Protein AF-A0A0G2FYC7-F1 (afdb_monomer)

Mean predicted aligned error: 15.53 Å

Solvent-accessible surface area (backbone atoms only — not comparable to full-atom values): 30362 Å² total; per-residue (Å²): 126,74,63,66,60,53,52,49,53,51,50,50,54,51,49,52,50,51,52,52,49,52,52,51,52,51,51,50,53,50,13,51,53,31,62,79,34,46,71,58,43,52,53,50,52,53,50,49,44,54,51,40,43,51,48,48,50,46,40,37,74,74,70,64,44,62,63,72,60,45,51,52,52,43,53,44,47,52,50,53,55,56,57,56,73,53,57,69,66,74,60,87,82,38,68,68,53,50,50,42,61,52,43,51,54,50,51,51,52,53,53,47,50,60,74,65,52,76,75,82,84,75,92,76,87,79,96,65,101,65,82,61,83,90,55,80,48,72,66,57,52,51,50,45,45,46,58,71,62,40,42,61,59,50,56,54,53,46,42,44,64,49,71,72,73,66,74,83,71,92,72,85,94,73,89,76,87,89,75,82,90,79,75,97,73,78,91,82,66,88,49,61,67,70,60,42,52,54,38,54,46,51,36,48,55,53,26,55,39,65,15,37,63,44,45,37,47,63,38,48,53,52,50,54,51,54,43,44,77,71,59,26,49,76,48,76,44,83,62,51,71,27,57,96,73,40,62,32,50,24,44,37,34,18,57,38,93,39,78,78,30,42,31,41,39,33,25,37,64,29,28,67,81,69,87,37,72,58,45,74,44,85,88,79,45,29,36,31,17,42,25,36,24,46,16,37,36,16,41,34,22,48,56,47,17,52,54,52,30,60,71,29,88,89,65,60,51,61,44,47,42,41,26,39,38,37,26,32,29,57,94,77,77,24,51,20,42,40,52,43,40,76,33,90,84,45,79,48,64,32,57,23,35,44,36,25,40,37,42,60,65,22,28,27,40,24,29,20,8,40,39,36,37,31,45,41,28,40,28,29,60,27,55,47,94,47,52,87,76,27,25,46,9,46,64,51,49,52,52,53,53,53,47,50,55,33,29,60,69,64,68,35,89,94,25,64,69,43,51,32,92,87,58,38,66,35,44,77,42,81,76,44,81,50,60,50,88,47,98,61,38,31,14,33,40,20,38,33,40,35,41,33,31,26,18,26,65,44,43,68,55,47,51,52,26,52,50,57,61,40,46,69,59,50,54,55,35,47,75,63,66,29,48,78,46,79,48,70,56,68,78,48,44,36,48,45,82,33,47,54,83,63,85,95,55,57,68,42,68,47,73,58,72,76,53,69,87,47,53,64,60,73,52,46,39,35,36,38,13,19,27,53,58,87,33,47,98,50,100,70,22,49,23,47,51,67,44,45,44,49,30,21,57,50,41,40,51,51,56,57,58,58,67,73,115

Organism: NCBI:txid420778

Secondary structure (DSSP, 8-state):
--HHHHHHHHHHHHHHHHHHHHHHHHHHHHHHHHHHTHHHHHHHHHHHHHHHHHHHHHHHHTS---HHHHHHHHHHHHHHHHHTTTTT---TT-HHHHHHHHHHHHHHHHHHHHHHSPPP------------TTS--HHHHHHHIIIIIIHHHHHHHHTTGGGS-S-----------------S-S---SS-HHHHHHHHHHHHHHHHS--BTT-THHHHHHHHHHHHHTT-EEEEEEEEE-GGGPEEEEEEEESSS-S--SEEEEEE--BPSSP---EEETTTTEEESTTTTTTHHHHHHHHHHHHHHHT-TTSPPPTTTEEEEEES-TTTT-HHHHHHHTSTT--S--SEEEE---BTT-EEEEE-EEEEEEEEEE-B--BTTSGGGSB-HHHHHHHHHHHHHHHHTT-STT----EETTTEE-EEEEEEEEE-S-TTB--SEEEEEEEEEESSS-HHHHHHHHHHHHHHHHHHHHHTT-EEEEEEEEEEE--EE----STT--EEEESS--SGGGS-SS-EEEE--SSBGGGTTSTT-EEEHHHHHHHHHHHHHHHHHHT--

Foldseek 3Di:
DPVVVVVVVVCVVVVVVVVVVVVVVVLVVLQVVCVVCVVVLLVVLLVLLVVLLVVLVCCCVPVVPDPVLSVLLNVLSVLLNVQSVPPPEDDPPDPSNVVNVVSLVVSVVVLVVVLPDDDDDDPDDDDDPDDDPNRDDPVRSVVCCCRNRCVSVVSSVSSHVSPPPDDPPPDDDDDDDDDDDDDPDDPPFLDDPVLLVVLVVQLQVLQQDAAAFQRLQVSQVVVVVVLVVLQKDWDWAFLQHGPPRDTFTKIKIFNDPDSDAQEEEEEESHFHDDWFHWDADPPQQKIDTTCSVRFSLQVSLLSSLQSVQCPDPVRHDDRRHYMYMYFGDFVPDLSGLLSCQPDPSFPQNHQAYEYTHADAQFKEQWEFWKWKKKKKKFKAKDFQVCPLVIGASQVLVVVLVVLVVCQQVVNFPPFHADADPQHGGKDKDFPDKDWDDDPRMRTRIIMTMIMIGARDDFLVSRVVRSCVSCVVSQVVQVVSVMHMDMGIDDRIGGIDGADRPQPPGHYHYYRDDGSQVSRHHDYGYIYGGFHDCVLGPHPGDMGRSSSSSSSSVSSSSVSSVSPVD

Nearest PDB structures (foldseek):
  7uoi-assembly1_A  TM=8.283E-01  e=1.309E-27  Enterococcus faecium 1,231,410
  7rsf-assembly1_B  TM=7.282E-01  e=2.292E-27  Escherichia coli str. K-12 substr. MG1655
  3pfo-assembly1_B  TM=8.028E-01  e=9.670E-25  Rhodopseudomonas palustris CGA009
  3tx8-assembly1_A-2  TM=7.028E-01  e=1.200E-23  Corynebacterium glutamicum
  7lgp-assembly1_A  TM=7.530E-01  e=5.709E-22  Shigella flexneri 2a str. 301

Radius of gyration: 34.05 Å; Cα contacts (8 Å, |Δi|>4): 983; chains: 1; bounding box: 75×96×85 Å

Structure (mmCIF, N/CA/C/O backbone):
data_AF-A0A0G2FYC7-F1
#
_entry.id   AF-A0A0G2FYC7-F1
#
loop_
_atom_site.group_PDB
_atom_site.id
_atom_site.type_symbol
_atom_site.label_atom_id
_atom_site.label_alt_id
_atom_site.label_comp_id
_atom_site.label_asym_id
_atom_site.label_entity_id
_atom_site.label_seq_id
_atom_site.pdbx_PDB_ins_code
_atom_site.Cartn_x
_atom_site.Cartn_y
_atom_site.Cartn_z
_atom_site.occupancy
_atom_site.B_iso_or_equiv
_atom_site.auth_seq_id
_atom_site.auth_comp_id
_atom_site.auth_asym_id
_atom_site.auth_atom_id
_atom_site.pdbx_PDB_model_num
ATOM 1 N N . MET A 1 1 ? 9.730 -53.945 -51.499 1.00 60.06 1 MET A N 1
ATOM 2 C CA . MET A 1 1 ? 9.841 -52.497 -51.207 1.00 60.06 1 MET A CA 1
ATOM 3 C C . MET A 1 1 ? 9.952 -52.334 -49.698 1.00 60.06 1 MET A C 1
ATOM 5 O O . MET A 1 1 ? 8.979 -52.607 -49.016 1.00 60.06 1 MET A O 1
ATOM 9 N N . TRP A 1 2 ? 11.127 -51.979 -49.172 1.00 80.94 2 TRP A N 1
ATOM 10 C CA . TRP A 1 2 ? 11.383 -51.942 -47.717 1.00 80.94 2 TRP A CA 1
ATOM 11 C C . TRP A 1 2 ? 11.041 -50.597 -47.061 1.00 80.94 2 TRP A C 1
ATOM 13 O O . TRP A 1 2 ? 10.745 -50.541 -45.875 1.00 80.94 2 TRP A O 1
ATOM 23 N N . VAL A 1 3 ? 11.033 -49.519 -47.848 1.00 80.62 3 VAL A N 1
ATOM 24 C CA . VAL A 1 3 ? 10.854 -48.147 -47.350 1.00 80.62 3 VAL A CA 1
ATOM 25 C C . VAL A 1 3 ? 9.393 -47.844 -47.003 1.00 80.62 3 VAL A C 1
ATOM 27 O O . VAL A 1 3 ? 9.126 -47.270 -45.956 1.00 80.62 3 VAL A O 1
ATOM 30 N N . LEU A 1 4 ? 8.435 -48.264 -47.836 1.00 84.62 4 LEU A N 1
ATOM 31 C CA . LEU A 1 4 ? 7.015 -47.947 -47.634 1.00 84.62 4 LEU A CA 1
ATOM 32 C C . LEU A 1 4 ? 6.434 -48.547 -46.331 1.00 84.62 4 LEU A C 1
ATOM 34 O O . LEU A 1 4 ? 5.755 -47.815 -45.614 1.00 84.62 4 LEU A O 1
ATOM 38 N N . PRO A 1 5 ? 6.736 -49.809 -45.949 1.00 90.94 5 PRO A N 1
ATOM 39 C CA . PRO A 1 5 ? 6.338 -50.339 -44.642 1.00 90.94 5 PRO A CA 1
ATOM 40 C C . PRO A 1 5 ? 6.982 -49.593 -43.464 1.00 90.94 5 PRO A C 1
ATOM 42 O O . PRO A 1 5 ? 6.302 -49.313 -42.484 1.00 90.94 5 PRO A O 1
ATOM 45 N N . LEU A 1 6 ? 8.264 -49.217 -43.569 1.00 86.69 6 LEU A N 1
ATOM 46 C CA . LEU A 1 6 ? 8.979 -48.431 -42.549 1.00 86.69 6 LEU A CA 1
ATOM 47 C C . LEU A 1 6 ? 8.352 -47.045 -42.341 1.00 86.69 6 LEU A C 1
ATOM 49 O O . LEU A 1 6 ? 8.145 -46.632 -41.203 1.00 86.69 6 LEU A O 1
ATOM 53 N N . VAL A 1 7 ? 7.987 -46.361 -43.430 1.00 90.12 7 VAL A N 1
ATOM 54 C CA . VAL A 1 7 ? 7.234 -45.097 -43.384 1.00 90.12 7 VAL A CA 1
ATOM 55 C C . VAL A 1 7 ? 5.850 -45.307 -42.762 1.00 90.12 7 VAL A C 1
ATOM 57 O O . VAL A 1 7 ? 5.410 -44.473 -41.979 1.00 90.12 7 VAL A O 1
ATOM 60 N N . GLY A 1 8 ? 5.191 -46.436 -43.043 1.00 89.00 8 GLY A N 1
ATOM 61 C CA . GLY A 1 8 ? 3.922 -46.811 -42.412 1.00 89.00 8 GLY A CA 1
ATOM 62 C C . GLY A 1 8 ? 4.033 -46.991 -40.894 1.00 89.00 8 GLY A C 1
ATOM 63 O O . GLY A 1 8 ? 3.222 -46.435 -40.156 1.00 89.00 8 GLY A O 1
ATOM 64 N N . TYR A 1 9 ? 5.059 -47.699 -40.411 1.00 91.38 9 TYR A N 1
ATOM 65 C CA . TYR A 1 9 ? 5.301 -47.865 -38.972 1.00 91.38 9 TYR A CA 1
ATOM 66 C C . TYR A 1 9 ? 5.651 -46.540 -38.288 1.00 91.38 9 TYR A C 1
ATOM 68 O O . TYR A 1 9 ? 5.100 -46.238 -37.231 1.00 91.38 9 TYR A O 1
ATOM 76 N N . LEU A 1 10 ? 6.512 -45.724 -38.905 1.00 90.19 10 LEU A N 1
ATOM 77 C CA . LEU A 1 10 ? 6.847 -44.392 -38.396 1.00 90.19 10 LEU A CA 1
ATOM 78 C C . LEU A 1 10 ? 5.603 -43.493 -38.338 1.00 90.19 10 LEU A C 1
ATOM 80 O O . LEU A 1 10 ? 5.367 -42.834 -37.329 1.00 90.19 10 LEU A O 1
ATOM 84 N N . GLY A 1 11 ? 4.785 -43.498 -39.393 1.00 91.00 11 GLY A N 1
ATOM 85 C CA . GLY A 1 11 ? 3.537 -42.742 -39.460 1.00 91.00 11 GLY A CA 1
ATOM 86 C C . GLY A 1 11 ? 2.526 -43.173 -38.398 1.00 91.00 11 GLY A C 1
ATOM 87 O O . GLY A 1 11 ? 1.857 -42.322 -37.823 1.00 91.00 11 GLY A O 1
ATOM 88 N N . LEU A 1 12 ? 2.456 -44.468 -38.077 1.00 92.12 12 LEU A N 1
ATOM 89 C CA . LEU A 1 12 ? 1.589 -44.981 -37.015 1.00 92.12 12 LEU A CA 1
ATOM 90 C C . LEU A 1 12 ? 2.068 -44.543 -35.623 1.00 92.12 12 LEU A C 1
ATOM 92 O O . LEU A 1 12 ? 1.251 -44.110 -34.814 1.00 92.12 12 LEU A O 1
ATOM 96 N N . ILE A 1 13 ? 3.380 -44.585 -35.362 1.00 90.81 13 ILE A N 1
ATOM 97 C CA . ILE A 1 13 ? 3.967 -44.112 -34.096 1.00 90.81 13 ILE A CA 1
ATOM 98 C C . ILE A 1 13 ? 3.754 -42.602 -33.933 1.00 90.81 13 ILE A C 1
ATOM 100 O O . ILE A 1 13 ? 3.286 -42.155 -32.887 1.00 90.81 13 ILE A O 1
ATOM 104 N N . LEU A 1 14 ? 4.053 -41.817 -34.971 1.00 89.25 14 LEU A N 1
ATOM 105 C CA . LEU A 1 14 ? 3.869 -40.364 -34.951 1.00 89.25 14 LEU A CA 1
ATOM 106 C C . LEU A 1 14 ? 2.391 -39.980 -34.842 1.00 89.25 14 LEU A C 1
ATOM 108 O O . LEU A 1 14 ? 2.052 -39.093 -34.066 1.00 89.25 14 LEU A O 1
ATOM 112 N N . GLY A 1 15 ? 1.508 -40.668 -35.569 1.00 88.94 15 GLY A N 1
ATOM 113 C CA . GLY A 1 15 ? 0.064 -40.453 -35.500 1.00 88.94 15 GLY A CA 1
ATOM 114 C C . GLY A 1 15 ? -0.502 -40.764 -34.116 1.00 88.94 15 GLY A C 1
ATOM 115 O O . GLY A 1 15 ? -1.278 -39.974 -33.581 1.00 88.94 15 GLY A O 1
ATOM 116 N N . PHE A 1 16 ? -0.065 -41.863 -33.495 1.00 91.38 16 PHE A N 1
ATOM 117 C CA . PHE A 1 16 ? -0.430 -42.194 -32.118 1.00 91.38 16 PHE A CA 1
ATOM 118 C C . PHE A 1 16 ? 0.093 -41.150 -31.120 1.00 91.38 16 PHE A C 1
ATOM 120 O O . PHE A 1 16 ? -0.651 -40.716 -30.239 1.00 91.38 16 PHE A O 1
ATOM 127 N N . GLY A 1 17 ? 1.340 -40.695 -31.287 1.00 87.06 17 GLY A N 1
ATOM 128 C CA . GLY A 1 17 ? 1.926 -39.632 -30.469 1.00 87.06 17 GLY A CA 1
ATOM 129 C C . GLY A 1 17 ? 1.152 -38.316 -30.575 1.00 87.06 17 GLY A C 1
ATOM 130 O O . GLY A 1 17 ? 0.806 -37.724 -29.556 1.00 87.06 17 GLY A O 1
ATOM 131 N N . PHE A 1 18 ? 0.806 -37.897 -31.794 1.00 89.25 18 PHE A N 1
ATOM 132 C CA . PHE A 1 18 ? 0.049 -36.669 -32.033 1.00 89.25 18 PHE A CA 1
ATOM 133 C C . PHE A 1 18 ? -1.376 -36.744 -31.475 1.00 89.25 18 PHE A C 1
ATOM 135 O O . PHE A 1 18 ? -1.828 -35.801 -30.833 1.00 89.25 18 PHE A O 1
ATOM 142 N N . LEU A 1 19 ? -2.071 -37.873 -31.660 1.00 88.25 19 LEU A N 1
ATOM 143 C CA . LEU A 1 19 ? -3.410 -38.081 -31.101 1.00 88.25 19 LEU A CA 1
ATOM 144 C C . LEU A 1 19 ? -3.392 -38.038 -29.568 1.00 88.25 19 LEU A C 1
ATOM 146 O O . LEU A 1 19 ? -4.243 -37.394 -28.958 1.00 88.25 19 LEU A O 1
ATOM 150 N N . THR A 1 20 ? -2.408 -38.693 -28.952 1.00 85.81 20 THR A N 1
ATOM 151 C CA . THR A 1 20 ? -2.245 -38.700 -27.492 1.00 85.81 20 THR A CA 1
ATOM 152 C C . THR A 1 20 ? -1.984 -37.289 -26.970 1.00 85.81 20 THR A C 1
ATOM 154 O O . THR A 1 20 ? -2.629 -36.861 -26.014 1.00 85.81 20 THR A O 1
ATOM 157 N N . LEU A 1 21 ? -1.095 -36.539 -27.631 1.00 82.19 21 LEU A N 1
ATOM 158 C CA . LEU A 1 21 ? -0.788 -35.156 -27.273 1.00 82.19 21 LEU A CA 1
ATOM 159 C C . LEU A 1 21 ? -2.011 -34.243 -27.437 1.00 82.19 21 LEU A C 1
ATOM 161 O O . LEU A 1 21 ? -2.299 -33.457 -26.546 1.00 82.19 21 LEU A O 1
ATOM 165 N N . ALA A 1 22 ? -2.773 -34.388 -28.524 1.00 87.25 22 ALA A N 1
ATOM 166 C CA . ALA A 1 22 ? -3.980 -33.600 -28.765 1.00 87.25 22 ALA A CA 1
ATOM 167 C C . ALA A 1 22 ? -5.051 -33.825 -27.683 1.00 87.25 22 ALA A C 1
ATOM 169 O O . ALA A 1 22 ? -5.662 -32.865 -27.214 1.00 87.25 22 ALA A O 1
ATOM 170 N N . ILE A 1 23 ? -5.252 -35.076 -27.248 1.00 83.44 23 ILE A N 1
ATOM 171 C CA . ILE A 1 23 ? -6.170 -35.397 -26.146 1.00 83.44 23 ILE A CA 1
ATOM 172 C C . ILE A 1 23 ? -5.647 -34.812 -24.829 1.00 83.44 23 ILE A C 1
ATOM 174 O O . ILE A 1 23 ? -6.415 -34.186 -24.102 1.00 83.44 23 ILE A O 1
ATOM 178 N N . ALA A 1 24 ? -4.352 -34.962 -24.535 1.00 77.62 24 ALA A N 1
ATOM 179 C CA . ALA A 1 24 ? -3.743 -34.415 -23.324 1.00 77.62 24 ALA A CA 1
ATOM 180 C C . ALA A 1 24 ? -3.861 -32.881 -23.260 1.00 77.62 24 ALA A C 1
ATOM 182 O O . ALA A 1 24 ? -4.300 -32.346 -22.245 1.00 77.62 24 ALA A O 1
ATOM 183 N N . SER A 1 25 ? -3.554 -32.177 -24.354 1.00 79.62 25 SER A N 1
ATOM 184 C CA . SER A 1 25 ? -3.707 -30.721 -24.455 1.00 79.62 25 SER A CA 1
ATOM 185 C C . SER A 1 25 ? -5.166 -30.281 -24.327 1.00 79.62 25 SER A C 1
ATOM 187 O O . SER A 1 25 ? -5.444 -29.289 -23.660 1.00 79.62 25 SER A O 1
ATOM 189 N N . GLY A 1 26 ? -6.107 -31.023 -24.920 1.00 83.69 26 GLY A N 1
ATOM 190 C CA . GLY A 1 26 ? -7.536 -30.738 -24.784 1.00 83.69 26 GLY A CA 1
ATOM 191 C C . GLY A 1 26 ? -8.037 -30.883 -23.345 1.00 83.69 26 GLY A C 1
ATOM 192 O O . GLY A 1 26 ? -8.800 -30.041 -22.879 1.00 83.69 26 GLY A O 1
ATOM 193 N N . LEU A 1 27 ? -7.585 -31.914 -22.624 1.00 80.06 27 LEU A N 1
ATOM 194 C CA . LEU A 1 27 ? -7.933 -32.117 -21.213 1.00 80.06 27 LEU A CA 1
ATOM 195 C C . LEU A 1 27 ? -7.294 -31.069 -20.300 1.00 80.06 27 LEU A C 1
ATOM 197 O O . LEU A 1 27 ? -7.967 -30.581 -19.398 1.00 80.06 27 LEU A O 1
ATOM 201 N N . TYR A 1 28 ? -6.044 -30.686 -20.569 1.00 77.44 28 TYR A N 1
ATOM 202 C CA . TYR A 1 28 ? -5.355 -29.613 -19.852 1.00 77.44 28 TYR A CA 1
ATOM 203 C C . TYR A 1 28 ? -6.083 -28.268 -20.002 1.00 77.44 28 TYR A C 1
ATOM 205 O O . TYR A 1 28 ? -6.413 -27.621 -19.009 1.00 77.44 28 TYR A O 1
ATOM 213 N N . TYR A 1 29 ? -6.430 -27.893 -21.236 1.00 80.00 29 TYR A N 1
ATOM 214 C CA . TYR A 1 29 ? -7.195 -26.674 -21.496 1.00 80.00 29 TYR A CA 1
ATOM 215 C C . TYR A 1 29 ? -8.570 -26.704 -20.815 1.00 80.00 29 TYR A C 1
ATOM 217 O O . TYR A 1 29 ? -9.027 -25.702 -20.271 1.00 80.00 29 TYR A O 1
ATOM 225 N N . LEU A 1 30 ? -9.231 -27.869 -20.800 1.00 78.06 30 LEU A N 1
ATOM 226 C CA . LEU A 1 30 ? -10.498 -28.026 -20.090 1.00 78.06 30 LEU A CA 1
ATOM 227 C C . LEU A 1 30 ? -10.329 -27.833 -18.575 1.00 78.06 30 LEU A C 1
ATOM 229 O O . LEU A 1 30 ? -11.205 -27.232 -17.959 1.00 78.06 30 LEU A O 1
ATOM 233 N N . SER A 1 31 ? -9.231 -28.314 -17.977 1.00 79.19 31 SER A N 1
ATOM 234 C CA . SER A 1 31 ? -8.959 -28.090 -16.552 1.00 79.19 31 SER A CA 1
ATOM 235 C C . SER A 1 31 ? -8.682 -26.619 -16.227 1.00 79.19 31 SER A C 1
ATOM 237 O O . SER A 1 31 ? -9.266 -26.123 -15.268 1.00 79.19 31 SER A O 1
ATOM 239 N N . GLU A 1 32 ? -7.914 -25.900 -17.056 1.00 76.31 32 GLU A N 1
ATOM 240 C CA . GLU A 1 32 ? -7.701 -24.449 -16.889 1.00 76.31 32 GLU A CA 1
ATOM 241 C C . GLU A 1 32 ? -9.023 -23.677 -16.987 1.00 76.31 32 GLU A C 1
ATOM 243 O O . GLU A 1 32 ? -9.328 -22.839 -16.144 1.00 76.31 32 GLU A O 1
ATOM 248 N N . LEU A 1 33 ? -9.870 -24.006 -17.968 1.00 76.12 33 LEU A N 1
ATOM 249 C CA . LEU A 1 33 ? -11.165 -23.342 -18.141 1.00 76.12 33 LEU A CA 1
ATOM 250 C C . LEU A 1 33 ? -12.115 -23.596 -16.957 1.00 76.12 33 LEU A C 1
ATOM 252 O O . LEU A 1 33 ? -12.940 -22.748 -16.608 1.00 76.12 33 LEU A O 1
ATOM 256 N N . VAL A 1 34 ? -12.023 -24.773 -16.331 1.00 78.12 34 VAL A N 1
ATOM 257 C CA . VAL A 1 34 ? -12.769 -25.087 -15.105 1.00 78.12 34 VAL A CA 1
ATOM 258 C C . VAL A 1 34 ? -12.250 -24.281 -13.912 1.00 78.12 34 VAL A C 1
ATOM 260 O O . VAL A 1 34 ? -13.063 -23.851 -13.090 1.00 78.12 34 VAL A O 1
ATOM 263 N N . GLU A 1 35 ? -10.941 -24.050 -13.828 1.00 74.44 35 GLU A N 1
ATOM 264 C CA . GLU A 1 35 ? -10.295 -23.233 -12.794 1.00 74.44 35 GLU A CA 1
ATOM 265 C C . GLU A 1 35 ? -10.629 -21.744 -12.940 1.00 74.44 35 GLU A C 1
ATOM 267 O O . GLU A 1 35 ? -11.009 -21.085 -11.973 1.00 74.44 35 GLU A O 1
ATOM 272 N N . GLU A 1 36 ? -10.595 -21.223 -14.165 1.00 74.38 36 GLU A N 1
ATOM 273 C CA . GLU A 1 36 ? -10.916 -19.826 -14.463 1.00 74.38 36 GLU A CA 1
ATOM 274 C C . GLU A 1 36 ? -12.414 -19.527 -14.258 1.00 74.38 36 GLU A C 1
ATOM 276 O O . GLU A 1 36 ? -12.814 -18.421 -13.880 1.00 74.38 36 GLU A O 1
ATOM 281 N N . HIS A 1 37 ? -13.283 -20.519 -14.485 1.00 80.00 37 HIS A N 1
ATOM 282 C CA . HIS A 1 37 ? -14.738 -20.354 -14.454 1.00 80.00 37 HIS A CA 1
ATOM 283 C C . HIS A 1 37 ? -15.449 -21.340 -13.515 1.00 80.00 37 HIS A C 1
ATOM 285 O O . HIS A 1 37 ? -16.505 -21.892 -13.848 1.00 80.00 37 HIS A O 1
ATOM 291 N N . THR A 1 38 ? -14.934 -21.516 -12.296 1.00 80.50 38 THR A N 1
ATOM 292 C CA . THR A 1 38 ? -15.436 -22.486 -11.295 1.00 80.50 38 THR A CA 1
ATOM 293 C C . THR A 1 38 ? -16.945 -22.415 -11.036 1.00 80.50 38 THR A C 1
ATOM 295 O O . THR A 1 38 ? -17.614 -23.446 -10.918 1.00 80.50 38 THR A O 1
ATOM 298 N N . VAL A 1 39 ? -17.533 -21.214 -10.991 1.00 78.00 39 VAL A N 1
ATOM 299 C CA . VAL A 1 39 ? -18.981 -21.023 -10.779 1.00 78.00 39 VAL A CA 1
ATOM 300 C C . VAL A 1 39 ? -19.795 -21.539 -11.968 1.00 78.00 39 VAL A C 1
ATOM 302 O O . VAL A 1 39 ? -20.843 -22.170 -11.782 1.00 78.00 39 VAL A O 1
ATOM 305 N N . LEU A 1 40 ? -19.329 -21.280 -13.192 1.00 78.12 40 LEU A N 1
ATOM 306 C CA . LEU A 1 40 ? -19.966 -21.760 -14.417 1.00 78.12 40 LEU A CA 1
ATOM 307 C C . LEU A 1 40 ? -19.814 -23.281 -14.528 1.00 78.12 40 LEU A C 1
ATOM 309 O O . LEU A 1 40 ? -20.810 -23.968 -14.762 1.00 78.12 40 LEU A O 1
ATOM 313 N N . ALA A 1 41 ? -18.612 -23.803 -14.273 1.00 84.94 41 ALA A N 1
ATOM 314 C CA . ALA A 1 41 ? -18.313 -25.231 -14.269 1.00 84.94 41 ALA A CA 1
ATOM 315 C C . ALA A 1 41 ? -19.202 -25.987 -13.272 1.00 84.94 41 ALA A C 1
ATOM 317 O O . ALA A 1 41 ? -19.873 -26.949 -13.649 1.00 84.94 41 ALA A O 1
ATOM 318 N N . LYS A 1 42 ? -19.333 -25.493 -12.033 1.00 86.06 42 LYS A N 1
ATOM 319 C CA . LYS A 1 42 ? -20.235 -26.068 -11.022 1.00 86.06 42 LYS A CA 1
ATOM 320 C C . LYS A 1 42 ? -21.692 -26.077 -11.483 1.00 86.06 42 LYS A C 1
ATOM 322 O O . LYS A 1 42 ? -22.381 -27.086 -11.314 1.00 86.06 42 LYS A O 1
ATOM 327 N N . LYS A 1 43 ? -22.184 -24.975 -12.064 1.00 85.88 43 LYS A N 1
ATOM 328 C CA . LYS A 1 43 ? -23.559 -24.891 -12.597 1.00 85.88 43 LYS A CA 1
ATOM 329 C C . LYS A 1 43 ? -23.777 -25.882 -13.742 1.00 85.88 43 LYS A C 1
ATOM 331 O O . LYS A 1 43 ? -24.823 -26.529 -13.784 1.00 85.88 43 LYS A O 1
ATOM 336 N N . LEU A 1 44 ? -22.810 -26.008 -14.646 1.00 89.19 44 LEU A N 1
ATOM 337 C CA . LEU A 1 44 ? -22.859 -26.913 -15.791 1.00 89.19 44 LEU A CA 1
ATOM 3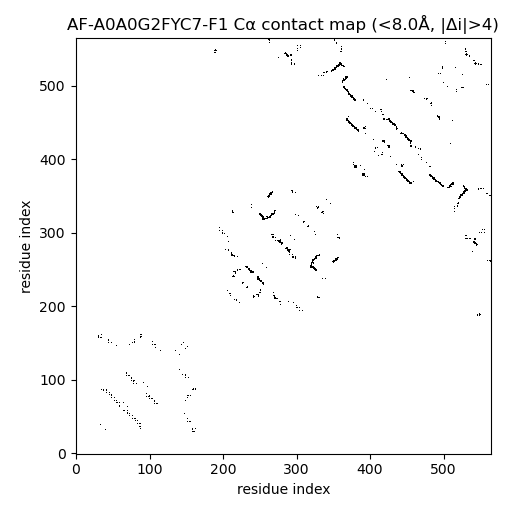38 C C . LEU A 1 44 ? -22.840 -28.381 -15.342 1.00 89.19 44 LEU A C 1
ATOM 340 O O . LEU A 1 44 ? -23.746 -29.124 -15.710 1.00 89.19 44 LEU A O 1
ATOM 344 N N . LEU A 1 45 ? -21.917 -28.763 -14.454 1.00 89.31 45 LEU A N 1
ATOM 345 C CA . LEU A 1 45 ? -21.856 -30.094 -13.834 1.00 89.31 45 LEU A CA 1
ATOM 346 C C . LEU A 1 45 ? -23.155 -30.444 -13.102 1.00 89.31 45 LEU A C 1
ATOM 348 O O . LEU A 1 45 ? -23.706 -31.525 -13.292 1.00 89.31 45 LEU A O 1
ATOM 352 N N . THR A 1 46 ? -23.695 -29.508 -12.319 1.00 89.12 46 THR A N 1
ATOM 353 C CA . THR A 1 46 ? -24.970 -29.703 -11.612 1.00 89.12 46 THR A CA 1
ATOM 354 C C . THR A 1 46 ? -26.111 -29.979 -12.597 1.00 89.12 46 THR A C 1
ATOM 356 O O . THR A 1 46 ? -26.889 -30.912 -12.404 1.00 89.12 46 THR A O 1
ATOM 359 N N . ARG A 1 47 ? -26.204 -29.205 -13.689 1.00 91.31 47 ARG A N 1
ATOM 360 C CA . ARG A 1 47 ? -27.213 -29.417 -14.742 1.00 91.31 47 ARG A CA 1
ATOM 361 C C . ARG A 1 47 ? -27.020 -30.749 -15.465 1.00 91.31 47 ARG A C 1
ATOM 363 O O . ARG A 1 47 ? -28.010 -31.423 -15.727 1.00 91.31 47 ARG A O 1
ATOM 370 N N . MET A 1 48 ? -25.778 -31.141 -15.750 1.00 92.38 48 MET A N 1
ATOM 371 C CA . MET A 1 48 ? -25.461 -32.431 -16.370 1.00 92.38 48 MET A CA 1
ATOM 372 C C . MET A 1 48 ? -25.898 -33.604 -15.495 1.00 92.38 48 MET A C 1
ATOM 374 O O . MET A 1 48 ? -26.523 -34.529 -16.004 1.00 92.38 48 MET A O 1
ATOM 378 N N . ILE A 1 49 ? -25.644 -33.545 -14.183 1.00 93.31 49 ILE A N 1
ATOM 379 C CA . ILE A 1 49 ? -26.084 -34.582 -13.240 1.00 93.31 49 ILE A CA 1
ATOM 380 C C . ILE A 1 49 ? -27.602 -34.747 -13.291 1.00 93.31 49 ILE A C 1
ATOM 382 O O . ILE A 1 49 ? -28.092 -35.860 -13.484 1.00 93.31 49 ILE A O 1
ATOM 386 N N . TYR A 1 50 ? -28.353 -33.649 -13.175 1.00 92.69 50 TYR A N 1
ATOM 387 C CA . TYR A 1 50 ? -29.812 -33.715 -13.243 1.00 92.69 50 TYR A CA 1
ATOM 388 C C . TYR A 1 50 ? -30.308 -34.213 -14.605 1.00 92.69 50 TYR A C 1
ATOM 390 O O . TYR A 1 50 ? -31.242 -35.011 -14.648 1.00 92.69 50 TYR A O 1
ATOM 398 N N . ALA A 1 51 ? -29.671 -33.807 -15.706 1.00 93.81 51 ALA A N 1
ATOM 399 C CA . ALA A 1 51 ? -30.021 -34.281 -17.043 1.00 93.81 51 ALA A CA 1
ATOM 400 C C . ALA A 1 51 ? -29.820 -35.798 -17.187 1.00 93.81 51 ALA A C 1
ATOM 402 O O . ALA A 1 51 ? -30.711 -36.482 -17.690 1.00 93.81 51 ALA A O 1
ATOM 403 N N . VAL A 1 52 ? -28.701 -36.341 -16.694 1.00 94.19 52 VAL A N 1
ATOM 404 C CA . VAL A 1 52 ? -28.441 -37.790 -16.710 1.00 94.19 52 VAL A CA 1
ATOM 405 C C . VAL A 1 52 ? -29.426 -38.539 -15.812 1.00 94.19 52 VAL A C 1
ATOM 407 O O . VAL A 1 52 ? -29.942 -39.577 -16.216 1.00 94.19 52 VAL A O 1
ATOM 410 N N . MET A 1 53 ? -29.762 -38.004 -14.635 1.00 93.31 53 MET A N 1
ATOM 411 C CA . MET A 1 53 ? -30.770 -38.613 -13.758 1.00 93.31 53 MET A CA 1
ATOM 412 C C . MET A 1 53 ? -32.162 -38.653 -14.403 1.00 93.31 53 MET A C 1
ATOM 414 O O . MET A 1 53 ? -32.849 -39.669 -14.306 1.00 93.31 53 MET A O 1
ATOM 418 N N . VAL A 1 54 ? -32.576 -37.576 -15.080 1.00 93.31 54 VAL A N 1
ATOM 419 C CA . VAL A 1 54 ? -33.839 -37.536 -15.837 1.00 93.31 54 VAL A CA 1
ATOM 420 C C . VAL A 1 54 ? -33.805 -38.537 -16.989 1.00 93.31 54 VAL A C 1
ATOM 422 O O . VAL A 1 54 ? -34.769 -39.273 -17.179 1.00 93.31 54 VAL A O 1
ATOM 425 N N . LEU A 1 55 ? -32.693 -38.621 -17.722 1.00 92.81 55 LEU A N 1
ATOM 426 C CA . LEU A 1 55 ? -32.530 -39.593 -18.800 1.00 92.81 55 LEU A CA 1
ATOM 427 C C . LEU A 1 55 ? -32.606 -41.037 -18.281 1.00 92.81 55 LEU A C 1
ATOM 429 O O . LEU A 1 55 ? -33.307 -41.853 -18.868 1.00 92.81 55 LEU A O 1
ATOM 433 N N . GLN A 1 56 ? -31.969 -41.346 -17.148 1.00 91.56 56 GLN A N 1
ATOM 434 C CA . GLN A 1 56 ? -32.049 -42.667 -16.516 1.00 91.56 56 GLN A CA 1
ATOM 435 C C . GLN A 1 56 ? -33.486 -43.019 -16.106 1.00 91.56 56 GLN A C 1
ATOM 437 O O . GLN A 1 56 ? -33.919 -44.160 -16.272 1.00 91.56 56 GLN A O 1
ATOM 442 N N . LEU A 1 57 ? -34.232 -42.039 -15.587 1.00 90.88 57 LEU A N 1
ATOM 443 C CA . LEU A 1 57 ? -35.640 -42.206 -15.237 1.00 90.88 57 LEU A CA 1
ATOM 444 C C . LEU A 1 57 ? -36.494 -42.487 -16.483 1.00 90.88 57 LEU A C 1
ATOM 446 O O . LEU A 1 57 ? -37.347 -43.369 -16.448 1.00 90.88 57 LEU A O 1
ATOM 450 N N . LEU A 1 58 ? -36.246 -41.777 -17.587 1.00 91.00 58 LEU A N 1
ATOM 451 C CA . LEU A 1 58 ? -36.943 -41.995 -18.857 1.00 91.00 58 LEU A CA 1
ATOM 452 C C . LEU A 1 58 ? -36.643 -43.377 -19.444 1.00 91.00 58 LEU A C 1
ATOM 454 O O . LEU A 1 58 ? -37.580 -44.078 -19.810 1.00 91.00 58 LEU A O 1
ATOM 458 N N . LEU A 1 59 ? -35.378 -43.805 -19.457 1.00 90.31 59 LEU A N 1
ATOM 459 C CA . LEU A 1 59 ? -34.984 -45.142 -19.924 1.00 90.31 59 LEU A CA 1
ATOM 460 C C . LEU A 1 59 ? -35.620 -46.257 -19.082 1.00 90.31 59 LEU A C 1
ATOM 462 O O . LEU A 1 59 ? -35.956 -47.327 -19.586 1.00 90.31 59 LEU A O 1
ATOM 466 N N . TRP A 1 60 ? -35.820 -46.015 -17.787 1.00 90.12 60 TRP A N 1
ATOM 467 C CA . TRP A 1 60 ? -36.570 -46.939 -16.943 1.00 90.12 60 TRP A CA 1
ATOM 468 C C . TRP A 1 60 ? -38.064 -46.976 -17.300 1.00 90.12 60 TRP A C 1
ATOM 470 O O . TRP A 1 60 ? -38.621 -48.063 -17.442 1.00 90.12 60 TRP A O 1
ATOM 480 N N . LEU A 1 61 ? -38.708 -45.816 -17.458 1.00 88.31 61 LEU A N 1
ATOM 481 C CA . LEU A 1 61 ? -40.154 -45.719 -17.695 1.00 88.31 61 LEU A CA 1
ATOM 482 C C . LEU A 1 61 ? -40.580 -46.138 -19.109 1.00 88.31 61 LEU A C 1
ATOM 484 O O . LEU A 1 61 ? -41.658 -46.706 -19.270 1.00 88.31 61 LEU A O 1
ATOM 488 N N . VAL A 1 62 ? -39.770 -45.825 -20.121 1.00 89.44 62 VAL A N 1
ATOM 489 C CA . VAL A 1 62 ? -40.107 -46.000 -21.542 1.00 89.44 62 VAL A CA 1
ATOM 490 C C . VAL A 1 62 ? -39.487 -47.280 -22.092 1.00 89.44 62 VAL A C 1
ATOM 492 O O . VAL A 1 62 ? -40.193 -48.122 -22.641 1.00 89.44 62 VAL A O 1
ATOM 495 N N . ASP A 1 63 ? -38.183 -47.463 -21.887 1.00 83.31 63 ASP A N 1
ATOM 496 C CA . ASP A 1 63 ? -37.407 -48.568 -22.463 1.00 83.31 63 ASP A CA 1
ATOM 497 C C . ASP A 1 63 ? -37.305 -49.786 -21.528 1.00 83.31 63 ASP A C 1
ATOM 499 O O . ASP A 1 63 ? -36.606 -50.755 -21.822 1.00 83.31 63 ASP A O 1
ATOM 503 N N . SER A 1 64 ? -38.032 -49.769 -20.402 1.00 84.62 64 SER A N 1
ATOM 504 C CA . SER A 1 64 ? -38.127 -50.879 -19.441 1.00 84.62 64 SER A CA 1
ATOM 505 C C . SER A 1 64 ? -36.774 -51.346 -18.883 1.00 84.62 64 SER A C 1
ATOM 507 O O . SER A 1 64 ? -36.581 -52.532 -18.600 1.00 84.62 64 SER A O 1
ATOM 509 N N . PHE A 1 65 ? -35.827 -50.418 -18.697 1.00 86.81 65 PHE A N 1
ATOM 510 C CA . PHE A 1 65 ? -34.522 -50.731 -18.106 1.00 86.81 65 PHE A CA 1
ATOM 511 C C . PHE A 1 65 ? -34.672 -51.330 -16.693 1.00 86.81 65 PHE A C 1
ATOM 513 O O . PHE A 1 65 ? -35.613 -51.004 -15.967 1.00 86.81 65 PHE A O 1
ATOM 520 N N . PRO A 1 66 ? -33.748 -52.194 -16.240 1.00 88.75 66 PRO A N 1
ATOM 521 C CA . PRO A 1 66 ? -33.851 -52.840 -14.934 1.00 88.75 66 PRO A CA 1
ATOM 522 C C . PRO A 1 66 ? -33.858 -51.819 -13.786 1.00 88.75 66 PRO A C 1
ATOM 524 O O . PRO A 1 66 ? -32.888 -51.089 -13.573 1.00 88.75 66 PRO A O 1
ATOM 527 N N . LEU A 1 67 ? -34.938 -51.826 -12.995 1.00 89.44 67 LEU A N 1
ATOM 528 C CA . LEU A 1 67 ? -35.164 -50.879 -11.896 1.00 89.44 67 LEU A CA 1
ATOM 529 C C . LEU A 1 67 ? -33.993 -50.829 -10.903 1.00 89.44 67 LEU A C 1
ATOM 531 O O . LEU A 1 67 ? -33.583 -49.750 -10.488 1.00 89.44 67 LEU A O 1
ATOM 535 N N . SER A 1 68 ? -33.428 -51.983 -10.537 1.00 89.44 68 SER A N 1
ATOM 536 C CA . SER A 1 68 ? -32.332 -52.062 -9.564 1.00 89.44 68 SER A CA 1
ATOM 537 C C . SER A 1 68 ? -31.062 -51.348 -10.036 1.00 89.44 68 SER A C 1
ATOM 539 O O . SER A 1 68 ? -30.432 -50.643 -9.248 1.00 89.44 68 SER A O 1
ATOM 541 N N . LEU A 1 69 ? -30.703 -51.479 -11.318 1.00 91.94 69 LEU A N 1
ATOM 542 C CA . LEU A 1 69 ? -29.533 -50.803 -11.887 1.00 91.94 69 LEU A CA 1
ATOM 543 C C . LEU A 1 69 ? -29.801 -49.311 -12.107 1.00 91.94 69 LEU A C 1
ATOM 545 O O . LEU A 1 69 ? -28.915 -48.490 -11.874 1.00 91.94 69 LEU A O 1
ATOM 549 N N . SER A 1 70 ? -31.025 -48.944 -12.494 1.00 91.12 70 SER A N 1
ATOM 550 C CA . SER A 1 70 ? -31.423 -47.540 -12.634 1.00 91.12 70 SER A CA 1
ATOM 551 C C . SER A 1 70 ? -31.405 -46.802 -11.292 1.00 91.12 70 SER A C 1
ATOM 553 O O . SER A 1 70 ? -30.862 -45.701 -11.222 1.00 91.12 70 SER A O 1
ATOM 555 N N . ILE A 1 71 ? -31.896 -47.419 -10.208 1.00 92.25 71 ILE A N 1
ATOM 556 C CA . ILE A 1 71 ? -31.816 -46.850 -8.850 1.00 92.25 71 ILE A CA 1
ATOM 557 C C . ILE A 1 71 ? -30.358 -46.665 -8.427 1.00 92.25 71 ILE A C 1
ATOM 559 O O . ILE A 1 71 ? -30.005 -45.601 -7.921 1.00 92.25 71 ILE A O 1
ATOM 563 N N . LEU A 1 72 ? -29.499 -47.666 -8.649 1.00 93.44 72 LEU A N 1
ATOM 564 C CA . LEU A 1 72 ? -28.075 -47.563 -8.323 1.00 93.44 72 LEU A CA 1
ATOM 565 C C . LEU A 1 72 ? -27.395 -46.419 -9.092 1.00 93.44 72 LEU A C 1
ATOM 567 O O . LEU A 1 72 ? -26.654 -45.634 -8.496 1.00 93.44 72 LE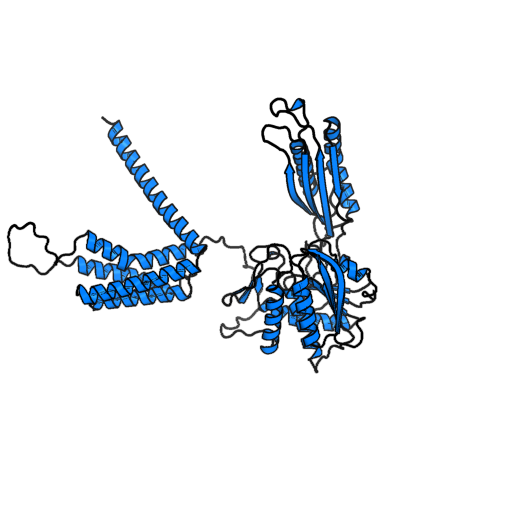U A O 1
ATOM 571 N N . SER A 1 73 ? -27.682 -46.294 -10.390 1.00 92.69 73 SER A N 1
ATOM 572 C CA . SER A 1 73 ? -27.163 -45.217 -11.241 1.00 92.69 73 SER A CA 1
ATOM 573 C C . SER A 1 73 ? -27.611 -43.843 -10.731 1.00 92.69 73 SER A C 1
ATOM 575 O O . SER A 1 73 ? -26.782 -42.953 -10.530 1.00 92.69 73 SER A O 1
ATOM 577 N N . MET A 1 74 ? -28.899 -43.681 -10.410 1.00 93.06 74 MET A N 1
ATOM 578 C CA . MET A 1 74 ? -29.437 -42.438 -9.843 1.00 93.06 74 MET A CA 1
ATOM 579 C C . MET A 1 74 ? -28.829 -42.110 -8.473 1.00 93.06 74 MET A C 1
ATOM 581 O O . MET A 1 74 ? -28.439 -40.968 -8.234 1.00 93.06 74 MET A O 1
ATOM 585 N N . ALA A 1 75 ? -28.697 -43.099 -7.585 1.00 93.44 75 ALA A N 1
ATOM 586 C CA . ALA A 1 75 ? -28.066 -42.923 -6.278 1.00 93.44 75 ALA A CA 1
ATOM 587 C C . ALA A 1 75 ? -26.596 -42.501 -6.412 1.00 93.44 75 ALA A C 1
ATOM 589 O O . ALA A 1 75 ? -26.128 -41.632 -5.682 1.00 93.44 75 ALA A O 1
ATOM 590 N N . SER A 1 76 ? -25.884 -43.054 -7.391 1.00 94.38 76 SER A N 1
ATOM 591 C CA . SER A 1 76 ? -24.487 -42.700 -7.650 1.00 94.38 76 SER A CA 1
ATOM 592 C C . SER A 1 76 ? -24.346 -41.258 -8.128 1.00 94.38 76 SER A C 1
ATOM 594 O O . SER A 1 76 ? -23.497 -40.525 -7.632 1.00 94.38 76 SER A O 1
ATOM 596 N N . HIS A 1 77 ? -25.251 -40.807 -8.997 1.00 94.38 77 HIS A N 1
ATOM 597 C CA . HIS A 1 77 ? -25.321 -39.414 -9.437 1.00 94.38 77 HIS A CA 1
ATOM 598 C C . HIS A 1 77 ? -25.677 -38.437 -8.306 1.00 94.38 77 HIS A C 1
ATOM 600 O O . HIS A 1 77 ? -25.162 -37.318 -8.286 1.00 94.38 77 HIS A O 1
ATOM 606 N N . LEU A 1 78 ? -26.469 -38.861 -7.316 1.00 92.69 78 LEU A N 1
ATOM 607 C CA . LEU A 1 78 ? -26.692 -38.080 -6.095 1.00 92.69 78 LEU A CA 1
ATOM 608 C C . LEU A 1 78 ? -25.420 -37.955 -5.248 1.00 92.69 78 LEU A C 1
ATOM 610 O O . LEU A 1 78 ? -25.149 -36.873 -4.730 1.00 92.69 78 LEU A O 1
ATOM 614 N N . VAL A 1 79 ? -24.617 -39.018 -5.133 1.00 92.38 79 VAL A N 1
ATOM 615 C CA . VAL A 1 79 ? -23.307 -38.949 -4.459 1.00 92.38 79 VAL A CA 1
ATOM 616 C C . VAL A 1 79 ? -22.361 -38.016 -5.225 1.00 92.38 79 VAL A C 1
ATOM 618 O O . VAL A 1 79 ? -21.730 -37.154 -4.615 1.00 92.38 79 VAL A O 1
ATOM 621 N N . TYR A 1 80 ? -22.339 -38.075 -6.561 1.00 92.06 80 TYR A N 1
ATOM 622 C CA . TYR A 1 80 ? -21.560 -37.133 -7.376 1.00 92.06 80 TYR A CA 1
ATOM 623 C C . TYR A 1 80 ? -22.004 -35.679 -7.157 1.00 92.06 80 TYR A C 1
ATOM 625 O O . TYR A 1 80 ? -21.162 -34.789 -7.037 1.00 92.06 80 TYR A O 1
ATOM 633 N N . ALA A 1 81 ? -23.309 -35.425 -7.014 1.00 89.88 81 ALA A N 1
ATOM 634 C CA . ALA A 1 81 ? -23.823 -34.096 -6.682 1.00 89.88 81 ALA A CA 1
ATOM 635 C C . ALA A 1 81 ? -23.382 -33.620 -5.288 1.00 89.88 81 ALA A C 1
ATOM 637 O O . ALA A 1 81 ? -23.184 -32.422 -5.081 1.00 89.88 81 ALA A O 1
ATOM 638 N N . GLN A 1 82 ? -23.198 -34.530 -4.326 1.00 87.62 82 GLN A N 1
ATOM 639 C CA . GLN A 1 82 ? -22.697 -34.172 -2.996 1.00 87.62 82 GLN A CA 1
ATOM 640 C C . GLN A 1 82 ? -21.238 -33.708 -3.038 1.00 87.62 82 GLN A C 1
ATOM 642 O O . GLN A 1 82 ? -20.911 -32.740 -2.349 1.00 87.62 82 GLN A O 1
ATOM 647 N N . ASN A 1 83 ? -20.397 -34.288 -3.902 1.00 84.50 83 ASN A N 1
ATOM 648 C CA . ASN A 1 83 ? -19.033 -33.782 -4.117 1.00 84.50 83 ASN A CA 1
ATOM 649 C C . ASN A 1 83 ? -19.027 -32.335 -4.632 1.00 84.50 83 ASN A C 1
ATOM 651 O O . ASN A 1 83 ? -18.117 -31.569 -4.317 1.00 84.50 83 ASN A O 1
ATOM 655 N N . LEU A 1 84 ? -20.074 -31.905 -5.352 1.00 84.00 84 LEU A N 1
ATOM 656 C CA . LEU A 1 84 ? -20.178 -30.523 -5.828 1.00 84.00 84 LEU A CA 1
ATOM 657 C C . LEU A 1 84 ? -20.394 -29.492 -4.706 1.00 84.00 84 LEU A C 1
ATOM 659 O O . LEU A 1 84 ? -20.277 -28.286 -4.949 1.00 84.00 84 LEU A O 1
ATOM 663 N N . ARG A 1 85 ? -20.679 -29.915 -3.464 1.00 77.25 85 ARG A N 1
ATOM 664 C CA . ARG A 1 85 ? -20.787 -28.996 -2.316 1.00 77.25 85 ARG A CA 1
ATOM 665 C C . ARG A 1 85 ? -19.467 -28.273 -2.048 1.00 77.25 85 ARG A C 1
ATOM 667 O O . ARG A 1 85 ? -19.493 -27.066 -1.817 1.00 77.25 85 ARG A O 1
ATOM 674 N N . ARG A 1 86 ? -18.340 -28.987 -2.149 1.00 67.62 86 ARG A N 1
ATOM 675 C CA . ARG A 1 86 ? -16.982 -28.471 -1.896 1.00 67.62 86 ARG A CA 1
ATOM 676 C C . ARG A 1 86 ? -16.205 -28.084 -3.165 1.00 67.62 86 ARG A C 1
ATOM 678 O O . ARG A 1 86 ? -15.104 -27.566 -3.052 1.00 67.62 86 ARG A O 1
ATOM 685 N N . PHE A 1 87 ? -16.805 -28.247 -4.349 1.00 72.06 87 PHE A N 1
ATOM 686 C CA . PHE A 1 87 ? -16.216 -27.881 -5.646 1.00 72.06 87 PHE A CA 1
ATOM 687 C C . PHE A 1 87 ? -15.620 -26.456 -5.663 1.00 72.06 87 PHE A C 1
ATOM 689 O O . PHE A 1 87 ? -16.297 -25.538 -5.176 1.00 72.06 87 PHE A O 1
ATOM 696 N N . PRO A 1 88 ? -14.424 -26.245 -6.254 1.00 65.50 88 PRO A N 1
ATOM 697 C CA . PRO A 1 88 ? -13.622 -27.210 -7.031 1.00 65.50 88 PRO A CA 1
ATOM 698 C C . PRO A 1 88 ? -12.682 -28.101 -6.197 1.00 65.50 88 PRO A C 1
ATOM 700 O O . PRO A 1 88 ? -12.148 -29.071 -6.720 1.00 65.50 88 PRO A O 1
ATOM 703 N N . ILE A 1 89 ? -12.504 -27.822 -4.902 1.00 63.31 89 ILE A N 1
ATOM 704 C CA . ILE A 1 89 ? -11.515 -28.509 -4.059 1.00 63.31 89 ILE A CA 1
ATOM 705 C C . ILE A 1 89 ? -12.113 -29.804 -3.496 1.00 63.31 89 ILE A C 1
ATOM 707 O O . ILE A 1 89 ? -13.025 -29.774 -2.665 1.00 63.31 89 ILE A O 1
ATOM 711 N N . VAL A 1 90 ? -11.574 -30.955 -3.904 1.00 65.81 90 VAL A N 1
ATOM 712 C CA . VAL A 1 90 ? -11.896 -32.256 -3.300 1.00 65.81 90 VAL A CA 1
ATOM 713 C C . VAL A 1 90 ? -10.613 -32.893 -2.792 1.00 65.81 90 VAL A C 1
ATOM 715 O O . VAL A 1 90 ? -9.692 -33.155 -3.556 1.00 65.81 90 VAL A O 1
ATOM 718 N N . LYS A 1 91 ? -10.554 -33.150 -1.484 1.00 71.00 91 LYS A N 1
ATOM 719 C CA . LYS A 1 91 ? -9.440 -33.886 -0.881 1.00 71.00 91 LYS A CA 1
ATOM 720 C C . LYS A 1 91 ? -9.530 -35.348 -1.317 1.00 71.00 91 LYS A C 1
ATOM 722 O O . LYS A 1 91 ? -10.585 -35.960 -1.164 1.00 71.00 91 LYS A O 1
ATOM 727 N N . LEU A 1 92 ? -8.422 -35.933 -1.776 1.00 76.19 92 LEU A N 1
ATOM 728 C CA . LEU A 1 92 ? -8.366 -37.353 -2.166 1.00 76.19 92 LEU A CA 1
ATOM 729 C C . LEU A 1 92 ? -8.730 -38.308 -1.010 1.00 76.19 92 LEU A C 1
ATOM 731 O O . LEU A 1 92 ? -9.141 -39.441 -1.243 1.00 76.19 92 LEU A O 1
ATOM 735 N N . THR A 1 93 ? -8.612 -37.836 0.234 1.00 79.31 93 THR A N 1
ATOM 736 C CA . THR A 1 93 ? -8.971 -38.560 1.459 1.00 79.31 93 THR A CA 1
ATOM 737 C C . THR A 1 93 ? -10.433 -38.383 1.889 1.00 79.31 93 THR A C 1
ATOM 739 O O . THR A 1 93 ? -10.842 -38.993 2.876 1.00 79.31 93 THR A O 1
ATOM 742 N N . ASP A 1 94 ? -11.237 -37.571 1.188 1.00 83.19 94 ASP A N 1
ATOM 743 C CA . ASP A 1 94 ? -12.650 -37.372 1.532 1.00 83.19 94 ASP A CA 1
ATOM 744 C C . ASP A 1 94 ? -13.436 -38.683 1.304 1.00 83.19 94 ASP A C 1
ATOM 746 O O . ASP A 1 94 ? -13.415 -39.233 0.194 1.00 83.19 94 ASP A O 1
ATOM 750 N N . PRO A 1 95 ? -14.157 -39.209 2.313 1.00 87.12 95 PRO A N 1
ATOM 751 C CA . PRO A 1 95 ? -14.928 -40.442 2.167 1.00 87.12 95 PRO A CA 1
ATOM 752 C C . PRO A 1 95 ? -15.974 -40.374 1.044 1.00 87.12 95 PRO A C 1
ATOM 754 O O . PRO A 1 95 ? -16.234 -41.395 0.405 1.00 87.12 95 PRO A O 1
ATOM 757 N N . LEU A 1 96 ? -16.549 -39.199 0.753 1.00 86.88 96 LEU A N 1
ATOM 758 C CA . LEU A 1 96 ? -17.505 -39.035 -0.353 1.00 86.88 96 LEU A CA 1
ATOM 759 C C . LEU A 1 96 ? -16.831 -39.173 -1.722 1.00 86.88 96 LEU A C 1
ATOM 761 O O . LEU A 1 96 ? -17.408 -39.750 -2.653 1.00 86.88 96 LEU A O 1
ATOM 765 N N . PHE A 1 97 ? -15.588 -38.708 -1.832 1.00 86.25 97 PHE A N 1
ATOM 766 C CA . PHE A 1 97 ? -14.795 -38.841 -3.045 1.00 86.25 97 PHE A CA 1
ATOM 767 C C . PHE A 1 97 ? -14.399 -40.298 -3.292 1.00 86.25 97 PHE A C 1
ATOM 769 O O . PHE A 1 97 ? -14.649 -40.830 -4.374 1.00 86.25 97 PHE A O 1
ATOM 776 N N . ILE A 1 98 ? -13.888 -40.983 -2.266 1.00 89.19 98 ILE A N 1
ATOM 777 C CA . ILE A 1 98 ? -13.539 -42.409 -2.345 1.00 89.19 98 ILE A CA 1
ATOM 778 C C . ILE A 1 98 ? -14.775 -43.242 -2.711 1.00 89.19 98 ILE A C 1
ATOM 780 O O . ILE A 1 98 ? -14.716 -44.086 -3.610 1.00 89.19 98 ILE A O 1
ATOM 784 N N . LEU A 1 99 ? -15.917 -42.966 -2.073 1.00 92.44 99 LEU A N 1
ATOM 785 C CA . LEU A 1 99 ? -17.191 -43.606 -2.403 1.00 92.44 99 LEU A CA 1
ATOM 786 C C . LEU A 1 99 ? -17.570 -43.379 -3.872 1.00 92.44 99 LEU A C 1
ATOM 788 O O . LEU A 1 99 ? -18.030 -44.302 -4.542 1.00 92.44 99 LEU A O 1
ATOM 792 N N . SER A 1 100 ? -17.336 -42.180 -4.398 1.00 91.00 100 SER A N 1
ATOM 793 C CA . SER A 1 100 ? -17.623 -41.857 -5.796 1.00 91.00 100 SER A CA 1
ATOM 794 C C . SER A 1 100 ? -16.769 -42.672 -6.758 1.00 91.00 100 SER A C 1
ATOM 796 O O . SER A 1 100 ? -17.320 -43.259 -7.689 1.00 91.00 100 SER A O 1
ATOM 798 N N . CYS A 1 101 ? -15.464 -42.793 -6.502 1.00 90.00 101 CYS A N 1
ATOM 799 C CA . CYS A 1 101 ? -14.559 -43.643 -7.281 1.00 90.00 101 CYS A CA 1
ATOM 800 C C . CYS A 1 101 ? -15.040 -45.102 -7.315 1.00 90.00 101 CYS A C 1
ATOM 802 O O . CYS A 1 101 ? -15.111 -45.715 -8.382 1.00 90.00 101 CYS A O 1
ATOM 804 N N . ILE A 1 102 ? -15.441 -45.643 -6.161 1.00 93.56 102 ILE A N 1
ATOM 805 C CA . ILE A 1 102 ? -15.979 -47.006 -6.053 1.00 93.56 102 ILE A CA 1
ATOM 806 C C . ILE A 1 102 ? -17.274 -47.146 -6.869 1.00 93.56 102 ILE A C 1
ATOM 808 O O . ILE A 1 102 ? -17.429 -48.102 -7.631 1.00 93.56 102 ILE A O 1
ATOM 812 N N . LEU A 1 103 ? -18.193 -46.182 -6.763 1.00 93.81 103 LEU A N 1
ATOM 813 C CA . LEU A 1 103 ? -19.477 -46.215 -7.469 1.00 93.81 103 LEU A CA 1
ATOM 814 C C . LEU A 1 103 ? -19.331 -46.123 -8.992 1.00 93.81 103 LEU A C 1
ATOM 816 O O . LEU A 1 103 ? -20.127 -46.737 -9.703 1.00 93.81 103 LEU A O 1
ATOM 820 N N . VAL A 1 104 ? -18.320 -45.417 -9.511 1.00 93.62 104 VAL A N 1
ATOM 821 C CA . VAL A 1 104 ? -18.026 -45.403 -10.959 1.00 93.62 104 VAL A CA 1
ATOM 822 C C . VAL A 1 104 ? -17.696 -46.813 -11.447 1.00 93.62 104 VAL A C 1
ATOM 824 O O . VAL A 1 104 ? -18.271 -47.278 -12.433 1.00 93.62 104 VAL A O 1
ATOM 827 N N . LEU A 1 105 ? -16.816 -47.517 -10.730 1.00 93.44 105 LEU A N 1
ATOM 828 C CA . LEU A 1 105 ? -16.392 -48.872 -11.086 1.00 93.44 105 LEU A CA 1
ATOM 829 C C . LEU A 1 105 ? -17.547 -49.873 -10.985 1.00 93.44 105 LEU A C 1
ATOM 831 O O . LEU A 1 105 ? -17.738 -50.690 -11.888 1.00 93.44 105 LEU A O 1
ATOM 835 N N . ILE A 1 106 ? -18.352 -49.782 -9.921 1.00 94.19 106 ILE A N 1
ATOM 836 C CA . ILE A 1 106 ? -19.515 -50.655 -9.724 1.00 94.19 106 ILE A CA 1
ATOM 837 C C . ILE A 1 106 ? -20.562 -50.427 -10.823 1.00 94.19 106 ILE A C 1
ATOM 839 O O . ILE A 1 106 ? -21.016 -51.400 -11.427 1.00 94.19 106 ILE A O 1
ATOM 843 N N . ASN A 1 107 ? -20.930 -49.173 -11.121 1.00 93.50 107 ASN A N 1
ATOM 844 C CA . ASN A 1 107 ? -21.893 -48.882 -12.192 1.00 93.50 107 ASN A CA 1
ATOM 845 C C . ASN A 1 107 ? -21.391 -49.377 -13.541 1.00 93.50 107 ASN A C 1
ATOM 847 O O . ASN A 1 107 ? -22.140 -50.034 -14.263 1.00 93.50 107 ASN A O 1
ATOM 851 N N . HIS A 1 108 ? -20.129 -49.097 -13.866 1.00 94.06 108 HIS A N 1
ATOM 852 C CA . HIS A 1 108 ? -19.532 -49.554 -15.111 1.00 94.06 108 HIS A CA 1
ATOM 853 C C . HIS A 1 108 ? -19.623 -51.080 -15.242 1.00 94.06 108 HIS A C 1
ATOM 855 O O . HIS A 1 108 ? -20.144 -51.581 -16.238 1.00 94.06 108 HIS A O 1
ATOM 861 N N . TYR A 1 109 ? -19.195 -51.818 -14.216 1.00 94.00 109 TYR A N 1
ATOM 862 C CA . TYR A 1 109 ? -19.201 -53.279 -14.233 1.00 94.00 109 TYR A CA 1
ATOM 863 C C . TYR A 1 109 ? -20.612 -53.873 -14.357 1.00 94.00 109 TYR A C 1
ATOM 865 O O . TYR A 1 109 ? -20.834 -54.788 -15.153 1.00 94.00 109 TYR A O 1
ATOM 873 N N . LEU A 1 110 ? -21.584 -53.361 -13.595 1.00 93.81 110 LEU A N 1
ATOM 874 C CA . LEU A 1 110 ? -22.944 -53.910 -13.588 1.00 93.81 110 LEU A CA 1
ATOM 875 C C . LEU A 1 110 ? -23.695 -53.634 -14.893 1.00 93.81 110 LEU A C 1
ATOM 877 O O . LEU A 1 110 ? -24.335 -54.546 -15.422 1.00 93.81 110 LEU A O 1
ATOM 881 N N . TRP A 1 111 ? -23.577 -52.424 -15.447 1.00 93.25 111 TRP A N 1
ATOM 882 C CA . TRP A 1 111 ? -24.135 -52.125 -16.767 1.00 93.25 111 TRP A CA 1
ATOM 883 C C . TRP A 1 111 ? -23.434 -52.923 -17.862 1.00 93.25 111 TRP A C 1
ATOM 885 O O . TRP A 1 111 ? -24.092 -53.410 -18.780 1.00 93.25 111 TRP A O 1
ATOM 895 N N . PHE A 1 112 ? -22.120 -53.141 -17.745 1.00 92.31 112 PHE A N 1
ATOM 896 C CA . PHE A 1 112 ? -21.378 -53.926 -18.731 1.00 92.31 112 PHE A CA 1
ATOM 897 C C . PHE A 1 112 ? -21.851 -55.374 -18.726 1.00 92.31 112 PHE A C 1
ATOM 899 O O . PHE A 1 112 ? -22.119 -55.947 -19.782 1.00 92.31 112 PHE A O 1
ATOM 906 N N . ARG A 1 113 ? -22.043 -55.946 -17.535 1.00 90.69 113 ARG A N 1
ATOM 907 C CA . ARG A 1 113 ? -22.616 -57.281 -17.375 1.00 90.69 113 ARG A CA 1
ATOM 908 C C . ARG A 1 113 ? -24.027 -57.365 -17.957 1.00 90.69 113 ARG A C 1
ATOM 910 O O . ARG A 1 113 ? -24.311 -58.344 -18.632 1.00 90.69 113 ARG A O 1
ATOM 917 N N . HIS A 1 114 ? -24.877 -56.363 -17.731 1.00 88.31 114 HIS A N 1
ATOM 918 C CA . HIS A 1 114 ? -26.242 -56.334 -18.265 1.00 88.31 114 HIS A CA 1
ATOM 919 C C . HIS A 1 114 ? -26.275 -56.346 -19.801 1.00 88.31 114 HIS A C 1
ATOM 921 O O . HIS A 1 114 ? -26.979 -57.159 -20.392 1.00 88.31 114 HIS A O 1
ATOM 927 N N . PHE A 1 115 ? -25.468 -55.512 -20.459 1.00 87.75 115 PHE A N 1
ATOM 928 C CA . PHE A 1 115 ? -25.412 -55.493 -21.926 1.00 87.75 115 PHE A CA 1
ATOM 929 C C . PHE A 1 115 ? -24.626 -56.667 -22.528 1.00 87.75 115 PHE A C 1
ATOM 931 O O . PHE A 1 115 ? -24.826 -57.002 -23.692 1.00 87.75 115 PHE A O 1
ATOM 938 N N . SER A 1 116 ? -23.758 -57.317 -21.747 1.00 84.94 116 SER A N 1
ATOM 939 C CA . SER A 1 116 ? -23.005 -58.502 -22.182 1.00 84.94 116 SER A CA 1
ATOM 940 C C . SER A 1 116 ? -23.755 -59.817 -21.961 1.00 84.94 116 SER A C 1
ATOM 942 O O . SER A 1 116 ? -23.343 -60.847 -22.499 1.00 84.94 116 SER A O 1
ATOM 944 N N . THR A 1 117 ? -24.828 -59.832 -21.159 1.00 80.50 117 THR A N 1
ATOM 945 C CA . THR A 1 117 ? -25.646 -61.039 -21.008 1.00 80.50 117 THR A CA 1
ATOM 946 C C . THR A 1 117 ? -26.427 -61.293 -22.294 1.00 80.50 117 THR A C 1
ATOM 948 O O . THR A 1 117 ? -27.200 -60.428 -22.705 1.00 80.50 117 THR A O 1
ATOM 951 N N . PRO A 1 118 ? -26.256 -62.461 -22.939 1.00 65.25 118 PRO A N 1
ATOM 952 C CA . PRO A 1 118 ? -26.975 -62.762 -24.164 1.00 65.25 118 PRO A CA 1
ATOM 953 C C . PRO A 1 118 ? -28.485 -62.797 -23.883 1.00 65.25 118 PRO A C 1
ATOM 955 O O . PRO A 1 118 ? -28.889 -63.350 -22.852 1.00 65.25 118 PRO A O 1
ATOM 958 N N . PRO A 1 119 ? -29.325 -62.247 -24.778 1.00 64.38 119 PRO A N 1
ATOM 959 C CA . PRO A 1 119 ? -30.767 -62.357 -24.633 1.00 64.38 119 PRO A CA 1
ATOM 960 C C . PRO A 1 119 ? -31.173 -63.840 -24.586 1.00 64.38 119 PRO A C 1
ATOM 962 O O . PRO A 1 119 ? -30.498 -64.689 -25.188 1.00 64.38 119 PRO A O 1
ATOM 965 N N . PRO A 1 120 ? -32.250 -64.193 -23.862 1.00 59.59 120 PRO A N 1
ATOM 966 C CA . PRO A 1 120 ? -32.739 -65.565 -23.825 1.00 59.59 120 PRO A CA 1
ATOM 967 C C . PRO A 1 120 ? -32.963 -66.066 -25.257 1.00 59.59 120 PRO A C 1
ATOM 969 O O . PRO A 1 120 ? -33.612 -65.397 -26.058 1.00 59.59 120 PRO A O 1
ATOM 972 N N . ARG A 1 121 ? -32.382 -67.230 -25.591 1.00 53.22 121 ARG A N 1
ATOM 973 C CA . ARG A 1 121 ? -32.455 -67.830 -26.933 1.00 53.22 121 ARG A CA 1
ATOM 974 C C . ARG A 1 121 ? -33.911 -67.910 -27.398 1.00 53.22 121 ARG A C 1
ATOM 976 O O . ARG A 1 121 ? -34.666 -68.757 -26.924 1.00 53.22 121 ARG A O 1
ATOM 983 N N . SER A 1 122 ? -34.272 -67.077 -28.367 1.00 49.12 122 SER A N 1
ATOM 984 C CA . SER A 1 122 ? -35.462 -67.282 -29.184 1.00 49.12 122 SER A CA 1
ATOM 985 C C . SER A 1 122 ? -35.193 -68.456 -30.130 1.00 49.12 122 SER A C 1
ATOM 987 O O . SER A 1 122 ? -34.326 -68.388 -31.001 1.00 49.12 122 SER A O 1
ATOM 989 N N . ASN A 1 123 ? -35.900 -69.569 -29.931 1.00 47.06 123 ASN A N 1
ATOM 990 C CA . ASN A 1 123 ? -35.940 -70.668 -30.892 1.00 47.06 123 ASN A CA 1
ATOM 991 C C . ASN A 1 123 ? -36.885 -70.286 -32.042 1.00 47.06 123 ASN A C 1
ATOM 993 O O . ASN A 1 123 ? -38.052 -70.652 -31.972 1.00 47.06 123 ASN A O 1
ATOM 997 N N . TYR A 1 124 ? -36.406 -69.580 -33.077 1.00 41.06 124 TYR A N 1
ATOM 998 C CA . TYR A 1 124 ? -36.921 -69.672 -34.460 1.00 41.06 124 TYR A CA 1
ATOM 999 C C . TYR A 1 124 ? -36.040 -68.870 -35.455 1.00 41.06 124 TYR A C 1
ATOM 1001 O O . TYR A 1 124 ? -35.854 -67.668 -35.299 1.00 41.06 124 TYR A O 1
ATOM 1009 N N . TYR A 1 125 ? -35.503 -69.541 -36.483 1.00 45.03 125 TYR A N 1
ATOM 1010 C CA . TYR A 1 125 ? -34.881 -68.974 -37.709 1.00 45.03 125 TYR A CA 1
ATOM 1011 C C . TYR A 1 125 ? -35.966 -68.825 -38.817 1.00 45.03 125 TYR A C 1
ATOM 1013 O O . TYR A 1 125 ? -37.043 -69.379 -38.590 1.00 45.03 125 TYR A O 1
ATOM 1021 N N . PRO A 1 126 ? -35.762 -68.231 -40.031 1.00 54.22 126 PRO A N 1
ATOM 1022 C CA . PRO A 1 126 ? -34.516 -67.814 -40.710 1.00 54.22 126 PRO A CA 1
ATOM 1023 C C . PRO A 1 126 ? -34.567 -66.451 -41.466 1.00 54.22 126 PRO A C 1
ATOM 1025 O O . PRO A 1 126 ? -35.613 -65.834 -41.616 1.00 54.22 126 PRO A O 1
ATOM 1028 N N . TYR A 1 127 ? -33.408 -66.022 -41.995 1.00 46.69 127 TYR A N 1
ATOM 1029 C CA . TYR A 1 127 ? -33.227 -65.093 -43.131 1.00 46.69 127 TYR A CA 1
ATOM 1030 C C . TYR A 1 127 ? -34.268 -63.970 -43.292 1.00 46.69 127 TYR A C 1
ATOM 1032 O O . TYR A 1 127 ? -35.070 -63.963 -44.223 1.00 46.69 127 TYR A O 1
ATOM 1040 N N . ASN A 1 128 ? -34.177 -62.949 -42.447 1.00 46.41 128 ASN A N 1
ATOM 1041 C CA . ASN A 1 128 ? -34.633 -61.624 -42.832 1.00 46.41 128 ASN A CA 1
ATOM 1042 C C . ASN A 1 128 ? -33.657 -60.594 -42.267 1.00 46.41 128 ASN A C 1
ATOM 1044 O O . ASN A 1 128 ? -33.318 -60.631 -41.087 1.00 46.41 128 ASN A O 1
ATOM 1048 N N . THR A 1 129 ? -33.178 -59.691 -43.116 1.00 53.88 129 THR A N 1
ATOM 1049 C CA . THR A 1 129 ? -32.345 -58.523 -42.780 1.00 53.88 129 THR A CA 1
ATOM 1050 C C . THR A 1 129 ? -33.154 -57.467 -42.017 1.00 53.88 129 THR A C 1
ATOM 1052 O O . THR A 1 129 ? -33.107 -56.277 -42.318 1.00 53.88 129 THR A O 1
ATOM 1055 N N . SER A 1 130 ? -33.954 -57.900 -41.049 1.00 56.12 130 SER A N 1
ATOM 1056 C CA . SER A 1 130 ? -34.763 -57.055 -40.185 1.00 56.12 130 SER A CA 1
ATOM 1057 C C . SER A 1 130 ? -34.038 -56.972 -38.853 1.00 56.12 130 SER A C 1
ATOM 1059 O O . SER A 1 130 ? -33.927 -57.964 -38.139 1.00 56.12 130 SER A O 1
ATOM 1061 N N . ARG A 1 131 ? -33.474 -55.798 -38.560 1.00 62.66 131 ARG A N 1
ATOM 1062 C CA . ARG A 1 131 ? -32.826 -55.516 -37.279 1.00 62.66 131 ARG A CA 1
ATOM 1063 C C . ARG A 1 131 ? -33.799 -55.846 -36.147 1.00 62.66 131 ARG A C 1
ATOM 1065 O O . ARG A 1 131 ? -34.902 -55.307 -36.113 1.00 62.66 131 ARG A O 1
ATOM 1072 N N . ASP A 1 132 ? -33.377 -56.709 -35.233 1.00 66.31 132 ASP A N 1
ATOM 1073 C CA . ASP A 1 132 ? -34.114 -56.952 -34.003 1.00 66.31 132 ASP A CA 1
ATOM 1074 C C . ASP A 1 132 ? -33.907 -55.751 -33.071 1.00 66.31 132 ASP A C 1
ATOM 1076 O O . ASP A 1 132 ? -32.827 -55.558 -32.515 1.00 66.31 132 ASP A O 1
ATOM 1080 N N . TYR A 1 133 ? -34.931 -54.904 -32.950 1.00 65.56 133 TYR A N 1
ATOM 1081 C CA . TYR A 1 133 ? -34.902 -53.718 -32.089 1.00 65.56 133 TYR A CA 1
ATOM 1082 C C . TYR A 1 133 ? -34.859 -54.064 -30.593 1.00 65.56 133 TYR A C 1
ATOM 1084 O O . TYR A 1 133 ? -34.636 -53.172 -29.781 1.00 65.56 133 TYR A O 1
ATOM 1092 N N . SER A 1 134 ? -35.040 -55.336 -30.217 1.00 66.69 134 SER A N 1
ATOM 1093 C CA . SER A 1 134 ? -34.889 -55.782 -28.828 1.00 66.69 134 SER A CA 1
ATOM 1094 C C . SER A 1 134 ? -33.426 -55.941 -28.393 1.00 66.69 134 SER A C 1
ATOM 1096 O O . SER A 1 134 ? -33.156 -56.066 -27.199 1.00 66.69 134 SER A O 1
ATOM 1098 N N . ILE A 1 135 ? -32.474 -55.908 -29.337 1.00 74.50 135 ILE A N 1
ATOM 1099 C CA . ILE A 1 135 ? -31.039 -56.010 -29.058 1.00 74.50 135 ILE A CA 1
ATOM 1100 C C . ILE A 1 135 ? -30.376 -54.664 -29.379 1.00 74.50 135 ILE A C 1
ATOM 1102 O O . ILE A 1 135 ? -30.333 -54.265 -30.550 1.00 74.50 135 ILE A O 1
ATOM 1106 N N . PRO A 1 136 ? -29.828 -53.956 -28.375 1.00 81.06 136 PRO A N 1
ATOM 1107 C CA . PRO A 1 136 ? -29.160 -52.690 -28.615 1.00 81.06 136 PRO A CA 1
ATOM 1108 C C . PRO A 1 136 ? -27.882 -52.916 -29.426 1.00 81.06 136 PRO A C 1
ATOM 1110 O O . PRO A 1 136 ? -27.107 -53.849 -29.202 1.00 81.06 136 PRO A O 1
ATOM 1113 N N . THR A 1 137 ? -27.658 -52.045 -30.396 1.00 84.62 137 THR A N 1
ATOM 1114 C CA . THR A 1 137 ? -26.437 -52.028 -31.201 1.00 84.62 137 THR A CA 1
ATOM 1115 C C . THR A 1 137 ? -25.243 -51.593 -30.362 1.00 84.62 137 THR A C 1
ATOM 1117 O O . THR A 1 137 ? -25.385 -50.907 -29.351 1.00 84.62 137 THR A O 1
ATOM 1120 N N . PHE A 1 138 ? -24.034 -51.923 -30.823 1.00 82.94 138 PHE A N 1
ATOM 1121 C CA . PHE A 1 138 ? -22.805 -51.450 -30.184 1.00 82.94 138 PHE A CA 1
ATOM 1122 C C . PHE A 1 138 ? -22.794 -49.925 -30.007 1.00 82.94 138 PHE A C 1
ATOM 1124 O O . PHE A 1 138 ? -22.390 -49.439 -28.957 1.00 82.94 138 PHE A O 1
ATOM 1131 N N . THR A 1 139 ? -23.276 -49.174 -31.001 1.00 81.19 139 THR A N 1
ATOM 1132 C CA . THR A 1 139 ? -23.362 -47.712 -30.927 1.00 81.19 139 THR A CA 1
ATOM 1133 C C . THR A 1 139 ? -24.307 -47.256 -29.819 1.00 81.19 139 THR A C 1
ATOM 1135 O O . THR A 1 139 ? -23.931 -46.384 -29.050 1.00 81.19 139 THR A O 1
ATOM 1138 N N . GLU A 1 140 ? -25.486 -47.865 -29.681 1.00 86.38 140 GLU A N 1
ATOM 1139 C CA . GLU A 1 140 ? -26.440 -47.529 -28.611 1.00 86.38 140 GLU A CA 1
ATOM 1140 C C . GLU A 1 140 ? -25.873 -47.845 -27.225 1.00 86.38 140 GLU A C 1
ATOM 1142 O O . GLU A 1 140 ? -25.951 -47.010 -26.323 1.00 86.38 140 GLU A O 1
ATOM 1147 N N . ILE A 1 141 ? -25.225 -49.004 -27.072 1.00 88.62 141 ILE A N 1
ATOM 1148 C CA . ILE A 1 141 ? -24.544 -49.381 -25.828 1.00 88.62 141 ILE A CA 1
ATOM 1149 C C . ILE A 1 141 ? -23.423 -48.377 -25.523 1.00 88.62 141 ILE A C 1
ATOM 1151 O O . ILE A 1 141 ? -23.357 -47.834 -24.423 1.00 88.62 141 ILE A O 1
ATOM 1155 N N . ALA A 1 142 ? -22.557 -48.077 -26.493 1.00 84.12 142 ALA A N 1
ATOM 1156 C CA . ALA A 1 142 ? -21.451 -47.139 -26.320 1.00 84.12 142 ALA A CA 1
ATOM 1157 C C . ALA A 1 142 ? -21.941 -45.720 -25.981 1.00 84.12 142 ALA A C 1
ATOM 1159 O O . ALA A 1 142 ? -21.370 -45.072 -25.104 1.00 84.12 142 ALA A O 1
ATOM 1160 N N . SER A 1 143 ? -23.019 -45.252 -26.618 1.00 88.56 143 SER A N 1
ATOM 1161 C CA . SER A 1 143 ? -23.653 -43.968 -26.304 1.00 88.56 143 SER A CA 1
ATOM 1162 C C . SER A 1 143 ? -24.216 -43.942 -24.886 1.00 88.56 143 SER A C 1
ATOM 1164 O O . SER A 1 143 ? -24.029 -42.947 -24.186 1.00 88.56 143 SER A O 1
ATOM 1166 N N . TYR A 1 144 ? -24.834 -45.035 -24.430 1.00 92.31 144 TYR A N 1
ATOM 1167 C CA . TYR A 1 144 ? -25.298 -45.159 -23.050 1.00 92.31 144 TYR A CA 1
ATOM 1168 C C . TYR A 1 144 ? -24.137 -45.062 -22.050 1.00 92.31 144 TYR A C 1
ATOM 1170 O O . TYR A 1 144 ? -24.202 -44.270 -21.112 1.00 92.31 144 TYR A O 1
ATOM 1178 N N . PHE A 1 145 ? -23.037 -45.792 -22.261 1.00 92.69 145 PHE A N 1
ATOM 1179 C CA . PHE A 1 145 ? -21.864 -45.686 -21.384 1.00 92.69 145 PHE A CA 1
ATOM 1180 C C . PHE A 1 145 ? -21.258 -44.285 -21.391 1.00 92.69 145 PHE A C 1
ATOM 1182 O O . PHE A 1 145 ? -20.997 -43.725 -20.326 1.00 92.69 145 PHE A O 1
ATOM 1189 N N . GLY A 1 146 ? -21.079 -43.702 -22.576 1.00 87.62 146 GLY A N 1
ATOM 1190 C CA . GLY A 1 146 ? -20.528 -42.362 -22.724 1.00 87.62 146 GLY A CA 1
ATOM 1191 C C . GLY A 1 146 ? -21.345 -41.322 -21.964 1.00 87.62 146 GLY A C 1
ATOM 1192 O O . GLY A 1 146 ? -20.783 -40.595 -21.153 1.00 87.62 146 GLY A O 1
ATOM 1193 N N . LEU A 1 147 ? -22.662 -41.283 -22.180 1.00 91.31 147 LEU A N 1
ATOM 1194 C CA . LEU A 1 147 ? -23.536 -40.232 -21.650 1.00 91.31 147 LEU A CA 1
ATOM 1195 C C . LEU A 1 147 ? -24.023 -40.496 -20.222 1.00 91.31 147 LEU A C 1
ATOM 1197 O O . LEU A 1 147 ? -24.038 -39.576 -19.408 1.00 91.31 147 LEU A O 1
ATOM 1201 N N . CYS A 1 148 ? -24.432 -41.726 -19.917 1.00 91.62 148 CYS A N 1
ATOM 1202 C CA . CYS A 1 148 ? -25.105 -42.055 -18.659 1.00 91.62 148 CYS A CA 1
ATOM 1203 C C . CYS A 1 148 ? -24.156 -42.588 -17.583 1.00 91.62 148 CYS A C 1
ATOM 1205 O O . CYS A 1 148 ? -24.492 -42.521 -16.405 1.00 91.62 148 CYS A O 1
ATOM 1207 N N . VAL A 1 149 ? -22.989 -43.126 -17.958 1.00 92.00 149 VAL A N 1
ATOM 1208 C CA . VAL A 1 149 ? -22.065 -43.762 -17.002 1.00 92.00 149 VAL A CA 1
ATOM 1209 C C . VAL A 1 149 ? -20.780 -42.955 -16.820 1.00 92.00 149 VAL A C 1
ATOM 1211 O O . VAL A 1 149 ? -20.318 -42.805 -15.691 1.00 92.00 149 VAL A O 1
ATOM 1214 N N . TRP A 1 150 ? -20.189 -42.426 -17.895 1.00 93.38 150 TRP A N 1
ATOM 1215 C CA . TRP A 1 150 ? -18.852 -41.818 -17.846 1.00 93.38 150 TRP A CA 1
ATOM 1216 C C . TRP A 1 150 ? -18.842 -40.293 -17.846 1.00 93.38 150 TRP A C 1
ATOM 1218 O O . TRP A 1 150 ? -17.976 -39.712 -17.198 1.00 93.38 150 TRP A O 1
ATOM 1228 N N . LEU A 1 151 ? -19.790 -39.643 -18.524 1.00 91.56 151 LEU A N 1
ATOM 1229 C CA . LEU A 1 151 ? -19.791 -38.194 -18.737 1.00 91.56 151 LEU A CA 1
ATOM 1230 C C . LEU A 1 151 ? -19.628 -37.386 -17.440 1.00 91.56 151 LEU A C 1
ATOM 1232 O O . LEU A 1 151 ? -18.753 -36.527 -17.351 1.00 91.56 151 LEU A O 1
ATOM 1236 N N . VAL A 1 152 ? -20.460 -37.665 -16.433 1.00 91.56 152 VAL A N 1
ATOM 1237 C CA . VAL A 1 152 ? -20.455 -36.937 -15.155 1.00 91.56 152 VAL A CA 1
ATOM 1238 C C . VAL A 1 152 ? -19.197 -37.237 -14.332 1.00 91.56 152 VAL A C 1
ATOM 1240 O O . VAL A 1 152 ? -18.527 -36.277 -13.950 1.00 91.56 152 VAL A O 1
ATOM 1243 N N . PRO A 1 153 ? -18.826 -38.507 -14.062 1.00 89.56 153 PRO A N 1
ATOM 1244 C CA . PRO A 1 153 ? -17.593 -38.797 -13.338 1.00 89.56 153 PRO A CA 1
ATOM 1245 C C . PRO A 1 153 ? -16.356 -38.218 -14.011 1.00 89.56 153 PRO A C 1
ATOM 1247 O O . PRO A 1 153 ? -15.527 -37.620 -13.340 1.00 89.56 153 PRO A O 1
ATOM 1250 N N . PHE A 1 154 ? -16.247 -38.346 -15.334 1.00 87.81 154 PHE A N 1
ATOM 1251 C CA . PHE A 1 154 ? -15.104 -37.836 -16.081 1.00 87.81 154 PHE A CA 1
ATOM 1252 C C . PHE A 1 154 ? -15.001 -36.313 -15.985 1.00 87.81 154 PHE A C 1
ATOM 1254 O O . PHE A 1 154 ? -13.936 -35.795 -15.662 1.00 87.81 154 PHE A O 1
ATOM 1261 N N . ALA A 1 155 ? -16.113 -35.597 -16.180 1.00 86.19 155 ALA A N 1
ATOM 1262 C CA . ALA A 1 155 ? -16.144 -34.147 -16.010 1.00 86.19 155 ALA A CA 1
ATOM 1263 C C . ALA A 1 155 ? -15.787 -33.732 -14.570 1.00 86.19 155 ALA A C 1
ATOM 1265 O O . ALA A 1 155 ? -15.097 -32.733 -14.368 1.00 86.19 155 ALA A O 1
ATOM 1266 N N . LEU A 1 156 ? -16.206 -34.517 -13.571 1.00 84.31 156 LEU A N 1
ATOM 1267 C CA . LEU A 1 156 ? -15.847 -34.294 -12.173 1.00 84.31 156 LEU A CA 1
ATOM 1268 C C . LEU A 1 156 ? -14.348 -34.523 -11.927 1.00 84.31 156 LEU A C 1
ATOM 1270 O O . LEU A 1 156 ? -13.738 -33.684 -11.284 1.00 84.31 156 LEU A O 1
ATOM 1274 N N . PHE A 1 157 ? -13.738 -35.577 -12.478 1.00 78.81 157 PHE A N 1
ATOM 1275 C CA . PHE A 1 157 ? -12.301 -35.856 -12.339 1.00 78.81 157 PHE A CA 1
ATOM 1276 C C . PHE A 1 157 ? -11.406 -34.843 -13.061 1.00 78.81 157 PHE A C 1
ATOM 1278 O O . PHE A 1 157 ? -10.408 -34.416 -12.487 1.00 78.81 157 PHE A O 1
ATOM 1285 N N . VAL A 1 158 ? -11.759 -34.415 -14.279 1.00 78.06 158 VAL A N 1
ATOM 1286 C CA . VAL A 1 158 ? -10.997 -33.371 -14.998 1.00 78.06 158 VAL A CA 1
ATOM 1287 C C . VAL A 1 158 ? -11.028 -32.044 -14.236 1.00 78.06 158 VAL A C 1
ATOM 1289 O O . VAL A 1 158 ? -10.061 -31.293 -14.245 1.00 78.06 158 VAL A O 1
ATOM 1292 N N . SER A 1 159 ? -12.108 -31.789 -13.496 1.00 71.69 159 SER A N 1
ATOM 1293 C CA . SER A 1 159 ? -12.213 -30.609 -12.636 1.00 71.69 159 SER A CA 1
ATOM 1294 C C . SER A 1 159 ? -11.328 -30.667 -11.381 1.00 71.69 159 SER A C 1
ATOM 1296 O O . SER A 1 159 ? -11.153 -29.640 -10.736 1.00 71.69 159 SER A O 1
ATOM 1298 N N . LEU A 1 160 ? -10.790 -31.840 -11.012 1.00 64.94 160 LEU A N 1
ATOM 1299 C CA . LEU A 1 160 ? -9.940 -32.024 -9.825 1.00 64.94 160 LEU A CA 1
ATOM 1300 C C . LEU A 1 160 ? -8.457 -31.825 -10.110 1.00 64.94 160 LEU A C 1
ATOM 1302 O O . LEU A 1 160 ? -7.740 -31.338 -9.241 1.00 64.94 160 LEU A O 1
ATOM 1306 N N . SER A 1 161 ? -7.995 -32.152 -11.321 1.00 60.03 161 SER A N 1
ATOM 1307 C CA . SER A 1 161 ? -6.589 -31.947 -11.696 1.00 60.03 161 SER A CA 1
ATOM 1308 C C . SER A 1 161 ? -6.198 -30.470 -11.771 1.00 60.03 161 SER A C 1
ATOM 1310 O O . SER A 1 161 ? -5.012 -30.163 -11.762 1.00 60.03 161 SER A O 1
ATOM 1312 N N . ALA A 1 162 ? -7.180 -29.565 -11.814 1.00 52.47 162 ALA A N 1
ATOM 1313 C CA . ALA A 1 162 ? -6.957 -28.125 -11.773 1.00 52.47 162 ALA A CA 1
ATOM 1314 C C . ALA A 1 162 ? -6.447 -27.634 -10.400 1.00 52.47 162 ALA A C 1
ATOM 1316 O O . ALA A 1 162 ? -5.815 -26.595 -10.313 1.00 52.47 162 ALA A O 1
ATOM 1317 N N . GLY A 1 163 ? -6.671 -28.391 -9.315 1.00 47.09 163 GLY A N 1
ATOM 1318 C CA . GLY A 1 163 ? -6.268 -27.984 -7.962 1.00 47.09 163 GLY A CA 1
ATOM 1319 C C . GLY A 1 163 ? -4.854 -28.394 -7.529 1.00 47.09 163 GLY A C 1
ATOM 1320 O O . GLY A 1 163 ? -4.382 -27.893 -6.514 1.00 47.09 163 GLY A O 1
ATOM 1321 N N . GLU A 1 164 ? -4.179 -29.302 -8.248 1.00 48.97 164 GLU A N 1
ATOM 1322 C CA . GLU A 1 164 ? -2.905 -29.901 -7.792 1.00 48.97 164 GLU A CA 1
ATOM 1323 C C . GLU A 1 164 ? -1.646 -29.371 -8.505 1.00 48.97 164 GLU A C 1
ATOM 1325 O O . GLU A 1 164 ? -0.542 -29.811 -8.195 1.00 48.97 164 GLU A O 1
ATOM 1330 N N . ASN A 1 165 ? -1.775 -28.398 -9.415 1.00 42.28 165 ASN A N 1
ATOM 1331 C CA . ASN A 1 165 ? -0.632 -27.772 -10.104 1.00 42.28 165 ASN A CA 1
ATOM 1332 C C . ASN A 1 165 ? -0.240 -26.389 -9.558 1.00 42.28 165 ASN A C 1
ATOM 1334 O O . ASN A 1 165 ? 0.625 -25.722 -10.130 1.00 42.28 165 ASN A O 1
ATOM 1338 N N . VAL A 1 166 ? -0.810 -25.966 -8.429 1.00 37.19 166 VAL A N 1
ATOM 1339 C CA . VAL A 1 166 ? -0.281 -24.817 -7.691 1.00 37.19 166 VAL A CA 1
ATOM 1340 C C . VAL A 1 166 ? 0.992 -25.277 -6.979 1.00 37.19 166 VAL A C 1
ATOM 1342 O O . VAL A 1 166 ? 0.954 -26.165 -6.128 1.00 37.19 166 VAL A O 1
ATOM 1345 N N . LEU A 1 167 ? 2.134 -24.701 -7.370 1.00 30.73 167 LEU A N 1
ATOM 1346 C CA . LEU A 1 167 ? 3.421 -24.864 -6.685 1.00 30.73 167 LEU A CA 1
ATOM 1347 C C . LEU A 1 167 ? 3.222 -24.755 -5.163 1.00 30.73 167 LEU A C 1
ATOM 1349 O O . LEU A 1 167 ? 2.490 -23.863 -4.731 1.00 30.73 167 LEU A O 1
ATOM 1353 N N . PRO A 1 168 ? 3.889 -25.582 -4.335 1.00 29.84 168 PRO A N 1
ATOM 1354 C CA . PRO A 1 168 ? 3.889 -25.357 -2.900 1.00 29.84 168 PRO A CA 1
ATOM 1355 C C . PRO A 1 168 ? 4.538 -23.995 -2.648 1.00 29.84 168 PRO A C 1
ATOM 1357 O O . PRO A 1 168 ? 5.755 -23.836 -2.754 1.00 29.84 168 PRO A O 1
ATOM 1360 N N . SER A 1 169 ? 3.722 -22.983 -2.360 1.00 32.44 169 SER A N 1
ATOM 1361 C CA . SER A 1 169 ? 4.197 -21.743 -1.768 1.00 32.44 169 SER A CA 1
ATOM 1362 C C . SER A 1 169 ? 4.839 -22.134 -0.445 1.00 32.44 169 SER A C 1
ATOM 1364 O O . SER A 1 169 ? 4.150 -22.614 0.453 1.00 32.44 169 SER A O 1
ATOM 1366 N N . MET A 1 170 ? 6.164 -22.006 -0.375 1.00 35.53 170 MET A N 1
ATOM 1367 C CA . MET A 1 170 ? 6.973 -22.227 0.820 1.00 35.53 170 MET A CA 1
ATOM 1368 C C . MET A 1 170 ? 6.325 -21.501 2.001 1.00 35.53 170 MET A C 1
ATOM 1370 O O . MET A 1 170 ? 6.391 -20.279 2.106 1.00 35.53 170 MET A O 1
ATOM 1374 N N . GLY A 1 171 ? 5.659 -22.272 2.852 1.00 32.16 171 GLY A N 1
ATOM 1375 C CA . GLY A 1 171 ? 4.908 -21.799 3.997 1.00 32.16 171 GLY A CA 1
ATOM 1376 C C . GLY A 1 171 ? 4.939 -22.871 5.073 1.00 32.16 171 GLY A C 1
ATOM 1377 O O . GLY A 1 171 ? 4.317 -23.916 4.925 1.00 32.16 171 GLY A O 1
ATOM 1378 N N . SER A 1 172 ? 5.702 -22.558 6.121 1.00 33.66 172 SER A N 1
ATOM 1379 C CA . SER A 1 172 ? 5.694 -23.139 7.466 1.00 33.66 172 SER A CA 1
ATOM 1380 C C . SER A 1 172 ? 6.029 -24.627 7.622 1.00 33.66 172 SER A C 1
ATOM 1382 O O . SER A 1 172 ? 5.140 -25.455 7.756 1.00 33.66 172 SER A O 1
ATOM 1384 N N . ASP A 1 173 ? 7.321 -24.909 7.789 1.00 31.19 173 ASP A N 1
ATOM 1385 C CA . ASP A 1 173 ? 7.793 -25.897 8.767 1.00 31.19 173 ASP A CA 1
ATOM 1386 C C . ASP A 1 173 ? 8.941 -25.261 9.571 1.00 31.19 173 ASP A C 1
ATOM 1388 O O . ASP A 1 173 ? 10.124 -25.536 9.377 1.00 31.19 173 ASP A O 1
ATOM 1392 N N . THR A 1 174 ? 8.584 -24.349 10.473 1.00 29.41 174 THR A N 1
ATOM 1393 C CA . THR A 1 174 ? 9.423 -23.996 11.625 1.00 29.41 174 THR A CA 1
ATOM 1394 C C . THR A 1 174 ? 8.643 -24.366 12.879 1.00 29.41 174 THR A C 1
ATOM 1396 O O . THR A 1 174 ? 7.595 -23.768 13.116 1.00 29.41 174 THR A O 1
ATOM 1399 N N . PRO A 1 175 ? 9.105 -25.346 13.674 1.00 33.72 175 PRO A N 1
ATOM 1400 C CA . PRO A 1 175 ? 8.423 -25.727 14.896 1.00 33.72 175 PRO A CA 1
ATOM 1401 C C . PRO A 1 175 ? 8.777 -24.727 16.001 1.00 33.72 175 PRO A C 1
ATOM 1403 O O . PRO A 1 175 ? 9.897 -24.725 16.512 1.00 33.72 175 PRO A O 1
ATOM 1406 N N . THR A 1 176 ? 7.827 -23.882 16.389 1.00 29.36 176 THR A N 1
ATOM 1407 C CA . THR A 1 176 ? 7.807 -23.301 17.735 1.00 29.36 176 THR A CA 1
ATOM 1408 C C . THR A 1 176 ? 7.194 -24.333 18.691 1.00 29.36 176 THR A C 1
ATOM 1410 O O . THR A 1 176 ? 6.114 -24.851 18.404 1.00 29.36 176 THR A O 1
ATOM 1413 N N . PRO A 1 177 ? 7.865 -24.694 19.800 1.00 36.38 177 PRO A N 1
ATOM 1414 C CA . PRO A 1 177 ? 7.274 -25.556 20.810 1.00 36.38 177 PRO A CA 1
ATOM 1415 C C . PRO A 1 177 ? 6.316 -24.760 21.708 1.00 36.38 177 PRO A C 1
ATOM 1417 O O . PRO A 1 177 ? 6.588 -23.613 22.053 1.00 36.38 177 PRO A O 1
ATOM 1420 N N . ASP A 1 178 ? 5.236 -25.437 22.102 1.00 35.44 178 ASP A N 1
ATOM 1421 C CA . ASP A 1 178 ? 4.310 -25.112 23.195 1.00 35.44 178 ASP A CA 1
ATOM 1422 C C . ASP A 1 178 ? 3.181 -24.105 22.903 1.00 35.44 178 ASP A C 1
ATOM 1424 O O . ASP A 1 178 ? 3.054 -23.060 23.536 1.00 35.44 178 ASP A O 1
ATOM 1428 N N . ALA A 1 179 ? 2.259 -24.497 22.020 1.00 31.27 179 ALA A N 1
ATOM 1429 C CA . ALA A 1 179 ? 0.855 -24.101 22.135 1.00 31.27 179 ALA A CA 1
ATOM 1430 C C . ALA A 1 179 ? -0.026 -25.357 22.031 1.00 31.27 179 ALA A C 1
ATOM 1432 O O . ALA A 1 179 ? 0.078 -26.121 21.070 1.00 31.27 179 ALA A O 1
ATOM 1433 N N . GLU A 1 180 ? -0.841 -25.610 23.058 1.00 32.44 180 GLU A N 1
ATOM 1434 C CA . GLU A 1 180 ? -1.742 -26.765 23.117 1.00 32.44 180 GLU A CA 1
ATOM 1435 C C . GLU A 1 180 ? -2.747 -26.779 21.947 1.00 32.44 180 GLU A C 1
ATOM 1437 O O . GLU A 1 180 ? -3.194 -25.720 21.498 1.00 32.44 180 GLU A O 1
ATOM 1442 N N . PRO A 1 181 ? -3.154 -27.965 21.453 1.00 37.06 181 PRO A N 1
ATOM 1443 C CA . PRO A 1 181 ? -4.106 -28.061 20.358 1.00 37.06 181 PRO A CA 1
ATOM 1444 C C . PRO A 1 181 ? -5.525 -27.802 20.880 1.00 37.06 181 PRO A C 1
ATOM 1446 O O . PRO A 1 181 ? -6.154 -28.685 21.465 1.00 37.06 181 PRO A O 1
ATOM 1449 N N . ILE A 1 182 ? -6.044 -26.595 20.648 1.00 35.94 182 ILE A N 1
ATOM 1450 C CA . ILE A 1 182 ? -7.449 -26.275 20.914 1.00 35.94 182 ILE A CA 1
ATOM 1451 C C . ILE A 1 182 ? -8.309 -26.750 19.736 1.00 35.94 182 ILE A C 1
ATOM 1453 O O . ILE A 1 182 ? -8.003 -26.549 18.562 1.00 35.94 182 ILE A O 1
ATOM 1457 N N . SER A 1 183 ? -9.368 -27.458 20.111 1.00 30.88 183 SER A N 1
ATOM 1458 C CA . SER A 1 183 ? -10.316 -28.213 19.302 1.00 30.88 183 SER A CA 1
ATOM 1459 C C . SER A 1 183 ? -11.027 -27.415 18.210 1.00 30.88 183 SER A C 1
ATOM 1461 O O . SER A 1 183 ? -11.455 -26.285 18.416 1.00 30.88 183 SER A O 1
ATOM 1463 N N . ALA A 1 184 ? -11.268 -28.088 17.086 1.00 36.84 184 ALA A N 1
ATOM 1464 C CA . ALA A 1 184 ? -12.214 -27.678 16.061 1.00 36.84 184 ALA A CA 1
ATOM 1465 C C . ALA A 1 184 ? -13.666 -27.821 16.565 1.00 36.84 184 ALA A C 1
ATOM 1467 O O . ALA A 1 184 ? -14.243 -28.898 16.440 1.00 36.84 184 ALA A O 1
ATOM 1468 N N . ASP A 1 185 ? -14.230 -26.752 17.134 1.00 35.62 185 ASP A N 1
ATOM 1469 C CA . ASP A 1 185 ? -15.680 -26.511 17.224 1.00 35.62 185 ASP A CA 1
ATOM 1470 C C . ASP A 1 185 ? -15.955 -25.027 17.579 1.00 35.62 185 ASP A C 1
ATOM 1472 O O . ASP A 1 185 ? -15.628 -24.587 18.674 1.00 35.62 185 ASP A O 1
ATOM 1476 N N . GLY A 1 186 ? -16.573 -24.271 16.655 1.00 37.47 186 GLY A N 1
ATOM 1477 C CA . GLY A 1 186 ? -17.122 -22.913 16.862 1.00 37.47 186 GLY A CA 1
ATOM 1478 C C . GLY A 1 186 ? -16.134 -21.741 16.714 1.00 37.47 186 GLY A C 1
ATOM 1479 O O . GLY A 1 186 ? -15.125 -21.693 17.399 1.00 37.47 186 GLY A O 1
ATOM 1480 N N . ASN A 1 187 ? -16.429 -20.774 15.833 1.00 49.94 187 ASN A N 1
ATOM 1481 C CA . ASN A 1 187 ? -15.665 -19.523 15.696 1.00 49.94 187 ASN A CA 1
ATOM 1482 C C . ASN A 1 187 ? -15.656 -18.736 17.020 1.00 49.94 187 ASN A C 1
ATOM 1484 O O . ASN A 1 187 ? -16.628 -18.047 17.332 1.00 49.94 187 ASN A O 1
ATOM 1488 N N . ASP A 1 188 ? -14.564 -18.826 17.776 1.00 72.75 188 ASP A N 1
ATOM 1489 C CA . ASP A 1 188 ? -14.313 -17.979 18.942 1.00 72.75 188 ASP A CA 1
ATOM 1490 C C . ASP A 1 188 ? -13.697 -16.661 18.445 1.00 72.75 188 ASP A C 1
ATOM 1492 O O . ASP A 1 188 ? -12.485 -16.540 18.250 1.00 72.75 188 ASP A O 1
ATOM 1496 N N . HIS A 1 189 ? -14.570 -15.714 18.100 1.00 87.94 189 HIS A N 1
ATOM 1497 C CA . HIS A 1 189 ? -14.191 -14.357 17.710 1.00 87.94 189 HIS A CA 1
ATOM 1498 C C . HIS A 1 189 ? -13.545 -13.627 18.898 1.00 87.94 189 HIS A C 1
ATOM 1500 O O . HIS A 1 189 ? -13.956 -13.804 20.046 1.00 87.94 189 HIS A O 1
ATOM 1506 N N . LEU A 1 190 ? -12.536 -12.799 18.630 1.00 93.81 190 LEU A N 1
ATOM 1507 C CA . LEU A 1 190 ? -11.826 -12.030 19.658 1.00 93.81 190 LEU A CA 1
ATOM 1508 C C . LEU A 1 190 ? -12.659 -10.839 20.143 1.00 93.81 190 LEU A C 1
ATOM 1510 O O . LEU A 1 190 ? -12.539 -10.421 21.297 1.00 93.81 190 LEU A O 1
ATOM 1514 N N . LEU A 1 191 ? -13.496 -10.282 19.265 1.00 91.94 191 LEU A N 1
ATOM 1515 C CA . LEU A 1 191 ? -14.393 -9.179 19.588 1.00 91.94 191 LEU A CA 1
ATOM 1516 C C . LEU A 1 191 ? -15.798 -9.678 19.954 1.00 91.94 191 LEU A C 1
ATOM 1518 O O . LEU A 1 191 ? -16.301 -10.636 19.359 1.00 91.94 191 LEU A O 1
ATOM 1522 N N . PRO A 1 192 ? -16.507 -8.986 20.868 1.00 90.56 192 PRO A N 1
ATOM 1523 C CA . PRO A 1 192 ? -17.928 -9.227 21.082 1.00 90.56 192 PRO A CA 1
ATOM 1524 C C . PRO A 1 192 ? -18.708 -9.102 19.767 1.00 90.56 192 PRO A C 1
ATOM 1526 O O . PRO A 1 192 ? -18.509 -8.148 19.015 1.00 90.56 192 PRO A O 1
ATOM 1529 N N . LEU A 1 193 ? -19.643 -10.024 19.510 1.00 89.62 193 LEU A N 1
ATOM 1530 C CA . LEU A 1 193 ? -20.387 -10.083 18.242 1.00 89.62 193 LEU A CA 1
ATOM 1531 C C . LEU A 1 193 ? -21.027 -8.749 17.792 1.00 89.62 193 LEU A C 1
ATOM 1533 O O . LEU A 1 193 ? -20.969 -8.472 16.594 1.00 89.62 193 LEU A O 1
ATOM 1537 N N . PRO A 1 194 ? -21.616 -7.909 18.673 1.00 88.06 194 PRO A N 1
ATOM 1538 C CA . PRO A 1 194 ? -22.132 -6.600 18.261 1.00 88.06 194 PRO A CA 1
ATOM 1539 C C . PRO A 1 194 ? -21.032 -5.679 17.718 1.00 88.06 194 PRO A C 1
ATOM 1541 O O . PRO A 1 194 ? -21.165 -5.152 16.617 1.00 88.06 194 PRO A O 1
ATOM 1544 N N . THR A 1 195 ? -19.915 -5.565 18.444 1.00 90.38 195 THR A N 1
ATOM 1545 C CA . THR A 1 195 ? -18.745 -4.773 18.041 1.00 90.38 195 THR A CA 1
ATOM 1546 C C . THR A 1 195 ? -18.145 -5.301 16.744 1.00 90.38 195 THR A C 1
ATOM 1548 O O . THR A 1 195 ? -17.866 -4.522 15.839 1.00 90.38 195 THR A O 1
ATOM 1551 N N . LEU A 1 196 ? -18.006 -6.625 16.612 1.00 93.12 196 LEU A N 1
ATOM 1552 C CA . LEU A 1 196 ? -17.530 -7.260 15.384 1.00 93.12 196 LEU A CA 1
ATOM 1553 C C . LEU A 1 196 ? -18.436 -6.931 14.191 1.00 93.12 196 LEU A C 1
ATOM 1555 O O . LEU A 1 196 ? -17.952 -6.617 13.106 1.00 93.12 196 LEU A O 1
ATOM 1559 N N . HIS A 1 197 ? -19.755 -6.991 14.374 1.00 92.69 197 HIS A N 1
ATOM 1560 C CA . HIS A 1 197 ? -20.709 -6.722 13.302 1.00 92.69 197 HIS A CA 1
ATOM 1561 C C . HIS A 1 197 ? -20.651 -5.269 12.813 1.00 92.69 197 HIS A C 1
ATOM 1563 O O . HIS A 1 197 ? -20.670 -5.026 11.600 1.00 92.69 197 HIS A O 1
ATOM 1569 N N . GLU A 1 198 ? -20.575 -4.315 13.740 1.00 93.00 198 GLU A N 1
ATOM 1570 C CA . GLU A 1 198 ? -20.431 -2.890 13.429 1.00 93.00 198 GLU A CA 1
ATOM 1571 C C . GLU A 1 198 ? -19.090 -2.610 12.748 1.00 93.00 198 GLU A C 1
ATOM 1573 O O . GLU A 1 198 ? -19.060 -1.987 11.686 1.00 93.00 198 GLU A O 1
ATOM 1578 N N . PHE A 1 199 ? -18.002 -3.166 13.279 1.00 97.00 199 PHE A N 1
ATOM 1579 C CA . PHE A 1 199 ? -16.660 -3.053 12.716 1.00 97.00 199 PHE A CA 1
ATOM 1580 C C . PHE A 1 199 ? -16.567 -3.590 11.282 1.00 97.00 199 PHE A C 1
ATOM 1582 O O . PHE A 1 199 ? -16.133 -2.877 10.374 1.00 97.00 199 PHE A O 1
ATOM 1589 N N . LEU A 1 200 ? -17.022 -4.823 11.041 1.00 96.25 200 LEU A N 1
ATOM 1590 C CA . LEU A 1 200 ? -17.011 -5.411 9.700 1.00 96.25 200 LEU A CA 1
ATOM 1591 C C . LEU A 1 200 ? -17.959 -4.677 8.746 1.00 96.25 200 LEU A C 1
ATOM 1593 O O . LEU A 1 200 ? -17.711 -4.638 7.540 1.00 96.25 200 LEU A O 1
ATOM 1597 N N . THR A 1 201 ? -19.033 -4.071 9.259 1.00 96.75 201 THR A N 1
ATOM 1598 C CA . THR A 1 201 ? -19.904 -3.202 8.461 1.00 96.75 201 THR A CA 1
ATOM 1599 C C . THR A 1 201 ? -19.183 -1.919 8.063 1.00 96.75 201 THR A C 1
ATOM 1601 O O . THR A 1 201 ? -19.189 -1.596 6.877 1.00 96.75 201 THR A O 1
ATOM 1604 N N . LEU A 1 202 ? -18.516 -1.238 8.999 1.00 97.94 202 LEU A N 1
ATOM 1605 C CA . LEU A 1 202 ? -17.687 -0.066 8.715 1.00 97.94 202 LEU A CA 1
ATOM 1606 C C . LEU A 1 202 ? -16.642 -0.387 7.641 1.00 97.94 202 LEU A C 1
ATOM 1608 O O . LEU A 1 202 ? -16.634 0.263 6.596 1.00 97.94 202 LEU A O 1
ATOM 1612 N N . HIS A 1 203 ? -15.829 -1.427 7.859 1.00 98.44 203 HIS A N 1
ATOM 1613 C CA . HIS A 1 203 ? -14.792 -1.868 6.918 1.00 98.44 203 HIS A CA 1
ATOM 1614 C C . HIS A 1 203 ? -15.364 -2.176 5.531 1.00 98.44 203 HIS A C 1
ATOM 1616 O O . HIS A 1 203 ? -14.871 -1.685 4.515 1.00 98.44 203 HIS A O 1
ATOM 1622 N N . ARG A 1 204 ? -16.472 -2.919 5.475 1.00 98.12 204 ARG A N 1
ATOM 1623 C CA . ARG A 1 204 ? -17.146 -3.236 4.215 1.00 98.12 204 ARG A CA 1
ATOM 1624 C C . ARG A 1 204 ? -17.596 -1.992 3.462 1.00 98.12 204 ARG A C 1
ATOM 1626 O O . ARG A 1 204 ? -17.412 -1.928 2.247 1.00 98.12 204 ARG A O 1
ATOM 1633 N N . GLU A 1 205 ? -18.244 -1.045 4.132 1.00 98.06 205 GLU A N 1
ATOM 1634 C CA . GLU A 1 205 ? -18.817 0.116 3.449 1.00 98.06 205 GLU A CA 1
ATOM 1635 C C . GLU A 1 205 ? -17.730 1.055 2.912 1.00 98.06 205 GLU A C 1
ATOM 1637 O O . GLU A 1 205 ? -17.825 1.480 1.759 1.00 98.06 205 GLU A O 1
ATOM 1642 N N . ILE A 1 206 ? -16.645 1.287 3.657 1.00 97.94 206 ILE A N 1
ATOM 1643 C CA . ILE A 1 206 ? -15.528 2.098 3.148 1.00 97.94 206 ILE A CA 1
ATOM 1644 C C . ILE A 1 206 ? -14.781 1.409 1.999 1.00 97.94 206 ILE A C 1
ATOM 1646 O O . ILE A 1 206 ? -14.376 2.093 1.062 1.00 97.94 206 ILE A O 1
ATOM 1650 N N . VAL A 1 207 ? -14.629 0.078 2.002 1.00 98.19 207 VAL A N 1
ATOM 1651 C CA . VAL A 1 207 ? -13.968 -0.667 0.905 1.00 98.19 207 VAL A CA 1
ATOM 1652 C C . VAL A 1 207 ? -14.846 -0.724 -0.350 1.00 98.19 207 VAL A C 1
ATOM 1654 O O . VAL A 1 207 ? -14.344 -0.624 -1.468 1.00 98.19 207 VAL A O 1
ATOM 1657 N N . LYS A 1 208 ? -16.173 -0.830 -0.202 1.00 98.00 208 LYS A N 1
ATOM 1658 C CA . LYS A 1 208 ? -17.105 -0.783 -1.342 1.00 98.00 208 LYS A CA 1
ATOM 1659 C C . LYS A 1 208 ? -17.046 0.539 -2.098 1.00 98.00 208 LYS A C 1
ATOM 1661 O O . LYS A 1 208 ? -17.301 0.543 -3.302 1.00 98.00 208 LYS A O 1
ATOM 1666 N N . ILE A 1 209 ? -16.765 1.647 -1.420 1.00 98.00 209 ILE A N 1
ATOM 1667 C CA . ILE A 1 209 ? -16.670 2.951 -2.067 1.00 98.00 209 ILE A CA 1
ATOM 1668 C C . ILE A 1 209 ? -15.277 3.087 -2.680 1.00 98.00 209 ILE A C 1
ATOM 1670 O O . ILE A 1 209 ? -14.267 3.108 -1.981 1.00 98.00 209 ILE A O 1
ATOM 1674 N N . GLU A 1 210 ? -15.241 3.179 -4.006 1.00 96.69 210 GLU A N 1
ATOM 1675 C CA . GLU A 1 210 ? -14.014 3.457 -4.742 1.00 96.69 210 GLU A CA 1
ATOM 1676 C C . GLU A 1 210 ? -13.440 4.819 -4.329 1.00 96.69 210 GLU A C 1
ATOM 1678 O O . GLU A 1 210 ? -14.169 5.810 -4.233 1.00 96.69 210 GLU A O 1
ATOM 1683 N N . SER A 1 211 ? -12.144 4.823 -4.031 1.00 97.31 211 SER A N 1
ATOM 1684 C CA . SER A 1 211 ? -11.398 5.986 -3.559 1.00 97.31 211 SER A CA 1
ATOM 1685 C C . SER A 1 211 ? -9.956 5.924 -4.043 1.00 97.31 211 SER A C 1
ATOM 1687 O O . SER A 1 211 ? -9.019 6.085 -3.272 1.00 97.31 211 SER A O 1
ATOM 1689 N N . ILE A 1 212 ? -9.753 5.632 -5.322 1.00 97.19 212 ILE A N 1
ATOM 1690 C CA . ILE A 1 212 ? -8.443 5.763 -5.949 1.00 97.19 212 ILE A CA 1
ATOM 1691 C C . ILE A 1 212 ? -7.975 7.207 -5.759 1.00 97.19 212 ILE A C 1
ATOM 1693 O O . ILE A 1 212 ? -8.807 8.117 -5.800 1.00 97.19 212 ILE A O 1
ATOM 1697 N N . SER A 1 213 ? -6.684 7.436 -5.521 1.00 95.69 213 SER A N 1
ATOM 1698 C CA . SER A 1 213 ? -6.158 8.785 -5.276 1.00 95.69 213 SER A CA 1
ATOM 1699 C C . SER A 1 213 ? -6.636 9.771 -6.347 1.00 95.69 213 SER A C 1
ATOM 1701 O O . SER A 1 213 ? -6.430 9.571 -7.544 1.00 95.69 213 SER A O 1
ATOM 1703 N N . GLY A 1 214 ? -7.316 10.832 -5.915 1.00 94.50 214 GLY A N 1
ATOM 1704 C CA . GLY A 1 214 ? -8.043 11.769 -6.772 1.00 94.50 214 GLY A CA 1
ATOM 1705 C C . GLY A 1 214 ? -9.568 11.607 -6.781 1.00 94.50 214 GLY A C 1
ATOM 1706 O O . GLY A 1 214 ? -10.252 12.555 -7.164 1.00 94.50 214 GLY A O 1
ATOM 1707 N N . ASN A 1 215 ? -10.130 10.475 -6.356 1.00 95.94 215 ASN A N 1
ATOM 1708 C CA . ASN A 1 215 ? -11.575 10.213 -6.337 1.00 95.94 215 ASN A CA 1
ATOM 1709 C C . ASN A 1 215 ? -12.130 9.880 -4.937 1.00 95.94 215 ASN A C 1
ATOM 1711 O O . ASN A 1 215 ? -13.126 9.176 -4.777 1.00 95.94 215 ASN A O 1
ATOM 1715 N N . GLU A 1 216 ? -11.524 10.434 -3.891 1.00 97.19 216 GLU A N 1
ATOM 1716 C CA . GLU A 1 216 ? -11.826 10.125 -2.488 1.00 97.19 216 GLU A CA 1
ATOM 1717 C C . GLU A 1 216 ? -13.126 10.771 -1.970 1.00 97.19 216 GLU A C 1
ATOM 1719 O O . GLU A 1 216 ? -13.609 10.446 -0.886 1.00 97.19 216 GLU A O 1
ATOM 1724 N N . TYR A 1 217 ? -13.725 11.686 -2.740 1.00 96.94 217 TYR A N 1
ATOM 1725 C CA . TYR A 1 217 ? -14.854 12.524 -2.312 1.00 96.94 217 TYR A CA 1
ATOM 1726 C C . TYR A 1 217 ? -16.011 11.726 -1.692 1.00 96.94 217 TYR A C 1
ATOM 1728 O O . TYR A 1 217 ? -16.556 12.110 -0.656 1.00 96.94 217 TYR A O 1
ATOM 1736 N N . LYS A 1 218 ? -16.401 10.605 -2.316 1.00 97.25 218 LYS A N 1
ATOM 1737 C CA . LYS A 1 218 ? -17.544 9.800 -1.858 1.00 97.25 218 LYS A CA 1
ATOM 1738 C C . LYS A 1 218 ? -17.258 9.094 -0.536 1.00 97.25 218 LYS A C 1
ATOM 1740 O O . LYS A 1 218 ? -18.116 9.122 0.344 1.00 97.25 218 LYS A O 1
ATOM 1745 N N . VAL A 1 219 ? -16.080 8.477 -0.395 1.00 98.12 219 VAL A N 1
ATOM 1746 C CA . VAL A 1 219 ? -15.714 7.780 0.848 1.00 98.12 219 VAL A CA 1
ATOM 1747 C C . VAL A 1 219 ? -15.499 8.785 1.977 1.00 98.12 219 VAL A C 1
ATOM 1749 O O . VAL A 1 219 ? -15.959 8.544 3.088 1.00 98.12 219 VAL A O 1
ATOM 1752 N N . GLY A 1 220 ? -14.918 9.953 1.677 1.00 98.00 220 GLY A N 1
ATOM 1753 C CA . GLY A 1 220 ? -14.729 11.033 2.643 1.00 98.00 220 GLY A CA 1
ATOM 1754 C C . GLY A 1 220 ? -16.052 11.518 3.234 1.00 98.00 220 GLY A C 1
ATOM 1755 O O . GLY A 1 220 ? -16.192 11.582 4.452 1.00 98.00 220 GLY A O 1
ATOM 1756 N N . TRP A 1 221 ? -17.065 11.790 2.403 1.00 98.25 221 TRP A N 1
ATOM 1757 C CA . TRP A 1 221 ? -18.382 12.204 2.908 1.00 98.25 221 TRP A CA 1
ATOM 1758 C C . TRP A 1 221 ? -19.128 11.099 3.647 1.00 98.25 221 TRP A C 1
ATOM 1760 O O . TRP A 1 221 ? -19.795 11.387 4.640 1.00 98.25 221 TRP A O 1
ATOM 1770 N N . TRP A 1 222 ? -19.002 9.848 3.200 1.00 98.50 222 TRP A N 1
ATOM 1771 C CA . TRP A 1 222 ? -19.566 8.715 3.930 1.00 98.50 222 TRP A CA 1
ATOM 1772 C C . TRP A 1 222 ? -18.948 8.605 5.331 1.00 98.50 222 TRP A C 1
ATOM 1774 O O . TRP A 1 222 ? -19.674 8.490 6.316 1.00 98.50 222 TRP A O 1
ATOM 1784 N N . LEU A 1 223 ? -17.622 8.740 5.436 1.00 98.56 223 LEU A N 1
ATOM 1785 C CA . LEU A 1 223 ? -16.898 8.692 6.705 1.00 98.56 223 LEU A CA 1
ATOM 1786 C C . LEU A 1 223 ? -17.258 9.870 7.621 1.00 98.56 223 LEU A C 1
ATOM 1788 O O . LEU A 1 223 ? -17.454 9.674 8.818 1.00 98.56 223 LEU A O 1
ATOM 1792 N N . VAL A 1 224 ? -17.419 11.079 7.069 1.00 98.75 224 VAL A N 1
ATOM 1793 C CA . VAL A 1 224 ? -17.914 12.250 7.816 1.00 98.75 224 VAL A CA 1
ATOM 1794 C C . VAL A 1 224 ? -19.284 11.967 8.436 1.00 98.75 224 VAL A C 1
ATOM 1796 O O . VAL A 1 224 ? -19.497 12.291 9.604 1.00 98.75 224 VAL A O 1
ATOM 1799 N N . SER A 1 225 ? -20.211 11.377 7.675 1.00 98.44 225 SER A N 1
ATOM 1800 C CA . SER A 1 225 ? -21.530 10.992 8.190 1.00 98.44 225 SER A CA 1
ATOM 1801 C C . SER A 1 225 ? -21.419 9.936 9.286 1.00 98.44 225 SER A C 1
ATOM 1803 O O . SER A 1 225 ? -21.959 10.142 10.370 1.00 98.44 225 SER A O 1
ATOM 1805 N N . TYR A 1 226 ? -20.657 8.866 9.044 1.00 98.31 226 TYR A N 1
ATOM 1806 C CA . TYR A 1 226 ? -20.463 7.779 10.003 1.00 98.31 226 TYR A CA 1
ATOM 1807 C C . TYR A 1 226 ? -19.896 8.277 11.341 1.00 98.31 226 TYR A C 1
ATOM 1809 O O . TYR A 1 226 ? -20.413 7.939 12.405 1.00 98.31 226 TYR A O 1
ATOM 1817 N N . LEU A 1 227 ? -18.860 9.119 11.308 1.00 98.31 227 LEU A N 1
ATOM 1818 C CA . LEU A 1 227 ? -18.234 9.657 12.520 1.00 98.31 227 LEU A CA 1
ATOM 1819 C C . LEU A 1 227 ? -19.193 10.573 13.297 1.00 98.31 227 LEU A C 1
ATOM 1821 O O . LEU A 1 227 ? -19.283 10.462 14.518 1.00 98.31 227 LEU A O 1
ATOM 1825 N N . LYS A 1 228 ? -19.970 11.423 12.612 1.00 97.69 228 LYS A N 1
ATOM 1826 C CA . LYS A 1 228 ? -20.990 12.267 13.264 1.00 97.69 228 LYS A CA 1
ATOM 1827 C C . LYS A 1 228 ? -22.105 11.450 13.912 1.00 97.69 228 LYS A C 1
ATOM 1829 O O . LYS A 1 228 ? -22.535 11.778 15.014 1.00 97.69 228 LYS A O 1
ATOM 1834 N N . GLU A 1 229 ? -22.571 10.397 13.244 1.00 95.75 229 GLU A N 1
ATOM 1835 C CA . GLU A 1 229 ? -23.584 9.478 13.782 1.00 95.75 229 GLU A CA 1
ATOM 1836 C C . GLU A 1 229 ? -23.086 8.741 15.035 1.00 95.75 229 GLU A C 1
ATOM 1838 O O . GLU A 1 229 ? -23.878 8.449 15.926 1.00 95.75 229 GLU A O 1
ATOM 1843 N N . ASN A 1 230 ? -21.771 8.534 15.144 1.00 94.06 230 ASN A N 1
ATOM 1844 C CA . ASN A 1 230 ? -21.101 7.954 16.310 1.00 94.06 230 ASN A CA 1
ATOM 1845 C C . ASN A 1 230 ? -20.611 9.005 17.329 1.00 94.06 230 ASN A C 1
ATOM 1847 O O . ASN A 1 230 ? -19.763 8.708 18.166 1.00 94.06 230 ASN A O 1
ATOM 1851 N N . GLY A 1 231 ? -21.140 10.232 17.279 1.00 93.88 231 GLY A N 1
ATOM 1852 C CA . GLY A 1 231 ? -20.927 11.246 18.318 1.00 93.88 231 GLY A CA 1
ATOM 1853 C C . GLY A 1 231 ? -19.642 12.067 18.197 1.00 93.88 231 GLY A C 1
ATOM 1854 O O . GLY A 1 231 ? -19.328 12.816 19.118 1.00 93.88 231 GLY A O 1
ATOM 1855 N N . PHE A 1 232 ? -18.913 11.981 17.082 1.00 97.94 232 PHE A N 1
ATOM 1856 C CA . PHE A 1 232 ? -17.732 12.813 16.857 1.00 97.94 232 PHE A CA 1
ATOM 1857 C C . PHE A 1 232 ? -18.104 14.180 16.277 1.00 97.94 232 PHE A C 1
ATOM 1859 O O . PHE A 1 232 ? -18.940 14.310 15.375 1.00 97.94 232 PHE A O 1
ATOM 1866 N N . ASN A 1 233 ? -17.384 15.207 16.716 1.00 98.44 233 ASN A N 1
ATOM 1867 C CA . ASN A 1 233 ? -17.231 16.433 15.949 1.00 98.44 233 ASN A CA 1
ATOM 1868 C C . ASN A 1 233 ? -16.344 16.149 14.734 1.00 98.44 233 ASN A C 1
ATOM 1870 O O . ASN A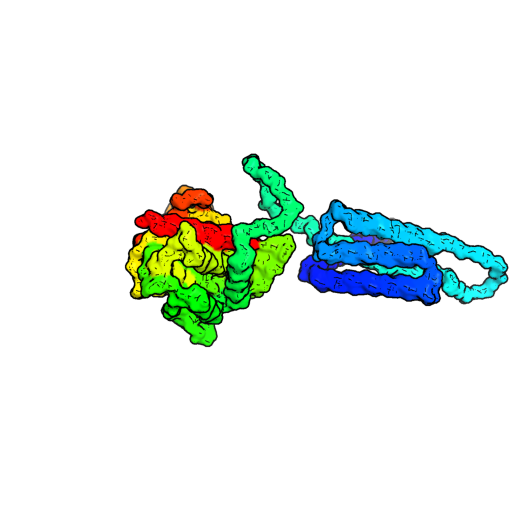 1 233 ? -15.399 15.370 14.832 1.00 98.44 233 ASN A O 1
ATOM 1874 N N . VAL A 1 234 ? -16.642 16.769 13.588 1.00 98.62 234 VAL A N 1
ATOM 1875 C CA . VAL A 1 234 ? -15.904 16.521 12.341 1.00 98.62 234 VAL A CA 1
ATOM 1876 C C . VAL A 1 234 ? -15.661 17.822 11.583 1.00 98.62 234 VAL A C 1
ATOM 1878 O O . VAL A 1 234 ? -16.603 18.570 11.303 1.00 98.62 234 VAL A O 1
ATOM 1881 N N . GLU A 1 235 ? -14.409 18.047 11.195 1.00 98.44 235 GLU A N 1
ATOM 1882 C CA . GLU A 1 235 ? -13.947 19.144 10.349 1.00 98.44 235 GLU A CA 1
ATOM 1883 C C . GLU A 1 235 ? -13.254 18.579 9.102 1.00 98.44 235 GLU A C 1
ATOM 1885 O O . GLU A 1 235 ? -12.388 17.711 9.184 1.00 98.44 235 GLU A O 1
ATOM 1890 N N . THR A 1 236 ? -13.642 19.065 7.922 1.00 98.44 236 THR A N 1
ATOM 1891 C CA . THR A 1 236 ? -13.012 18.679 6.653 1.00 98.44 236 THR A CA 1
ATOM 1892 C C . THR A 1 236 ? -11.971 19.713 6.247 1.00 98.44 236 THR A C 1
ATOM 1894 O O . THR A 1 236 ? -12.282 20.906 6.217 1.00 98.44 236 THR A O 1
ATOM 1897 N N . GLN A 1 237 ? -10.778 19.279 5.849 1.00 98.31 237 GLN A N 1
ATOM 1898 C CA . GLN A 1 237 ? -9.721 20.169 5.366 1.00 98.31 237 GLN A CA 1
ATOM 1899 C C . GLN A 1 237 ? -9.536 20.009 3.860 1.00 98.31 237 GLN A C 1
ATOM 1901 O O . GLN A 1 237 ? -9.189 18.930 3.406 1.00 98.31 237 GLN A O 1
ATOM 1906 N N . ASN A 1 238 ? -9.712 21.079 3.086 1.00 97.62 238 ASN A N 1
ATOM 1907 C CA . ASN A 1 238 ? -9.498 21.050 1.637 1.00 97.62 238 ASN A CA 1
ATOM 1908 C C . ASN A 1 238 ? -8.012 20.822 1.287 1.00 97.62 238 ASN A C 1
ATOM 1910 O O . ASN A 1 238 ? -7.154 21.572 1.747 1.00 97.62 238 ASN A O 1
ATOM 1914 N N . VAL A 1 239 ? -7.742 19.822 0.447 1.00 96.69 239 VAL A N 1
ATOM 1915 C CA . VAL A 1 239 ? -6.412 19.412 -0.051 1.00 96.69 239 VAL A CA 1
ATOM 1916 C C . VAL A 1 239 ? -6.261 19.709 -1.553 1.00 96.69 239 VAL A C 1
ATOM 1918 O O . VAL A 1 239 ? -5.186 19.580 -2.130 1.00 96.69 239 VAL A O 1
ATOM 1921 N N . GLY A 1 240 ? -7.329 20.161 -2.211 1.00 94.94 240 GLY A N 1
ATOM 1922 C CA . GLY A 1 240 ? -7.324 20.570 -3.609 1.00 94.94 240 GLY A CA 1
ATOM 1923 C C . GLY A 1 240 ? -8.486 19.977 -4.392 1.00 94.94 240 GLY A C 1
ATOM 1924 O O . GLY A 1 240 ? -9.570 19.716 -3.867 1.00 94.94 240 GLY A O 1
ATOM 1925 N N . VAL A 1 241 ? -8.261 19.788 -5.688 1.00 93.19 241 VAL A N 1
ATOM 1926 C CA . VAL A 1 241 ? -9.257 19.264 -6.625 1.00 93.19 241 VAL A CA 1
ATOM 1927 C C . VAL A 1 241 ? -8.750 17.943 -7.183 1.00 93.19 241 VAL A C 1
ATOM 1929 O O . VAL A 1 241 ? -7.594 17.839 -7.585 1.00 93.19 241 VAL A O 1
ATOM 1932 N N . GLY A 1 242 ? -9.614 16.940 -7.162 1.00 88.12 242 GLY A N 1
ATOM 1933 C CA . GLY A 1 242 ? -9.357 15.611 -7.682 1.00 88.12 242 GLY A CA 1
ATOM 1934 C C . GLY A 1 242 ? -9.912 15.416 -9.082 1.00 88.12 242 GLY A C 1
ATOM 1935 O O . GLY A 1 242 ? -10.220 16.367 -9.810 1.00 88.12 242 GLY A O 1
ATOM 1936 N N . GLU A 1 243 ? -10.059 14.155 -9.461 1.00 82.88 243 GLU A N 1
ATOM 1937 C CA . GLU A 1 243 ? -10.665 13.789 -10.727 1.00 82.88 243 GLU A CA 1
ATOM 1938 C C . GLU A 1 243 ? -12.116 14.278 -10.800 1.00 82.88 243 GLU A C 1
ATOM 1940 O O . GLU A 1 243 ? -12.825 14.425 -9.799 1.00 82.88 243 GLU A O 1
ATOM 1945 N N . ASN A 1 244 ? -12.568 14.568 -12.020 1.00 82.56 244 ASN A N 1
ATOM 1946 C CA . ASN A 1 244 ? -13.921 15.057 -12.298 1.00 82.56 244 ASN A CA 1
ATOM 1947 C C . ASN A 1 244 ? -14.278 16.401 -11.627 1.00 82.56 244 ASN A C 1
ATOM 1949 O O . ASN A 1 244 ? -15.443 16.795 -11.636 1.00 82.56 244 ASN A O 1
ATOM 1953 N N . GLY A 1 245 ? -13.294 17.125 -11.080 1.00 88.75 245 GLY A N 1
ATOM 1954 C CA . GLY A 1 245 ? -13.493 18.441 -10.468 1.00 88.75 245 GLY A CA 1
ATOM 1955 C C . GLY A 1 245 ? -14.003 18.405 -9.024 1.00 88.75 245 GLY A C 1
ATOM 1956 O O . GLY A 1 245 ? -14.343 19.458 -8.483 1.00 88.75 245 GLY A O 1
ATOM 1957 N N . ASN A 1 246 ? -14.059 17.230 -8.391 1.00 91.56 246 ASN A N 1
ATOM 1958 C CA . ASN A 1 246 ? -14.481 17.108 -6.997 1.00 91.56 246 ASN A CA 1
ATOM 1959 C C . ASN A 1 246 ? -13.400 17.619 -6.038 1.00 91.56 246 ASN A C 1
ATOM 1961 O O . ASN A 1 246 ? -12.207 17.487 -6.297 1.00 91.56 246 ASN A O 1
ATOM 1965 N N . THR A 1 247 ? -13.807 18.175 -4.899 1.00 94.19 247 THR A N 1
ATOM 1966 C CA . THR A 1 247 ? -12.866 18.574 -3.844 1.00 94.19 247 THR A CA 1
ATOM 1967 C C . THR A 1 247 ? -12.259 17.344 -3.172 1.00 94.19 247 THR A C 1
ATOM 1969 O O . THR A 1 247 ? -12.989 16.440 -2.772 1.00 94.19 247 THR A O 1
ATOM 1972 N N . ARG A 1 248 ? -10.940 17.336 -2.994 1.00 96.81 248 ARG A N 1
ATOM 1973 C CA . ARG A 1 248 ? -10.233 16.372 -2.140 1.00 96.81 248 ARG A CA 1
ATOM 1974 C C . ARG A 1 248 ? -10.077 16.979 -0.757 1.00 96.81 248 ARG A C 1
ATOM 1976 O O . ARG A 1 248 ? -9.752 18.163 -0.650 1.00 96.81 248 ARG A O 1
ATOM 1983 N N . PHE A 1 249 ? -10.325 16.211 0.294 1.00 98.44 249 PHE A N 1
ATOM 1984 C CA . PHE A 1 249 ? -10.230 16.728 1.653 1.00 98.44 249 PHE A CA 1
ATOM 1985 C C . PHE A 1 249 ? -9.844 15.654 2.667 1.00 98.44 249 PHE A C 1
ATOM 1987 O O . PHE A 1 249 ? -10.262 14.507 2.539 1.00 98.44 249 PHE A O 1
ATOM 1994 N N . ASN A 1 250 ? -9.096 16.059 3.694 1.00 98.69 250 ASN A N 1
ATOM 1995 C CA . ASN A 1 250 ? -8.875 15.246 4.887 1.00 98.69 250 ASN A CA 1
ATOM 1996 C C . ASN A 1 250 ? -10.097 15.323 5.811 1.00 98.69 250 ASN A C 1
ATOM 1998 O O . ASN A 1 250 ? -10.820 16.328 5.813 1.00 98.69 250 ASN A O 1
ATOM 2002 N N . VAL A 1 251 ? -10.284 14.302 6.643 1.00 98.81 251 VAL A N 1
ATOM 2003 C CA . VAL A 1 251 ? -11.325 14.239 7.676 1.00 98.81 251 VAL A CA 1
ATOM 2004 C C . VAL A 1 251 ? -10.658 14.255 9.049 1.00 98.81 251 VAL A C 1
ATOM 2006 O O . VAL A 1 251 ? -10.022 13.278 9.427 1.00 98.81 251 VAL A O 1
ATOM 2009 N N . LEU A 1 252 ? -10.805 15.353 9.792 1.00 98.81 252 LEU A N 1
ATOM 2010 C CA . LEU A 1 252 ? -10.394 15.458 11.193 1.00 98.81 252 LEU A CA 1
ATOM 2011 C C . LEU A 1 252 ? -11.624 15.272 12.082 1.00 98.81 252 LEU A C 1
ATOM 2013 O O . LEU A 1 252 ? -12.620 15.973 11.900 1.00 98.81 252 LEU A O 1
ATOM 2017 N N . ALA A 1 253 ? -11.560 14.367 13.052 1.00 98.69 253 ALA A N 1
ATOM 2018 C CA . ALA A 1 253 ? -12.654 14.095 13.972 1.00 98.69 253 ALA A CA 1
ATOM 2019 C C . ALA A 1 253 ? -12.180 13.967 15.421 1.00 98.69 253 ALA A C 1
ATOM 2021 O O . ALA A 1 253 ? -11.079 13.493 15.684 1.00 98.69 253 ALA A O 1
ATOM 2022 N N . TRP A 1 254 ? -13.007 14.389 16.373 1.00 98.44 254 TRP A N 1
ATOM 2023 C CA . TRP A 1 254 ? -12.703 14.292 17.803 1.00 98.44 254 TRP A CA 1
ATOM 2024 C C . TRP A 1 254 ? -13.998 14.120 18.615 1.00 98.44 254 TRP A C 1
ATOM 2026 O O . TRP A 1 254 ? -15.025 14.698 18.246 1.00 98.44 254 TRP A O 1
ATOM 2036 N N . PRO A 1 255 ? -13.990 13.315 19.689 1.00 95.56 255 PRO A N 1
ATOM 2037 C CA . PRO A 1 255 ? -15.201 13.020 20.453 1.00 95.56 255 PRO A CA 1
ATOM 2038 C C . PRO A 1 255 ? -15.511 14.072 21.533 1.00 95.56 255 PRO A C 1
ATOM 2040 O O . PRO A 1 255 ? -16.670 14.240 21.897 1.00 95.56 255 PRO A O 1
ATOM 2043 N N . GLY A 1 256 ? -14.499 14.779 22.048 1.00 94.44 256 GLY A N 1
ATOM 2044 C CA . GLY A 1 256 ? -14.647 15.779 23.111 1.00 94.44 256 GLY A CA 1
ATOM 2045 C C . GLY A 1 256 ? -14.919 17.201 22.621 1.00 94.44 256 GLY A C 1
ATOM 2046 O O . GLY A 1 256 ? -15.351 17.433 21.491 1.00 94.44 256 GLY A O 1
ATOM 2047 N N . ASP A 1 257 ? -14.609 18.176 23.472 1.00 93.31 257 ASP A N 1
ATOM 2048 C CA . ASP A 1 257 ? -14.837 19.601 23.207 1.00 93.31 257 ASP A CA 1
ATOM 2049 C C . ASP A 1 257 ? -13.673 20.256 22.443 1.00 93.31 257 ASP A C 1
ATOM 2051 O O . ASP A 1 257 ? -13.840 21.304 21.813 1.00 93.31 257 ASP A O 1
ATOM 2055 N N . SER A 1 258 ? -12.484 19.642 22.476 1.00 92.69 258 SER A N 1
ATOM 2056 C CA . SER A 1 258 ? -11.270 20.144 21.825 1.00 92.69 258 SER A CA 1
ATOM 2057 C C . SER A 1 258 ? -10.800 19.227 20.700 1.00 92.69 258 SER A C 1
ATOM 2059 O O . SER A 1 258 ? -10.614 18.032 20.903 1.00 92.69 258 SER A O 1
ATOM 2061 N N . LYS A 1 259 ? -10.505 19.816 19.534 1.00 93.06 259 LYS A N 1
ATOM 2062 C CA . LYS A 1 259 ? -9.798 19.137 18.434 1.00 93.06 259 LYS A CA 1
ATOM 2063 C C . LYS A 1 259 ? -8.285 19.042 18.635 1.00 93.06 259 LYS A C 1
ATOM 2065 O O . LYS A 1 259 ? -7.621 18.283 17.940 1.00 93.06 259 LYS A O 1
ATOM 2070 N N . PHE A 1 260 ? -7.733 19.845 19.545 1.00 95.38 260 PHE A N 1
ATOM 2071 C CA . PHE A 1 260 ? -6.315 19.812 19.889 1.00 95.38 260 PHE A CA 1
ATOM 2072 C C . PHE A 1 260 ? -6.140 18.868 21.071 1.00 95.38 260 PHE A C 1
ATOM 2074 O O . PHE A 1 260 ? -6.446 19.229 22.209 1.00 95.38 260 PHE A O 1
ATOM 2081 N N . THR A 1 261 ? -5.713 17.652 20.758 1.00 96.38 261 THR A N 1
ATOM 2082 C CA . THR A 1 261 ? -5.641 16.514 21.676 1.00 96.38 261 THR A CA 1
ATOM 2083 C C . THR A 1 261 ? -4.192 16.089 21.897 1.00 96.38 261 THR A C 1
ATOM 2085 O O . THR A 1 261 ? -3.294 16.540 21.186 1.00 96.38 261 THR A O 1
ATOM 2088 N N . LYS A 1 262 ? -3.944 15.218 22.881 1.00 96.38 262 LYS A N 1
ATOM 2089 C CA . LYS A 1 262 ? -2.594 14.686 23.142 1.00 96.38 262 LYS A CA 1
ATOM 2090 C C . LYS A 1 262 ? -2.190 13.611 22.137 1.00 96.38 262 LYS A C 1
ATOM 2092 O O . LYS A 1 262 ? -1.029 13.549 21.746 1.00 96.38 262 LYS A O 1
ATOM 2097 N N . LEU A 1 263 ? -3.146 12.785 21.719 1.00 98.00 263 LEU A N 1
ATOM 2098 C CA . LEU A 1 263 ? -2.954 11.694 20.772 1.00 98.00 263 LEU A CA 1
ATOM 2099 C C . LEU A 1 263 ? -3.668 11.996 19.455 1.00 98.00 263 LEU A C 1
ATOM 2101 O O . LEU A 1 263 ? -4.844 12.377 19.457 1.00 98.00 263 LEU A O 1
ATOM 2105 N N . LEU A 1 264 ? -2.969 11.770 18.346 1.00 98.62 264 LEU A N 1
ATOM 2106 C CA . LEU A 1 264 ? -3.549 11.720 17.006 1.00 98.62 264 LEU A CA 1
ATOM 2107 C C . LEU A 1 264 ? -3.506 10.280 16.493 1.00 98.62 264 LEU A C 1
ATOM 2109 O O . LEU A 1 264 ? -2.463 9.634 16.536 1.00 98.62 264 LEU A O 1
ATOM 2113 N N . VAL A 1 265 ? -4.620 9.779 15.980 1.00 98.75 265 VAL A N 1
ATOM 2114 C CA . VAL A 1 265 ? -4.689 8.479 15.305 1.00 98.75 265 VAL A CA 1
ATOM 2115 C C . VAL A 1 265 ? -4.999 8.729 13.838 1.00 98.75 265 VAL A C 1
ATOM 2117 O O . VAL A 1 265 ? -5.954 9.436 13.522 1.00 98.75 265 VAL A O 1
ATOM 2120 N N . SER A 1 266 ? -4.168 8.204 12.944 1.00 98.62 266 SER A N 1
ATOM 2121 C CA . SER A 1 266 ? -4.182 8.567 11.533 1.00 98.62 266 SER A CA 1
ATOM 2122 C C . SER A 1 266 ? -4.004 7.369 10.611 1.00 98.62 266 SER A C 1
ATOM 2124 O O . SER A 1 266 ? -3.279 6.428 10.922 1.00 98.62 266 SER A O 1
ATOM 2126 N N . SER A 1 267 ? -4.643 7.426 9.448 1.00 98.56 267 SER A N 1
ATOM 2127 C CA . SER A 1 267 ? -4.463 6.503 8.320 1.00 98.56 267 SER A CA 1
ATOM 2128 C C . SER A 1 267 ? -4.996 7.179 7.049 1.00 98.56 267 SER A C 1
ATOM 2130 O O . SER A 1 267 ? -5.598 8.257 7.134 1.00 98.56 267 SER A O 1
ATOM 2132 N N . HIS A 1 268 ? -4.777 6.603 5.872 1.00 98.50 268 HIS A N 1
ATOM 2133 C CA . HIS A 1 268 ? -5.259 7.174 4.614 1.00 98.50 268 HIS A CA 1
ATOM 2134 C C . HIS A 1 268 ? -6.560 6.516 4.132 1.00 98.50 268 HIS A C 1
ATOM 2136 O O . HIS A 1 268 ? -6.899 5.389 4.497 1.00 98.50 268 HIS A O 1
ATOM 2142 N N . ILE A 1 269 ? -7.338 7.260 3.338 1.00 97.69 269 ILE A N 1
ATOM 2143 C CA . ILE A 1 269 ? -8.606 6.783 2.751 1.00 97.69 269 ILE A CA 1
ATOM 2144 C C . ILE A 1 269 ? -8.487 6.465 1.262 1.00 97.69 269 ILE A C 1
ATOM 2146 O O . ILE A 1 269 ? 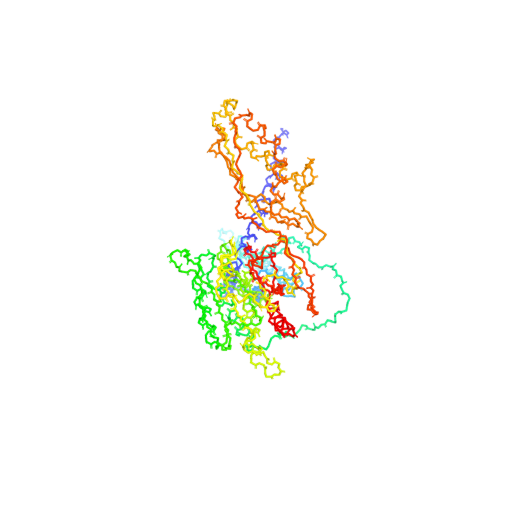-9.374 5.799 0.709 1.00 97.69 269 ILE A O 1
ATOM 2150 N N . ASP A 1 270 ? -7.456 6.995 0.599 1.00 98.00 270 ASP A N 1
ATOM 2151 C CA . ASP A 1 270 ? -7.204 6.718 -0.807 1.00 98.00 270 ASP A CA 1
ATOM 2152 C C . ASP A 1 270 ? -6.591 5.335 -1.027 1.00 98.00 270 ASP A C 1
ATOM 2154 O O . ASP A 1 270 ? -6.200 4.668 -0.078 1.00 98.00 270 ASP A O 1
ATOM 2158 N N . THR A 1 271 ? -6.587 4.880 -2.277 1.00 97.75 271 THR A N 1
ATOM 2159 C CA . THR A 1 271 ? -6.097 3.557 -2.683 1.00 97.75 271 THR A CA 1
ATOM 2160 C C . THR A 1 271 ? -5.432 3.627 -4.059 1.00 97.75 271 THR A C 1
ATOM 2162 O O . THR A 1 271 ? -5.704 4.540 -4.845 1.00 97.75 271 THR A O 1
ATOM 2165 N N . VAL A 1 272 ? -4.625 2.630 -4.420 1.00 94.88 272 VAL A N 1
ATOM 2166 C CA . VAL A 1 272 ? -4.110 2.496 -5.796 1.00 94.88 272 VAL A CA 1
ATOM 2167 C C . VAL A 1 272 ? -5.132 1.939 -6.807 1.00 94.88 272 VAL A C 1
ATOM 2169 O O . VAL A 1 272 ? -6.018 1.151 -6.455 1.00 94.88 272 VAL A O 1
ATOM 2172 N N . PRO A 1 273 ? -4.989 2.251 -8.112 1.00 91.69 273 PRO A N 1
ATOM 2173 C CA . PRO A 1 273 ? -5.747 1.576 -9.163 1.00 91.69 273 PRO A CA 1
ATOM 2174 C C . PRO A 1 273 ? -5.285 0.115 -9.379 1.00 91.69 273 PRO A C 1
ATOM 2176 O O . PRO A 1 273 ? -4.126 -0.219 -9.139 1.00 91.69 273 PRO A O 1
ATOM 2179 N N . PRO A 1 274 ? -6.145 -0.768 -9.926 1.00 94.81 274 PRO A N 1
ATOM 2180 C CA . PRO A 1 274 ? -7.564 -0.552 -10.196 1.00 94.81 274 PRO A CA 1
ATOM 2181 C C . PRO A 1 274 ? -8.417 -0.731 -8.932 1.00 94.81 274 PRO A C 1
ATOM 2183 O O . PRO A 1 274 ? -7.982 -1.327 -7.946 1.00 94.81 274 PRO A O 1
ATOM 2186 N N . TYR A 1 275 ? -9.672 -0.286 -9.010 1.00 95.00 275 TYR A N 1
ATOM 2187 C CA . TYR A 1 275 ? -10.691 -0.623 -8.021 1.00 95.00 275 TYR A CA 1
ATOM 2188 C C . TYR A 1 275 ? -11.015 -2.118 -8.071 1.00 95.00 275 TYR A C 1
ATOM 2190 O O . TYR A 1 275 ? -11.285 -2.666 -9.143 1.00 95.00 275 TYR A O 1
ATOM 2198 N N . LEU A 1 276 ? -11.036 -2.755 -6.901 1.00 96.25 276 LEU A N 1
ATOM 2199 C CA . LEU A 1 276 ? -11.454 -4.141 -6.722 1.00 96.25 276 LEU A CA 1
ATOM 2200 C C . LEU A 1 276 ? -12.647 -4.162 -5.760 1.00 96.25 276 LEU A C 1
ATOM 2202 O O . LEU A 1 276 ? -12.527 -3.631 -4.652 1.00 96.25 276 LEU A O 1
ATOM 2206 N N . PRO A 1 277 ? -13.792 -4.745 -6.159 1.00 96.38 277 PRO A N 1
ATOM 2207 C CA . PRO A 1 277 ? -14.988 -4.741 -5.332 1.00 96.38 277 PRO A CA 1
ATOM 2208 C C . PRO A 1 277 ? -14.783 -5.562 -4.060 1.00 96.38 277 PRO A C 1
ATOM 2210 O O . PRO A 1 277 ? -14.092 -6.578 -4.065 1.00 96.38 277 PRO A O 1
ATOM 2213 N N . TYR A 1 278 ? -15.453 -5.144 -2.988 1.00 97.25 278 TYR A N 1
ATOM 2214 C CA . TYR A 1 278 ? -15.487 -5.900 -1.742 1.00 97.25 278 TYR A CA 1
ATOM 2215 C C . TYR A 1 278 ? -16.108 -7.286 -1.955 1.00 97.25 278 TYR A C 1
ATOM 2217 O O . TYR A 1 278 ? -17.224 -7.403 -2.478 1.00 97.25 278 TYR A O 1
ATOM 2225 N N . SER A 1 279 ? -15.457 -8.324 -1.443 1.00 96.12 279 SER A N 1
ATOM 2226 C CA . SER A 1 279 ? -16.062 -9.643 -1.267 1.00 96.12 279 SER A CA 1
ATOM 2227 C C . SER A 1 279 ? -15.559 -10.304 0.005 1.00 96.12 279 SER A C 1
ATOM 2229 O O . SER A 1 279 ? -14.395 -10.169 0.354 1.00 96.12 279 SER A O 1
ATOM 2231 N N . PHE A 1 280 ? -16.429 -11.050 0.675 1.00 94.88 280 PHE A N 1
ATOM 2232 C CA . PHE A 1 280 ? -16.075 -11.827 1.855 1.00 94.88 280 PHE A CA 1
ATOM 2233 C C . PHE A 1 280 ? -16.175 -13.313 1.519 1.00 94.88 280 PHE A C 1
ATOM 2235 O O . PHE A 1 280 ? -17.245 -13.772 1.102 1.00 94.88 280 PHE A O 1
ATOM 2242 N N . ASP A 1 281 ? -15.076 -14.047 1.677 1.00 91.00 281 ASP A N 1
ATOM 2243 C CA . ASP A 1 281 ? -15.079 -15.500 1.581 1.00 91.00 281 ASP A CA 1
ATOM 2244 C C . ASP A 1 281 ? -15.215 -16.112 2.981 1.00 91.00 281 ASP A C 1
ATOM 2246 O O . ASP A 1 281 ? -14.334 -16.093 3.831 1.00 91.00 281 ASP A O 1
ATOM 2250 N N . THR A 1 282 ? -16.393 -16.682 3.218 1.00 85.19 282 THR A N 1
ATOM 2251 C CA . THR A 1 282 ? -16.750 -17.348 4.477 1.00 85.19 282 THR A CA 1
ATOM 2252 C C . THR A 1 282 ? -15.972 -18.642 4.744 1.00 85.19 282 THR A C 1
ATOM 2254 O O . THR A 1 282 ? -16.119 -19.215 5.820 1.00 85.19 282 THR A O 1
ATOM 2257 N N . LYS A 1 283 ? -15.241 -19.185 3.761 1.00 82.25 283 LYS A N 1
ATOM 2258 C CA . LYS A 1 283 ? -14.535 -20.469 3.905 1.00 82.25 283 LYS A CA 1
ATOM 2259 C C . LYS A 1 283 ? -13.143 -20.312 4.494 1.00 82.25 283 LYS A C 1
ATOM 2261 O O . LYS A 1 283 ? -12.718 -21.190 5.239 1.00 82.25 283 LYS A O 1
ATOM 2266 N N . ASP A 1 284 ? -12.436 -19.264 4.099 1.00 86.38 284 ASP A N 1
ATOM 2267 C CA . ASP A 1 284 ? -11.101 -18.922 4.591 1.00 86.38 284 ASP A CA 1
ATOM 2268 C C . ASP A 1 284 ? -11.123 -17.742 5.571 1.00 86.38 284 ASP A C 1
ATOM 2270 O O . ASP A 1 284 ? -10.080 -17.396 6.119 1.00 86.38 284 ASP A O 1
ATOM 2274 N N . ASP A 1 285 ? -12.314 -17.185 5.815 1.00 91.50 285 ASP A N 1
ATOM 2275 C CA . ASP A 1 285 ? -12.564 -16.057 6.707 1.00 91.50 285 ASP A CA 1
ATOM 2276 C C . ASP A 1 285 ? -11.752 -14.820 6.302 1.00 91.50 285 ASP A C 1
ATOM 2278 O O . ASP A 1 285 ? -11.176 -14.107 7.132 1.00 91.50 285 ASP A O 1
ATOM 2282 N N . LYS A 1 286 ? -11.681 -14.583 4.983 1.00 95.94 286 LYS A N 1
ATOM 2283 C CA . LYS A 1 286 ? -10.957 -13.459 4.392 1.00 95.94 286 LYS A CA 1
ATOM 2284 C C . LYS A 1 286 ? -11.864 -12.484 3.675 1.00 95.94 286 LYS A C 1
ATOM 2286 O O . LYS A 1 286 ? -12.808 -12.832 2.962 1.00 95.94 286 LYS A O 1
ATOM 2291 N N . ILE A 1 287 ? -11.516 -11.219 3.831 1.00 97.62 287 ILE A N 1
ATOM 2292 C CA . ILE A 1 287 ? -12.120 -10.102 3.129 1.00 97.62 287 ILE A CA 1
ATOM 2293 C C . ILE A 1 287 ? -11.175 -9.675 2.019 1.00 97.62 287 ILE A C 1
ATOM 2295 O O . ILE A 1 287 ? -10.010 -9.401 2.270 1.00 97.62 287 ILE A O 1
ATOM 2299 N N . TYR A 1 288 ? -11.712 -9.584 0.811 1.00 97.81 288 TYR A N 1
ATOM 2300 C CA . TYR A 1 288 ? -11.035 -9.136 -0.394 1.00 97.81 288 TYR A CA 1
ATOM 2301 C C . TYR A 1 288 ? -11.593 -7.787 -0.835 1.00 97.81 288 TYR A C 1
ATOM 2303 O O . TYR A 1 288 ? -12.775 -7.490 -0.633 1.00 97.81 288 TYR A O 1
ATOM 2311 N N . GLY A 1 289 ? -10.760 -7.001 -1.506 1.00 97.06 289 GLY A N 1
ATOM 2312 C CA . GLY A 1 289 ? -11.140 -5.719 -2.092 1.00 97.06 289 GLY A CA 1
ATOM 2313 C C . GLY A 1 289 ? -9.992 -4.722 -2.031 1.00 97.06 289 GLY A C 1
ATOM 2314 O O . GLY A 1 289 ? -9.085 -4.861 -1.210 1.00 97.06 289 GLY A O 1
ATOM 2315 N N . ARG A 1 290 ? -10.028 -3.708 -2.897 1.00 97.88 290 ARG A N 1
ATOM 2316 C CA . ARG A 1 290 ? -8.976 -2.688 -2.938 1.00 97.88 290 ARG A CA 1
ATOM 2317 C C . ARG A 1 290 ? -9.090 -1.808 -1.697 1.00 97.88 290 ARG A C 1
ATOM 2319 O O . ARG A 1 290 ? -10.153 -1.241 -1.431 1.00 97.88 290 ARG A O 1
ATOM 2326 N N . GLY A 1 291 ? -7.997 -1.714 -0.957 1.00 97.31 291 GLY A N 1
ATOM 2327 C CA . GLY A 1 291 ? -7.917 -1.053 0.337 1.00 97.31 291 GLY A CA 1
ATOM 2328 C C . GLY A 1 291 ? -8.470 -1.862 1.504 1.00 97.31 291 GLY A C 1
ATOM 2329 O O . GLY A 1 291 ? -8.547 -1.336 2.609 1.00 97.31 291 GLY A O 1
ATOM 2330 N N . SER A 1 292 ? -8.865 -3.125 1.301 1.00 97.81 292 SER A N 1
ATOM 2331 C CA . SER A 1 292 ? -9.249 -4.004 2.418 1.00 97.81 292 SER A CA 1
ATOM 2332 C C . SER A 1 292 ? -8.106 -4.185 3.419 1.00 97.81 292 SER A C 1
ATOM 2334 O O . SER A 1 292 ? -8.368 -4.271 4.621 1.00 97.81 292 SER A O 1
ATOM 2336 N N . VAL A 1 293 ? -6.871 -4.181 2.919 1.00 97.88 293 VAL A N 1
ATOM 2337 C CA . VAL A 1 293 ? -5.627 -4.153 3.683 1.00 97.88 293 VAL A CA 1
ATOM 2338 C C . VAL A 1 293 ? -5.136 -2.710 3.769 1.00 97.88 293 VAL A C 1
ATOM 2340 O O . VAL A 1 293 ? -5.020 -2.191 4.875 1.00 97.88 293 VAL A O 1
ATOM 2343 N N . ASP A 1 294 ? -4.932 -2.059 2.618 1.00 97.88 294 ASP A N 1
ATOM 2344 C CA . ASP A 1 294 ? -4.108 -0.848 2.494 1.00 97.88 294 ASP A CA 1
ATOM 2345 C C . ASP A 1 294 ? -4.911 0.433 2.158 1.00 97.88 294 ASP A C 1
ATOM 2347 O O . ASP A 1 294 ? -5.318 0.651 1.017 1.00 97.88 294 ASP A O 1
ATOM 2351 N N . ALA A 1 295 ? -5.265 1.288 3.119 1.00 97.25 295 ALA A N 1
ATOM 2352 C CA . ALA A 1 295 ? -5.140 1.107 4.570 1.00 97.25 295 ALA A CA 1
ATOM 2353 C C . ALA A 1 295 ? -6.497 1.115 5.294 1.00 97.25 295 ALA A C 1
ATOM 2355 O O . ALA A 1 295 ? -6.582 1.329 6.508 1.00 97.25 295 ALA A O 1
ATOM 2356 N N . LYS A 1 296 ? -7.608 0.849 4.585 1.00 98.56 296 LYS A N 1
ATOM 2357 C CA . LYS A 1 296 ? -8.956 0.949 5.182 1.00 98.56 296 LYS A CA 1
ATOM 2358 C C . LYS A 1 296 ? -9.202 -0.086 6.288 1.00 98.56 296 LYS A C 1
ATO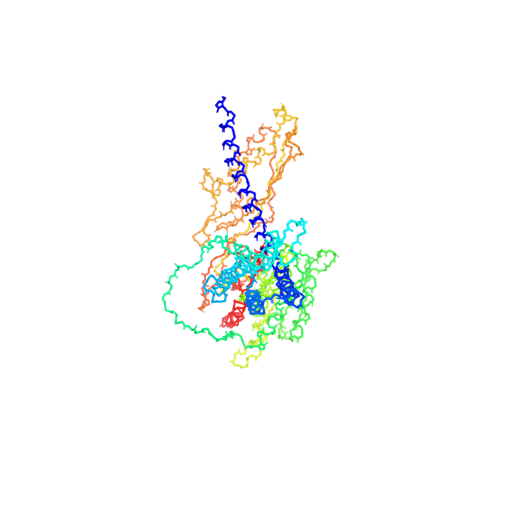M 2360 O O . LYS A 1 296 ? -10.061 0.141 7.141 1.00 98.56 296 LYS A O 1
ATOM 2365 N N . GLY A 1 297 ? -8.445 -1.189 6.309 1.00 98.38 297 GLY A N 1
ATOM 2366 C CA . GLY A 1 297 ? -8.386 -2.124 7.440 1.00 98.38 297 GLY A CA 1
ATOM 2367 C C . GLY A 1 297 ? -7.951 -1.437 8.736 1.00 98.38 297 GLY A C 1
ATOM 2368 O O . GLY A 1 297 ? -8.673 -1.484 9.735 1.00 98.38 297 GLY A O 1
ATOM 2369 N N . SER A 1 298 ? -6.821 -0.729 8.686 1.00 98.56 298 SER A N 1
ATOM 2370 C CA . SER A 1 298 ? -6.297 0.081 9.790 1.00 98.56 298 SER A CA 1
ATOM 2371 C C . SER A 1 298 ? -7.287 1.160 10.214 1.00 98.56 298 SER A C 1
ATOM 2373 O O . SER A 1 298 ? -7.636 1.237 11.391 1.00 98.56 298 SER A O 1
ATOM 2375 N N . LEU A 1 299 ? -7.820 1.931 9.260 1.00 98.62 299 LEU A N 1
ATOM 2376 C CA . LEU A 1 299 ? -8.809 2.981 9.530 1.00 98.62 299 LEU A CA 1
ATOM 2377 C C . LEU A 1 299 ? -10.015 2.450 10.312 1.00 98.62 299 LEU A C 1
ATOM 2379 O O . LEU A 1 299 ? -10.382 3.002 11.352 1.00 98.62 299 LEU A O 1
ATOM 2383 N N . ALA A 1 300 ? -10.640 1.371 9.832 1.00 98.69 300 ALA A N 1
ATOM 2384 C CA . ALA A 1 300 ? -11.818 0.808 10.483 1.00 98.69 300 ALA A CA 1
ATOM 2385 C C . ALA A 1 300 ? -11.499 0.311 11.902 1.00 98.69 300 ALA A C 1
ATOM 2387 O O . ALA A 1 300 ? -12.307 0.500 12.819 1.00 98.69 300 ALA A O 1
ATOM 2388 N N . ALA A 1 301 ? -10.322 -0.291 12.096 1.00 98.81 301 ALA A N 1
ATOM 2389 C CA . ALA A 1 301 ? -9.898 -0.796 13.394 1.00 98.81 301 ALA A CA 1
ATOM 2390 C C . ALA A 1 301 ? -9.609 0.347 14.383 1.00 98.81 301 ALA A C 1
ATOM 2392 O O . ALA A 1 301 ? -10.049 0.280 15.530 1.00 98.81 301 ALA A O 1
ATOM 2393 N N . GLN A 1 302 ? -8.974 1.432 13.928 1.00 98.81 302 GLN A N 1
ATOM 2394 C CA . GLN A 1 302 ? -8.725 2.648 14.711 1.00 98.81 302 GLN A CA 1
ATOM 2395 C C . GLN A 1 302 ? -10.029 3.297 15.196 1.00 98.81 302 GLN A C 1
ATOM 2397 O O . GLN A 1 302 ? -10.183 3.566 16.389 1.00 98.81 302 GLN A O 1
ATOM 2402 N N . VAL A 1 303 ? -10.993 3.509 14.291 1.00 98.75 303 VAL A N 1
ATOM 2403 C CA . VAL A 1 303 ? -12.304 4.093 14.632 1.00 98.75 303 VAL A CA 1
ATOM 2404 C C . VAL A 1 303 ? -13.032 3.221 15.657 1.00 98.75 303 VAL A C 1
ATOM 2406 O O . VAL A 1 303 ? -13.519 3.722 16.671 1.00 98.75 303 VAL A O 1
ATOM 2409 N N . THR A 1 304 ? -13.064 1.907 15.426 1.00 98.44 304 THR A N 1
ATOM 2410 C CA . THR A 1 304 ? -13.730 0.946 16.318 1.00 98.44 304 THR A CA 1
ATOM 2411 C C . THR A 1 304 ? -13.068 0.901 17.694 1.00 98.44 304 THR A C 1
ATOM 2413 O O . THR A 1 304 ? -13.767 0.862 18.709 1.00 98.44 304 THR A O 1
ATOM 2416 N N . ALA A 1 305 ? -11.734 0.938 17.751 1.00 98.00 305 ALA A N 1
ATOM 2417 C CA . ALA A 1 305 ? -10.982 0.954 19.000 1.00 98.00 305 ALA A CA 1
ATOM 2418 C C . ALA A 1 305 ? -11.315 2.193 19.841 1.00 98.00 305 ALA A C 1
ATOM 2420 O O . ALA A 1 305 ? -11.628 2.050 21.022 1.00 98.00 305 ALA A O 1
ATOM 2421 N N . VAL A 1 306 ? -11.330 3.385 19.231 1.00 97.81 306 VAL A N 1
ATOM 2422 C CA . VAL A 1 306 ? -11.691 4.628 19.931 1.00 97.81 306 VAL A CA 1
ATOM 2423 C C . VAL A 1 306 ? -13.135 4.585 20.430 1.00 97.81 306 VAL A C 1
ATOM 2425 O O . VAL A 1 306 ? -13.363 4.844 21.609 1.00 97.81 306 VAL A O 1
ATOM 2428 N N . ILE A 1 307 ? -14.103 4.197 19.590 1.00 96.00 307 ILE A N 1
ATOM 2429 C CA . ILE A 1 307 ? -15.517 4.076 20.002 1.00 96.00 307 ILE A CA 1
ATOM 2430 C C . ILE A 1 307 ? -15.660 3.106 21.181 1.00 96.00 307 ILE A C 1
ATOM 2432 O O . ILE A 1 307 ? -16.331 3.412 22.166 1.00 96.00 307 ILE A O 1
ATOM 2436 N N . SER A 1 308 ? -14.985 1.958 21.112 1.00 94.50 308 SER A N 1
ATOM 2437 C CA . SER A 1 308 ? -15.040 0.937 22.162 1.00 94.50 308 SER A CA 1
ATOM 2438 C C . SER A 1 308 ? -14.444 1.428 23.484 1.00 94.50 308 SER A C 1
ATOM 2440 O O . SER A 1 308 ? -14.993 1.132 24.541 1.00 94.50 308 SER A O 1
ATOM 2442 N N . LEU A 1 309 ? -13.344 2.189 23.444 1.00 95.06 309 LEU A N 1
ATOM 2443 C CA . LEU A 1 309 ? -12.727 2.765 24.644 1.00 95.06 309 LEU A CA 1
ATOM 2444 C C . LEU A 1 309 ? -13.567 3.883 25.266 1.00 95.06 309 LEU A C 1
ATOM 2446 O O . LEU A 1 309 ? -13.634 3.977 26.489 1.00 95.06 309 LEU A O 1
ATOM 2450 N N . LEU A 1 310 ? -14.222 4.710 24.448 1.00 93.12 310 LEU A N 1
ATOM 2451 C CA . LEU A 1 310 ? -15.130 5.757 24.932 1.00 93.12 310 LEU A CA 1
ATOM 2452 C C . LEU A 1 310 ? -16.372 5.169 25.615 1.00 93.12 310 LEU A C 1
ATOM 2454 O O . LEU A 1 310 ? -16.892 5.760 26.556 1.00 93.12 310 LEU A O 1
ATOM 2458 N N . ALA A 1 311 ? -16.839 4.005 25.156 1.00 89.62 311 ALA A N 1
ATOM 2459 C CA . ALA A 1 311 ? -17.972 3.292 25.744 1.00 89.62 311 ALA A CA 1
ATOM 2460 C C . ALA A 1 311 ? -17.596 2.419 26.961 1.00 89.62 311 ALA A C 1
ATOM 2462 O O . ALA A 1 311 ? -18.481 1.847 27.599 1.00 89.62 311 ALA A O 1
ATOM 2463 N N . ASN A 1 312 ? -16.304 2.266 27.275 1.00 85.00 312 ASN A N 1
ATOM 2464 C CA . ASN A 1 312 ? -15.837 1.377 28.335 1.00 85.00 312 ASN A CA 1
ATOM 2465 C C . ASN A 1 312 ? -15.702 2.102 29.682 1.00 85.00 312 ASN A C 1
ATOM 2467 O O . ASN A 1 312 ? -14.693 2.747 29.961 1.00 85.00 312 ASN A O 1
ATOM 2471 N N . ASP A 1 313 ? -16.665 1.882 30.576 1.00 78.06 313 ASP A N 1
ATOM 2472 C CA . ASP A 1 313 ? -16.673 2.466 31.925 1.00 78.06 313 ASP A CA 1
ATOM 2473 C C . ASP A 1 313 ? -15.500 2.016 32.822 1.00 78.06 313 ASP A C 1
ATOM 2475 O O . ASP A 1 313 ? -15.177 2.681 33.807 1.00 78.06 313 ASP A O 1
ATOM 2479 N N . SER A 1 314 ? -14.862 0.876 32.529 1.00 70.62 314 SER A N 1
ATOM 2480 C CA . SER A 1 314 ? -13.812 0.296 33.388 1.00 70.62 314 SER A CA 1
ATOM 2481 C C . SER A 1 314 ? -12.414 0.856 33.114 1.00 70.62 314 SER A C 1
ATOM 2483 O O . SER A 1 314 ? -11.534 0.752 33.968 1.00 70.62 314 SER A O 1
ATOM 2485 N N . ALA A 1 315 ? -12.199 1.428 31.931 1.00 66.31 315 ALA A N 1
ATOM 2486 C CA . ALA A 1 315 ? -10.950 2.067 31.524 1.00 66.31 315 ALA A CA 1
ATOM 2487 C C . ALA A 1 315 ? -11.259 3.182 30.506 1.00 66.31 315 ALA A C 1
ATOM 2489 O O . ALA A 1 315 ? -10.922 3.040 29.328 1.00 66.31 315 ALA A O 1
ATOM 2490 N N . PRO A 1 316 ? -11.954 4.252 30.936 1.00 74.81 316 PRO A N 1
ATOM 2491 C CA . PRO A 1 316 ? -12.494 5.241 30.019 1.00 74.81 316 PRO A CA 1
ATOM 2492 C C . PRO A 1 316 ? -11.375 6.081 29.409 1.00 74.81 316 PRO A C 1
ATOM 2494 O O . PRO A 1 316 ? -10.538 6.649 30.114 1.00 74.81 316 PRO A O 1
ATOM 2497 N N . LEU A 1 317 ? -11.390 6.175 28.084 1.00 92.19 317 LEU A N 1
ATOM 2498 C CA . LEU A 1 317 ? -10.606 7.155 27.343 1.00 92.19 317 LEU A CA 1
ATOM 2499 C C . LEU A 1 317 ? -11.228 8.542 27.541 1.00 92.19 317 LEU A C 1
ATOM 2501 O O . LEU A 1 317 ? -12.425 8.710 27.312 1.00 92.19 317 LEU A O 1
ATOM 2505 N N . ASP A 1 318 ? -10.435 9.538 27.951 1.00 94.12 318 ASP A N 1
ATOM 2506 C CA . ASP A 1 318 ? -10.920 10.922 27.992 1.00 94.12 318 ASP A CA 1
ATOM 2507 C C . ASP A 1 318 ? -11.205 11.386 26.552 1.00 94.12 318 ASP A C 1
ATOM 2509 O O . ASP A 1 318 ? -10.302 11.353 25.706 1.00 94.12 318 ASP A O 1
ATOM 2513 N N . PRO A 1 319 ? -12.435 11.830 26.235 1.00 93.94 319 PRO A N 1
ATOM 2514 C CA . PRO A 1 319 ? -12.781 12.258 24.885 1.00 93.94 319 PRO A CA 1
ATOM 2515 C C . PRO A 1 319 ? -11.978 13.479 24.392 1.00 93.94 319 PRO A C 1
ATOM 2517 O O . PRO A 1 319 ? -11.980 13.767 23.196 1.00 93.94 319 PRO A O 1
ATOM 2520 N N . ASN A 1 320 ? -11.275 14.199 25.269 1.00 95.62 320 ASN A N 1
ATOM 2521 C CA . ASN A 1 320 ? -10.405 15.320 2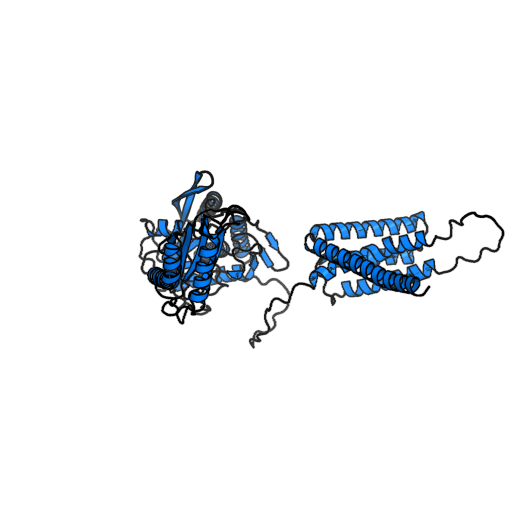4.898 1.00 95.62 320 ASN A CA 1
ATOM 2522 C C . ASN A 1 320 ? -8.945 14.913 24.642 1.00 95.62 320 ASN A C 1
ATOM 2524 O O . ASN A 1 320 ? -8.142 15.751 24.229 1.00 95.62 320 ASN A O 1
ATOM 2528 N N . ASP A 1 321 ? -8.584 13.650 24.875 1.00 96.25 321 ASP A N 1
ATOM 2529 C CA . ASP A 1 321 ? -7.205 13.178 24.737 1.00 96.25 321 ASP A CA 1
ATOM 2530 C C . ASP A 1 321 ? -6.897 12.580 23.356 1.00 96.25 321 ASP A C 1
ATOM 2532 O O . ASP A 1 321 ? -5.723 12.485 22.995 1.00 96.25 321 ASP A O 1
ATOM 2536 N N . VAL A 1 322 ? -7.912 12.271 22.537 1.00 97.69 322 VAL A N 1
ATOM 2537 C CA . VAL A 1 322 ? -7.748 11.627 21.222 1.00 97.69 322 VAL A CA 1
ATOM 2538 C C . VAL A 1 322 ? -8.447 12.379 20.086 1.00 97.69 322 VAL A C 1
ATOM 2540 O O . VAL A 1 322 ? -9.600 12.793 20.202 1.00 97.69 322 VAL A O 1
ATOM 2543 N N . SER A 1 323 ? -7.770 12.503 18.948 1.00 98.44 323 SER A N 1
ATOM 2544 C CA . SER A 1 323 ? -8.373 12.896 17.673 1.00 98.44 323 SER A CA 1
ATOM 2545 C C . SER A 1 323 ? -8.016 11.893 16.578 1.00 98.44 323 SER A C 1
ATOM 2547 O O . SER A 1 323 ? -7.014 11.183 16.658 1.00 98.44 323 SER A O 1
ATOM 2549 N N . LEU A 1 324 ? -8.877 11.814 15.569 1.00 98.81 324 LEU A N 1
ATOM 2550 C CA . LEU A 1 324 ? -8.742 10.973 14.389 1.00 98.81 324 LEU A CA 1
ATOM 2551 C C . LEU A 1 324 ? -8.481 11.861 13.172 1.00 98.81 324 LEU A C 1
ATOM 2553 O O . LEU A 1 324 ? -9.220 12.822 12.956 1.00 98.81 324 LEU A O 1
ATOM 2557 N N . LEU A 1 325 ? -7.489 11.529 12.355 1.00 98.75 325 LEU A N 1
ATOM 2558 C CA . LEU A 1 325 ? -7.221 12.200 11.087 1.00 98.75 325 LEU A CA 1
ATOM 2559 C C . LEU A 1 325 ? -7.142 11.176 9.962 1.00 98.75 325 LEU A C 1
ATOM 2561 O O . LEU A 1 325 ? -6.259 10.331 9.940 1.00 98.75 325 LEU A O 1
ATOM 2565 N N . PHE A 1 326 ? -8.027 11.296 8.982 1.00 98.75 326 PHE A N 1
ATOM 2566 C CA . PHE A 1 326 ? -7.995 10.446 7.801 1.00 98.75 326 PHE A CA 1
ATOM 2567 C C . PHE A 1 326 ? -7.627 11.270 6.576 1.00 98.75 326 PHE A C 1
ATOM 2569 O O . PHE A 1 326 ? -8.335 12.220 6.219 1.00 98.75 326 PHE A O 1
ATOM 2576 N N . VAL A 1 327 ? -6.481 10.940 5.983 1.00 98.62 327 VAL A N 1
ATOM 2577 C CA . VAL A 1 327 ? -5.837 11.740 4.934 1.00 98.62 327 VAL A CA 1
ATOM 2578 C C . VAL A 1 327 ? -6.064 11.176 3.535 1.00 98.62 327 VAL A C 1
ATOM 2580 O O . VAL A 1 327 ? -6.450 10.021 3.369 1.00 98.62 327 VAL A O 1
ATOM 2583 N N . VAL A 1 328 ? -5.846 12.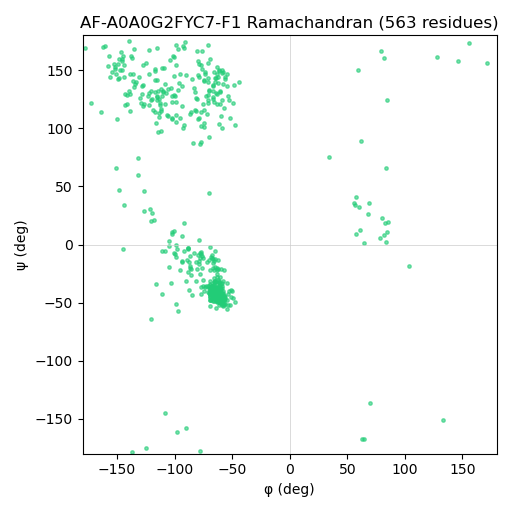020 2.527 1.00 97.94 328 VAL A N 1
ATOM 2584 C CA . VAL A 1 328 ? -5.917 11.666 1.101 1.00 97.94 328 VAL A CA 1
ATOM 2585 C C . VAL A 1 328 ? -4.565 11.841 0.411 1.00 97.94 328 VAL A C 1
ATOM 2587 O O . VAL A 1 328 ? -3.819 12.771 0.718 1.00 97.94 328 VAL A O 1
ATOM 2590 N N . GLY A 1 329 ? -4.297 11.031 -0.607 1.00 94.94 329 GLY A N 1
ATOM 2591 C CA . GLY A 1 329 ? -3.136 11.166 -1.485 1.00 94.94 329 GLY A CA 1
ATOM 2592 C C . GLY A 1 329 ? -1.839 10.610 -0.913 1.00 94.94 329 GLY A C 1
ATOM 2593 O O . GLY A 1 329 ? -0.780 11.075 -1.345 1.00 94.94 329 GLY A O 1
ATOM 2594 N N . GLU A 1 330 ? -1.915 9.683 0.045 1.00 95.75 330 GLU A N 1
ATOM 2595 C CA . GLU A 1 330 ? -0.753 8.959 0.589 1.00 95.75 330 GLU A CA 1
ATOM 2596 C C . GLU A 1 330 ? -0.027 8.239 -0.560 1.00 95.75 330 GLU A C 1
ATOM 2598 O O . GLU A 1 330 ? 1.139 8.525 -0.846 1.00 95.75 330 GLU A O 1
ATOM 2603 N N . GLU A 1 331 ? -0.802 7.501 -1.359 1.00 92.06 331 GLU A N 1
ATOM 2604 C CA . GLU A 1 331 ? -0.374 6.604 -2.441 1.00 92.06 331 GLU A CA 1
ATOM 2605 C C . GLU A 1 331 ? 0.315 7.319 -3.622 1.00 92.06 331 GLU A C 1
ATOM 2607 O O . GLU A 1 331 ? 0.799 6.702 -4.580 1.00 92.06 331 GLU A O 1
ATOM 2612 N N . THR A 1 332 ? 0.343 8.655 -3.597 1.00 87.56 332 THR A N 1
ATOM 2613 C CA . THR A 1 332 ? 0.972 9.491 -4.624 1.00 87.56 332 THR A CA 1
ATOM 2614 C C . THR A 1 332 ? 2.078 10.374 -4.065 1.00 87.56 332 THR A C 1
ATOM 2616 O O . THR A 1 332 ? 3.233 10.273 -4.487 1.00 87.56 332 THR A O 1
ATOM 2619 N N . SER A 1 333 ? 1.742 11.305 -3.176 1.00 84.62 333 SER A N 1
ATOM 2620 C CA . SER A 1 333 ? 2.631 12.418 -2.808 1.00 84.62 333 SER A CA 1
ATOM 2621 C C . SER A 1 333 ? 2.536 12.845 -1.344 1.00 84.62 333 SER A C 1
ATOM 2623 O O . SER A 1 333 ? 3.318 13.714 -0.925 1.00 84.62 333 SER A O 1
ATOM 2625 N N . GLY A 1 334 ? 1.634 12.241 -0.571 1.00 91.88 334 GLY A N 1
ATOM 2626 C CA . GLY A 1 334 ? 1.312 12.627 0.801 1.00 91.88 334 GLY A CA 1
ATOM 2627 C C . GLY A 1 334 ? 0.601 13.977 0.883 1.00 91.88 334 GLY A C 1
ATOM 2628 O O . GLY A 1 334 ? 0.885 14.774 1.778 1.00 91.88 334 GLY A O 1
ATOM 2629 N N . ASP A 1 335 ? -0.259 14.304 -0.092 1.00 93.81 335 ASP A N 1
ATOM 2630 C CA . ASP A 1 335 ? -0.887 15.633 -0.201 1.00 93.81 335 ASP A CA 1
ATOM 2631 C C . ASP A 1 335 ? -1.658 16.002 1.073 1.00 93.81 335 ASP A C 1
ATOM 2633 O O . ASP A 1 335 ? -1.541 17.120 1.589 1.00 93.81 335 ASP A O 1
ATOM 2637 N N . GLY A 1 336 ? -2.431 15.047 1.590 1.00 97.38 336 GLY A N 1
ATOM 2638 C CA . GLY A 1 336 ? -3.264 15.199 2.769 1.00 97.38 336 GLY A CA 1
ATOM 2639 C C . GLY A 1 336 ? -2.441 15.463 4.018 1.00 97.38 336 GLY A C 1
ATOM 2640 O O . GLY A 1 336 ? -2.651 16.493 4.664 1.00 97.38 336 GLY A O 1
ATOM 2641 N N . MET A 1 337 ? -1.470 14.602 4.331 1.00 97.62 337 MET A N 1
ATOM 2642 C CA . MET A 1 337 ? -0.640 14.771 5.526 1.00 97.62 337 MET A CA 1
ATOM 2643 C C . MET A 1 337 ? 0.191 16.055 5.480 1.00 97.62 337 MET A C 1
ATOM 2645 O O . MET A 1 337 ? 0.251 16.783 6.471 1.00 97.62 337 MET A O 1
ATOM 2649 N N . ARG A 1 338 ? 0.768 16.407 4.324 1.00 96.69 338 ARG A N 1
ATOM 2650 C CA . ARG A 1 338 ? 1.487 17.684 4.159 1.00 96.69 338 ARG A CA 1
ATOM 2651 C C . ARG A 1 338 ? 0.579 18.884 4.410 1.00 96.69 338 ARG A C 1
ATOM 2653 O O . ARG A 1 338 ? 0.944 19.781 5.166 1.00 96.69 338 ARG A O 1
ATOM 2660 N N . THR A 1 339 ? -0.611 18.885 3.807 1.00 97.88 339 THR A N 1
ATOM 2661 C CA . THR A 1 339 ? -1.587 19.974 3.962 1.00 97.88 339 THR A CA 1
ATOM 2662 C C . THR A 1 339 ? -2.036 20.107 5.414 1.00 97.88 339 THR A C 1
ATOM 2664 O O . THR A 1 339 ? -2.122 21.220 5.935 1.00 97.88 339 THR A O 1
ATOM 2667 N N . PHE A 1 340 ? -2.279 18.987 6.098 1.00 98.31 340 PHE A N 1
ATOM 2668 C CA . PHE A 1 340 ? -2.598 18.990 7.521 1.00 98.31 340 PHE A CA 1
ATOM 2669 C C . PHE A 1 340 ? -1.441 19.564 8.336 1.00 98.31 340 PHE A C 1
ATOM 2671 O O . PHE A 1 340 ? -1.629 20.526 9.086 1.00 98.31 340 PHE A O 1
ATOM 2678 N N . SER A 1 341 ? -0.240 19.031 8.118 1.00 97.62 341 SER A N 1
ATOM 2679 C CA . SER A 1 341 ? 0.958 19.391 8.861 1.00 97.62 341 SER A CA 1
ATOM 2680 C C . SER A 1 341 ? 1.356 20.862 8.718 1.00 97.62 341 SER A C 1
ATOM 2682 O O . SER A 1 341 ? 1.950 21.405 9.651 1.00 97.62 341 SER A O 1
ATOM 2684 N N . ASP A 1 342 ? 1.080 21.491 7.575 1.00 97.25 342 ASP A N 1
ATOM 2685 C CA . ASP A 1 342 ? 1.396 22.900 7.301 1.00 97.25 342 ASP A CA 1
ATOM 2686 C C . ASP A 1 342 ? 0.288 23.872 7.733 1.00 97.25 342 ASP A C 1
ATOM 2688 O O . ASP A 1 342 ? 0.444 25.091 7.631 1.00 97.25 342 ASP A O 1
ATOM 2692 N N . SER A 1 343 ? -0.839 23.352 8.217 1.00 97.25 343 SER A N 1
ATOM 2693 C CA . SER A 1 343 ? -1.999 24.152 8.601 1.00 97.25 343 SER A CA 1
ATOM 2694 C C . SER A 1 343 ? -2.063 24.444 10.098 1.00 97.25 343 SER A C 1
ATOM 2696 O O . SER A 1 343 ? -1.426 23.791 10.919 1.00 97.25 343 SER A O 1
ATOM 2698 N N . SER A 1 344 ? -2.947 25.370 10.475 1.00 96.06 344 SER A N 1
ATOM 2699 C CA . SER A 1 344 ? -3.292 25.636 11.876 1.00 96.06 344 SER A CA 1
ATOM 2700 C C . SER A 1 344 ? -4.091 24.514 12.554 1.00 96.06 344 SER A C 1
ATOM 2702 O O . SER A 1 344 ? -4.457 24.661 13.718 1.00 96.06 344 SER A O 1
ATOM 2704 N N . LEU A 1 345 ? -4.440 23.440 11.834 1.00 96.38 345 LEU A N 1
ATOM 2705 C CA . LEU A 1 345 ? -5.086 22.263 12.419 1.00 96.38 345 LEU A CA 1
ATOM 2706 C C . LEU A 1 345 ? -4.084 21.334 13.107 1.00 96.38 345 LEU A C 1
ATOM 2708 O O . LEU A 1 345 ? -4.498 20.592 13.991 1.00 96.38 345 LEU A O 1
ATOM 2712 N N . ASN A 1 346 ? -2.796 21.413 12.760 1.00 97.25 346 ASN A N 1
ATOM 2713 C CA . ASN A 1 346 ? -1.733 20.703 13.462 1.00 97.25 346 ASN A CA 1
ATOM 2714 C C . ASN A 1 346 ? -1.231 21.549 14.653 1.00 97.25 346 ASN A C 1
ATOM 2716 O O . ASN A 1 346 ? -0.605 22.589 14.431 1.00 97.25 346 ASN A O 1
ATOM 2720 N N . PRO A 1 347 ? -1.460 21.134 15.913 1.00 94.06 347 PRO A N 1
ATOM 2721 C CA . PRO A 1 347 ? -1.014 21.877 17.089 1.00 94.06 347 PRO A CA 1
ATOM 2722 C C . PRO A 1 347 ? 0.489 21.707 17.389 1.00 94.06 347 PRO A C 1
ATOM 2724 O O . PRO A 1 347 ? 1.011 22.402 18.259 1.00 94.06 347 PRO A O 1
ATOM 2727 N N . LEU A 1 348 ? 1.196 20.828 16.659 1.00 94.50 348 LEU A N 1
ATOM 2728 C CA . LEU A 1 348 ? 2.642 20.547 16.752 1.00 94.50 348 LEU A CA 1
ATOM 2729 C C . LEU A 1 348 ? 3.131 19.937 18.077 1.00 94.50 348 LEU A C 1
ATOM 2731 O O . LEU A 1 348 ? 4.330 19.699 18.218 1.00 94.50 348 LEU A O 1
ATOM 2735 N N . ASN A 1 349 ? 2.237 19.681 19.029 1.00 93.94 349 ASN A N 1
ATOM 2736 C CA . ASN A 1 349 ? 2.558 19.254 20.392 1.00 93.94 349 ASN A CA 1
ATOM 2737 C C . ASN A 1 349 ? 1.836 17.960 20.810 1.00 93.94 349 ASN A C 1
ATOM 2739 O O . ASN A 1 349 ? 1.543 17.783 21.992 1.00 93.94 349 ASN A O 1
ATOM 2743 N N . TYR A 1 350 ? 1.525 17.080 19.854 1.00 97.00 350 TYR A N 1
ATOM 2744 C CA . TYR A 1 350 ? 1.055 15.731 20.171 1.00 97.00 350 TYR A CA 1
ATOM 2745 C C . TYR A 1 350 ? 2.098 15.004 21.031 1.00 97.00 350 TYR A C 1
ATOM 2747 O O . TYR A 1 350 ? 3.287 15.073 20.735 1.00 97.00 350 TYR A O 1
ATOM 2755 N N . SER A 1 351 ? 1.668 14.275 22.060 1.00 96.56 351 SER A N 1
ATOM 2756 C CA . SER A 1 351 ? 2.556 13.366 22.798 1.00 96.56 351 SER A CA 1
ATOM 2757 C C . SER A 1 351 ? 2.957 12.188 21.908 1.00 96.56 351 SER A C 1
ATOM 2759 O O . SER A 1 351 ? 4.124 11.801 21.838 1.00 96.56 351 SER A O 1
ATOM 2761 N N . ALA A 1 352 ? 1.982 11.642 21.178 1.00 97.75 352 ALA A N 1
ATOM 2762 C CA . ALA A 1 352 ? 2.168 10.514 20.282 1.00 97.75 352 ALA A CA 1
ATOM 2763 C C . ALA A 1 352 ? 1.200 10.577 19.097 1.00 97.75 352 ALA A C 1
ATOM 2765 O O . ALA A 1 352 ? 0.117 11.167 19.175 1.00 97.75 352 ALA A O 1
ATOM 2766 N N . VAL A 1 353 ? 1.592 9.930 18.004 1.00 98.31 353 VAL A N 1
ATOM 2767 C CA . VAL A 1 353 ? 0.771 9.750 16.810 1.00 98.31 353 VAL A CA 1
ATOM 2768 C C . VAL A 1 353 ? 0.792 8.277 16.409 1.00 98.31 353 VAL A C 1
ATOM 2770 O O . VAL A 1 353 ? 1.864 7.688 16.255 1.00 98.31 353 VAL A O 1
ATOM 2773 N N . LEU A 1 354 ? -0.394 7.681 16.264 1.00 98.50 354 LEU A N 1
ATOM 2774 C CA . LEU A 1 354 ? -0.583 6.305 15.801 1.00 98.50 354 LEU A CA 1
ATOM 2775 C C . LEU A 1 354 ? -0.939 6.318 14.315 1.00 98.50 354 LEU A C 1
ATOM 2777 O O . LEU A 1 354 ? -2.033 6.738 13.948 1.00 98.50 354 LEU A O 1
ATOM 2781 N N . PHE A 1 355 ? -0.042 5.836 13.468 1.00 98.62 355 PHE A N 1
ATOM 2782 C CA . PHE A 1 355 ? -0.247 5.697 12.033 1.00 98.62 355 PHE A CA 1
ATOM 2783 C C . PHE A 1 355 ? -0.689 4.273 11.685 1.00 98.62 355 PHE A C 1
ATOM 2785 O O . PHE A 1 355 ? -0.181 3.296 12.242 1.00 98.62 355 PHE A O 1
ATOM 2792 N N . GLY A 1 356 ? -1.651 4.169 10.773 1.00 98.25 356 GLY A N 1
ATOM 2793 C CA . GLY A 1 356 ? -2.265 2.921 10.342 1.00 98.25 356 GLY A CA 1
ATOM 2794 C C . GLY A 1 356 ? -1.822 2.503 8.952 1.00 98.25 356 GLY A C 1
ATOM 2795 O O . GLY A 1 356 ? -2.248 3.139 7.997 1.00 98.25 356 GLY A O 1
ATOM 2796 N N . GLU A 1 357 ? -1.061 1.412 8.867 1.00 97.88 357 GLU A N 1
ATOM 2797 C CA . GLU A 1 357 ? -0.525 0.797 7.640 1.00 97.88 357 GLU A CA 1
ATOM 2798 C C . GLU A 1 357 ? -0.480 -0.731 7.806 1.00 97.88 357 GLU A C 1
ATOM 2800 O O . GLU A 1 357 ? -0.469 -1.201 8.945 1.00 97.88 357 GLU A O 1
ATOM 2805 N N . PRO A 1 358 ? -0.419 -1.539 6.736 1.00 97.62 358 PRO A N 1
ATOM 2806 C CA . PRO A 1 358 ? -0.400 -2.995 6.866 1.00 97.62 358 PRO A CA 1
ATOM 2807 C C . PRO A 1 358 ? 0.955 -3.528 7.352 1.00 97.62 358 PRO A C 1
ATOM 2809 O O . PRO A 1 358 ? 1.909 -3.668 6.581 1.00 97.62 358 PRO A O 1
ATOM 2812 N N . THR A 1 359 ? 1.039 -3.858 8.643 1.00 97.62 359 THR A N 1
ATOM 2813 C CA . THR A 1 359 ? 2.283 -4.263 9.326 1.00 97.62 359 THR A CA 1
ATOM 2814 C C . THR A 1 359 ? 2.213 -5.663 9.938 1.00 97.62 359 THR A C 1
ATOM 2816 O O . THR A 1 359 ? 2.992 -5.994 10.832 1.00 97.62 359 THR A O 1
ATOM 2819 N N . GLU A 1 360 ? 1.286 -6.499 9.471 1.00 97.56 360 GLU A N 1
ATOM 2820 C CA . GLU A 1 360 ? 1.044 -7.857 9.974 1.00 97.56 360 GLU A CA 1
ATOM 2821 C C . GLU A 1 360 ? 0.756 -7.892 11.483 1.00 97.56 360 GLU A C 1
ATOM 2823 O O . GLU A 1 360 ? 1.196 -8.810 12.175 1.00 97.56 360 GLU A O 1
ATOM 2828 N N . ASN A 1 361 ? 0.060 -6.868 11.998 1.00 98.00 361 ASN A N 1
ATOM 2829 C CA . ASN A 1 361 ? -0.216 -6.688 13.426 1.00 98.00 361 ASN A CA 1
ATOM 2830 C C . ASN A 1 361 ? 1.061 -6.571 14.288 1.00 98.00 361 ASN A C 1
ATOM 2832 O O . ASN A 1 361 ? 1.082 -6.969 15.453 1.00 98.00 361 ASN A O 1
ATOM 2836 N N . LYS A 1 362 ? 2.139 -6.003 13.736 1.00 98.12 362 LYS A N 1
ATOM 2837 C CA . LYS A 1 362 ? 3.404 -5.743 14.447 1.00 98.12 362 LYS A CA 1
ATOM 2838 C C . LYS A 1 362 ? 3.690 -4.249 14.500 1.00 98.12 362 LYS A C 1
ATOM 2840 O O . LYS A 1 362 ? 3.299 -3.507 13.599 1.00 98.12 362 LYS A O 1
ATOM 2845 N N . LEU A 1 363 ? 4.395 -3.795 15.534 1.00 98.12 363 LEU A N 1
ATOM 2846 C CA . LEU A 1 363 ? 4.889 -2.421 15.570 1.00 98.12 363 LEU A CA 1
ATOM 2847 C C . LEU A 1 363 ? 6.073 -2.270 14.622 1.00 98.12 363 LEU A C 1
ATOM 2849 O O . LEU A 1 363 ? 6.941 -3.139 14.518 1.00 98.12 363 LEU A O 1
ATOM 2853 N N . VAL A 1 364 ? 6.140 -1.131 13.949 1.00 98.06 364 VAL A N 1
ATOM 2854 C CA . VAL A 1 364 ? 7.268 -0.805 13.083 1.00 98.06 364 VAL A CA 1
ATOM 2855 C C . VAL A 1 364 ? 8.228 0.111 13.827 1.00 98.06 364 VAL A C 1
ATOM 2857 O O . VAL A 1 364 ? 7.874 1.197 14.264 1.00 98.06 364 VAL A O 1
ATOM 2860 N N . SER A 1 365 ? 9.475 -0.335 13.943 1.00 97.25 365 SER A N 1
ATOM 2861 C CA . SER A 1 365 ? 10.595 0.421 14.518 1.00 97.25 365 SER A CA 1
ATOM 2862 C C . SER A 1 365 ? 11.194 1.444 13.546 1.00 97.25 365 SER A C 1
ATOM 2864 O O . SER A 1 365 ? 12.048 2.248 13.921 1.00 97.25 365 SER A O 1
ATOM 2866 N N . GLY A 1 366 ? 10.782 1.395 12.282 1.00 96.88 366 GLY A N 1
ATOM 2867 C CA . GLY A 1 366 ? 11.096 2.378 11.257 1.00 96.88 366 GLY A CA 1
ATOM 2868 C C . GLY A 1 366 ? 11.022 1.806 9.846 1.00 96.88 366 GLY A C 1
ATOM 2869 O O . GLY A 1 366 ? 10.886 0.591 9.648 1.00 96.88 366 GLY A O 1
ATOM 2870 N N . HIS A 1 367 ? 11.157 2.679 8.853 1.00 96.94 367 HIS A N 1
ATOM 2871 C CA . HIS A 1 367 ? 11.118 2.292 7.449 1.00 96.94 367 HIS A CA 1
ATOM 2872 C C . HIS A 1 367 ? 12.167 2.977 6.583 1.00 96.94 367 HIS A C 1
ATOM 2874 O O . HIS A 1 367 ? 12.734 4.018 6.928 1.00 96.94 367 HIS A O 1
ATOM 2880 N N . LYS A 1 368 ? 12.403 2.391 5.407 1.00 96.31 368 LYS A N 1
ATOM 2881 C CA . LYS A 1 368 ? 13.276 2.976 4.385 1.00 96.31 368 LYS A CA 1
ATOM 2882 C C . LYS A 1 368 ? 12.757 4.326 3.898 1.00 96.31 368 LYS A C 1
ATOM 2884 O O . LYS A 1 368 ? 11.557 4.574 3.826 1.00 96.31 368 LYS A O 1
ATOM 2889 N N . GLY A 1 369 ? 13.687 5.190 3.516 1.00 94.56 369 GLY A N 1
ATOM 2890 C CA . GLY A 1 369 ? 13.384 6.429 2.818 1.00 94.56 369 GLY A CA 1
ATOM 2891 C C . GLY A 1 369 ? 12.917 6.179 1.387 1.00 94.56 369 GLY A C 1
ATOM 2892 O O . GLY A 1 369 ? 13.018 5.067 0.857 1.00 94.56 369 GLY A O 1
ATOM 2893 N N . SER A 1 370 ? 12.452 7.233 0.728 1.00 92.19 370 SER A N 1
ATOM 2894 C CA . SER A 1 370 ? 11.990 7.173 -0.658 1.00 92.19 370 SER A CA 1
ATOM 2895 C C . SER A 1 370 ? 12.531 8.343 -1.470 1.00 92.19 370 SER A C 1
ATOM 2897 O O . SER A 1 370 ? 12.490 9.489 -1.023 1.00 92.19 370 SER A O 1
ATOM 2899 N N . MET A 1 371 ? 13.004 8.065 -2.682 1.00 91.94 371 MET A N 1
ATOM 2900 C CA . MET A 1 371 ? 13.209 9.069 -3.727 1.00 91.94 371 MET A CA 1
ATOM 2901 C C . MET A 1 371 ? 12.940 8.451 -5.098 1.00 91.94 371 MET A C 1
ATOM 2903 O O . MET A 1 371 ? 12.892 7.230 -5.256 1.00 91.94 371 MET A O 1
ATOM 2907 N N . GLY A 1 372 ? 12.803 9.288 -6.117 1.00 92.44 372 GLY A N 1
ATOM 2908 C CA . GLY A 1 372 ? 12.687 8.821 -7.489 1.00 92.44 372 GLY A CA 1
ATOM 2909 C C . GLY A 1 372 ? 13.225 9.843 -8.470 1.00 92.44 372 GLY A C 1
ATOM 2910 O O . GLY A 1 372 ? 13.220 11.050 -8.218 1.00 92.44 372 GLY A O 1
ATOM 2911 N N . PHE A 1 373 ? 13.685 9.355 -9.611 1.00 94.50 373 PHE A N 1
ATOM 2912 C CA . PHE A 1 373 ? 14.150 10.210 -10.690 1.00 94.50 373 PHE A CA 1
ATOM 2913 C C . PHE A 1 373 ? 13.799 9.627 -12.047 1.00 94.50 373 PHE A C 1
ATOM 2915 O O . PHE A 1 373 ? 13.613 8.418 -12.212 1.00 94.50 373 PHE A O 1
ATOM 2922 N N . ARG A 1 374 ? 13.694 10.507 -13.036 1.00 95.88 374 ARG A N 1
ATOM 2923 C CA . ARG A 1 374 ? 13.568 10.124 -14.437 1.00 95.88 374 ARG A CA 1
ATOM 2924 C C . ARG A 1 374 ? 14.852 10.434 -15.168 1.00 95.88 374 ARG A C 1
ATOM 2926 O O . ARG A 1 374 ? 15.438 11.493 -14.975 1.00 95.88 374 ARG A O 1
ATOM 2933 N N . VAL A 1 375 ? 15.251 9.509 -16.024 1.00 96.62 375 VAL A N 1
ATOM 2934 C CA . VAL A 1 375 ? 16.337 9.699 -16.977 1.00 96.62 375 VAL A CA 1
ATOM 2935 C C . VAL A 1 375 ? 15.708 9.956 -18.333 1.00 96.62 375 VAL A C 1
ATOM 2937 O O . VAL A 1 375 ? 14.950 9.119 -18.826 1.00 96.62 375 VAL A O 1
ATOM 2940 N N . HIS A 1 376 ? 16.036 11.088 -18.943 1.00 97.62 376 HIS A N 1
ATOM 2941 C CA . HIS A 1 376 ? 15.658 11.435 -20.308 1.00 97.62 376 HIS A CA 1
ATOM 2942 C C . HIS A 1 376 ? 16.901 11.419 -21.183 1.00 97.62 376 HIS A C 1
ATOM 2944 O O . HIS A 1 376 ? 17.906 12.052 -20.871 1.00 97.62 376 HIS A O 1
ATOM 2950 N N . VAL A 1 377 ? 16.837 10.691 -22.291 1.00 98.00 377 VAL A N 1
ATOM 2951 C CA . VAL A 1 377 ? 17.939 10.573 -23.240 1.00 98.00 377 VAL A CA 1
ATOM 2952 C C . VAL A 1 377 ? 17.489 11.100 -24.590 1.00 98.00 377 VAL A C 1
ATOM 2954 O O . VAL A 1 377 ? 16.502 10.625 -25.158 1.00 98.00 377 VAL A O 1
ATOM 2957 N N . THR A 1 378 ? 18.254 12.048 -25.120 1.00 97.88 378 THR A N 1
ATOM 2958 C CA . THR A 1 378 ? 18.104 12.564 -26.480 1.00 97.88 378 THR A CA 1
ATOM 2959 C C . THR A 1 378 ? 19.317 12.155 -27.306 1.00 97.88 378 THR A C 1
ATOM 2961 O O . THR A 1 378 ? 20.454 12.474 -26.977 1.00 97.88 378 THR A O 1
ATOM 2964 N N . GLY A 1 379 ? 19.071 11.412 -28.373 1.00 96.06 379 GLY A N 1
ATOM 2965 C CA . GLY A 1 379 ? 20.040 11.040 -29.388 1.00 96.06 379 GLY A CA 1
ATOM 2966 C C . GLY A 1 379 ? 19.785 11.791 -30.693 1.00 96.06 379 GLY A C 1
ATOM 2967 O O . GLY A 1 379 ? 19.351 12.940 -30.704 1.00 96.06 379 GLY A O 1
ATOM 2968 N N . LYS A 1 380 ? 20.036 11.117 -31.814 1.00 95.94 380 LYS A N 1
ATOM 2969 C CA . LYS A 1 380 ? 19.852 11.654 -33.163 1.00 95.94 380 LYS A CA 1
ATOM 2970 C C . LYS A 1 380 ? 19.299 10.571 -34.077 1.00 95.94 380 LYS A C 1
ATOM 2972 O O . LYS A 1 380 ? 19.947 9.542 -34.278 1.00 95.94 380 LYS A O 1
ATOM 2977 N N . ALA A 1 381 ? 18.127 10.823 -34.653 1.00 95.88 381 ALA A N 1
ATOM 2978 C CA . ALA A 1 381 ? 17.506 9.908 -35.600 1.00 95.88 381 ALA A CA 1
ATOM 2979 C C . ALA A 1 381 ? 18.360 9.717 -36.863 1.00 95.88 381 ALA A C 1
ATOM 2981 O O . ALA A 1 381 ? 18.981 10.649 -37.377 1.00 95.88 381 ALA A O 1
ATOM 2982 N N . ALA A 1 382 ? 18.343 8.496 -37.386 1.00 96.00 382 ALA A N 1
ATOM 2983 C CA . ALA A 1 382 ? 18.922 8.120 -38.668 1.00 96.00 382 ALA A CA 1
ATOM 2984 C C . ALA A 1 382 ? 18.244 6.843 -39.177 1.00 96.00 382 ALA A C 1
ATOM 2986 O O . ALA A 1 382 ? 17.624 6.106 -38.407 1.00 96.00 382 ALA A O 1
ATOM 2987 N N . HIS A 1 383 ? 18.380 6.553 -40.469 1.00 96.31 383 HIS A N 1
ATOM 2988 C CA . HIS A 1 383 ? 17.985 5.253 -41.005 1.00 96.31 383 HIS A CA 1
ATOM 2989 C C . HIS A 1 383 ? 18.862 4.159 -40.373 1.00 96.31 383 HIS A C 1
ATOM 2991 O O . HIS A 1 383 ? 20.087 4.290 -40.372 1.00 96.31 383 HIS A O 1
ATOM 2997 N N . SER A 1 384 ? 18.272 3.076 -39.854 1.00 91.69 384 SER A N 1
ATOM 2998 C CA . SER A 1 384 ? 19.018 2.057 -39.088 1.00 91.69 384 SER A CA 1
ATOM 2999 C C . SER A 1 384 ? 20.112 1.343 -39.889 1.00 91.69 384 SER A C 1
ATOM 3001 O O . SER A 1 384 ? 21.049 0.820 -39.300 1.00 91.69 384 SER A O 1
ATOM 3003 N N . GLY A 1 385 ? 20.029 1.360 -41.224 1.00 93.81 385 GLY A N 1
ATOM 3004 C CA . GLY A 1 385 ? 21.087 0.877 -42.123 1.00 93.81 385 GLY A CA 1
ATOM 3005 C C . GLY A 1 385 ? 22.359 1.742 -42.159 1.00 93.81 385 GLY A C 1
ATOM 3006 O O . GLY A 1 385 ? 23.383 1.287 -42.658 1.00 93.81 385 GLY A O 1
ATOM 3007 N N . TYR A 1 386 ? 22.312 2.962 -41.619 1.00 95.56 386 TYR A N 1
ATOM 3008 C CA . TYR A 1 386 ? 23.444 3.892 -41.542 1.00 95.56 386 TYR A CA 1
ATOM 3009 C C . TYR A 1 386 ? 23.577 4.462 -40.118 1.00 95.56 386 TYR A C 1
ATOM 3011 O O . TYR A 1 386 ? 23.473 5.677 -39.920 1.00 95.56 386 TYR A O 1
ATOM 3019 N N . PRO A 1 387 ? 23.775 3.610 -39.093 1.00 92.31 387 PRO A N 1
ATOM 3020 C CA . PRO A 1 387 ? 23.656 4.012 -37.693 1.00 92.31 387 PRO A CA 1
ATOM 3021 C C . PRO A 1 387 ? 24.678 5.076 -37.271 1.00 92.31 387 PRO A C 1
ATOM 3023 O O . PRO A 1 387 ? 24.385 5.868 -36.384 1.00 92.31 387 PRO A O 1
ATOM 3026 N N . TRP A 1 388 ? 25.832 5.158 -37.941 1.00 94.69 388 TRP A N 1
ATOM 3027 C CA . TRP A 1 388 ? 26.870 6.171 -37.696 1.00 94.69 388 TRP A CA 1
ATOM 3028 C C . TRP A 1 388 ? 26.453 7.608 -38.048 1.00 94.69 388 TRP A C 1
ATOM 3030 O O . TRP A 1 388 ? 27.154 8.550 -37.690 1.00 94.69 388 TRP A O 1
ATOM 3040 N N . LEU A 1 389 ? 25.337 7.805 -38.762 1.00 95.00 389 LEU A N 1
ATOM 3041 C CA . LEU A 1 389 ? 24.777 9.139 -39.022 1.00 95.00 389 LEU A CA 1
ATOM 3042 C C . LEU A 1 389 ? 23.937 9.670 -37.847 1.00 95.00 389 LEU A C 1
ATOM 3044 O O . LEU A 1 389 ? 23.623 10.868 -37.814 1.00 95.00 389 LEU A O 1
ATOM 3048 N N . GLY A 1 390 ? 23.572 8.788 -36.912 1.00 95.31 390 GLY A N 1
ATOM 3049 C CA . GLY A 1 390 ? 22.733 9.068 -35.754 1.00 95.31 390 GLY A CA 1
ATOM 3050 C C . GLY A 1 390 ? 23.391 8.685 -34.430 1.00 95.31 390 GLY A C 1
ATOM 3051 O O . GLY A 1 390 ? 24.546 8.274 -34.369 1.00 95.31 390 GLY A O 1
ATOM 3052 N N . VAL A 1 391 ? 22.616 8.824 -33.358 1.00 96.19 391 VAL A N 1
ATOM 3053 C CA . VAL A 1 391 ? 23.003 8.502 -31.981 1.00 96.19 391 VAL A CA 1
ATOM 3054 C C . VAL A 1 391 ? 21.807 7.814 -31.342 1.00 96.19 391 VAL A C 1
ATOM 3056 O O . VAL A 1 391 ? 20.749 8.421 -31.215 1.00 96.19 391 VAL A O 1
ATOM 3059 N N . SER A 1 392 ? 21.935 6.538 -30.982 1.00 97.19 392 SER A N 1
ATOM 3060 C CA . SER A 1 392 ? 20.805 5.760 -30.460 1.00 97.19 392 SER A CA 1
ATOM 3061 C C . SER A 1 392 ? 20.545 6.078 -28.987 1.00 97.19 392 SER A C 1
ATOM 3063 O O . SER A 1 392 ? 21.296 5.627 -28.119 1.00 97.19 392 SER A O 1
ATOM 3065 N N . ALA A 1 393 ? 19.446 6.777 -28.698 1.00 97.81 393 ALA A N 1
ATOM 3066 C CA . ALA A 1 393 ? 18.982 7.032 -27.335 1.00 97.81 393 ALA A CA 1
ATOM 3067 C C . ALA A 1 393 ? 18.717 5.729 -26.560 1.00 97.81 393 ALA A C 1
ATOM 3069 O O . ALA A 1 393 ? 19.036 5.644 -25.378 1.00 97.81 393 ALA A O 1
ATOM 3070 N N . ASN A 1 394 ? 18.224 4.680 -27.232 1.00 97.62 394 ASN A N 1
ATOM 3071 C CA . ASN A 1 394 ? 17.997 3.374 -26.605 1.00 97.62 394 ASN A CA 1
ATOM 3072 C C . ASN A 1 394 ? 19.312 2.730 -26.146 1.00 97.62 394 ASN A C 1
ATOM 3074 O O . ASN A 1 394 ? 19.392 2.240 -25.024 1.00 97.62 394 ASN A O 1
ATOM 3078 N N . ASN A 1 395 ? 20.364 2.763 -26.974 1.00 96.00 395 ASN A N 1
ATOM 3079 C CA . ASN A 1 395 ? 21.656 2.173 -26.600 1.00 96.00 395 ASN A CA 1
ATOM 3080 C C . ASN A 1 395 ? 22.274 2.908 -25.405 1.00 96.00 395 ASN A C 1
ATOM 3082 O O . ASN A 1 395 ? 22.890 2.286 -24.544 1.00 96.00 395 ASN A O 1
ATOM 3086 N N . ILE A 1 396 ? 22.113 4.230 -25.363 1.00 96.94 396 ILE A N 1
ATOM 3087 C CA . ILE A 1 396 ? 22.574 5.066 -24.256 1.00 96.94 396 ILE A CA 1
ATOM 3088 C C . ILE A 1 396 ? 21.797 4.738 -22.978 1.00 96.94 396 ILE A C 1
ATOM 3090 O O . ILE A 1 396 ? 22.415 4.493 -21.944 1.00 96.94 396 ILE A O 1
ATOM 3094 N N . LEU A 1 397 ? 20.464 4.671 -23.053 1.00 97.88 397 LEU A N 1
ATOM 3095 C CA . LEU A 1 397 ? 19.631 4.337 -21.901 1.00 97.88 397 LEU A CA 1
ATOM 3096 C C . LEU A 1 397 ? 19.992 2.954 -21.341 1.00 97.88 397 LEU A C 1
ATOM 3098 O O . LEU A 1 397 ? 20.170 2.825 -20.137 1.00 97.88 397 LEU A O 1
ATOM 3102 N N . VAL A 1 398 ? 20.204 1.945 -22.194 1.00 97.44 398 VAL A N 1
ATOM 3103 C CA . VAL A 1 398 ? 20.646 0.606 -21.759 1.00 97.44 398 VAL A CA 1
ATOM 3104 C C . VAL A 1 398 ? 21.966 0.665 -20.984 1.00 97.44 398 VAL A C 1
ATOM 3106 O O . VAL A 1 398 ? 22.088 0.010 -19.951 1.00 97.44 398 VAL A O 1
ATOM 3109 N N . LYS A 1 399 ? 22.939 1.473 -21.426 1.00 96.31 399 LYS A N 1
ATOM 3110 C CA . LYS A 1 399 ? 24.206 1.654 -20.695 1.00 96.31 399 LYS A CA 1
ATOM 3111 C C . LYS A 1 399 ? 23.993 2.298 -19.325 1.00 96.31 399 LYS A C 1
ATOM 3113 O O . LYS A 1 399 ? 24.578 1.836 -18.351 1.00 96.31 399 LYS A O 1
ATOM 3118 N N . ILE A 1 400 ? 23.152 3.331 -19.248 1.00 97.69 400 ILE A N 1
ATOM 3119 C CA . ILE A 1 400 ? 22.813 4.003 -17.985 1.00 97.69 400 ILE A CA 1
ATOM 3120 C C . ILE A 1 400 ? 22.152 3.016 -17.020 1.00 97.69 400 ILE A C 1
ATOM 3122 O O . ILE A 1 400 ? 22.601 2.872 -15.888 1.00 97.69 400 ILE A O 1
ATOM 3126 N N . LEU A 1 401 ? 21.129 2.292 -17.478 1.00 98.06 401 LEU A N 1
ATOM 3127 C CA . LEU A 1 401 ? 20.396 1.331 -16.653 1.00 98.06 401 LEU A CA 1
ATOM 3128 C C . LEU A 1 401 ? 21.292 0.176 -16.186 1.00 98.06 401 LEU A C 1
ATOM 3130 O O . LEU A 1 401 ? 21.255 -0.183 -15.014 1.00 98.06 401 LEU A O 1
ATOM 3134 N N . SER A 1 402 ? 22.157 -0.350 -17.060 1.00 97.25 402 SER A N 1
ATOM 3135 C CA . SER A 1 402 ? 23.157 -1.357 -16.677 1.00 97.25 402 SER A CA 1
ATOM 3136 C C . SER A 1 402 ? 24.093 -0.837 -15.588 1.00 97.25 402 SER A C 1
ATOM 3138 O O . SER A 1 402 ? 24.396 -1.557 -14.641 1.00 97.25 402 SER A O 1
ATOM 3140 N N . ARG A 1 403 ? 24.533 0.422 -15.694 1.00 97.50 403 ARG A N 1
ATOM 3141 C CA . ARG A 1 403 ? 25.428 1.032 -14.709 1.00 97.50 403 ARG A CA 1
ATOM 3142 C C . ARG A 1 403 ? 24.741 1.268 -13.363 1.00 97.50 403 ARG A C 1
ATOM 3144 O O . ARG A 1 403 ? 25.395 1.126 -12.337 1.00 97.50 403 ARG A O 1
ATOM 3151 N N . LEU A 1 404 ? 23.445 1.584 -13.358 1.00 97.94 404 LEU A N 1
ATOM 3152 C CA . LEU A 1 404 ? 22.642 1.675 -12.133 1.00 97.94 404 LEU A CA 1
ATOM 3153 C C . LEU A 1 404 ? 22.482 0.311 -11.446 1.00 97.94 404 LEU A C 1
ATOM 3155 O O . LEU A 1 404 ? 22.615 0.236 -10.230 1.00 97.94 404 LEU A O 1
ATOM 3159 N N . ILE A 1 405 ? 22.266 -0.764 -12.212 1.00 97.88 405 ILE A N 1
ATOM 3160 C CA . ILE A 1 405 ? 22.221 -2.137 -11.674 1.00 97.88 405 ILE A CA 1
ATOM 3161 C C . ILE A 1 405 ? 23.567 -2.509 -11.039 1.00 97.88 405 ILE A C 1
ATOM 3163 O O . ILE A 1 405 ? 23.615 -3.090 -9.956 1.00 97.88 405 ILE A O 1
ATOM 3167 N N . ASP A 1 406 ? 24.677 -2.154 -11.689 1.00 97.88 406 ASP A N 1
ATOM 3168 C CA . ASP A 1 406 ? 26.006 -2.379 -11.122 1.00 97.88 406 ASP A CA 1
ATOM 3169 C C . ASP A 1 406 ? 26.256 -1.525 -9.871 1.00 97.88 406 ASP A C 1
ATOM 3171 O O . ASP A 1 406 ? 26.902 -2.005 -8.943 1.00 97.88 406 ASP A O 1
ATOM 3175 N N . LEU A 1 407 ? 25.738 -0.292 -9.817 1.00 97.88 407 LEU A N 1
ATOM 3176 C CA . LEU A 1 407 ? 25.823 0.570 -8.634 1.00 97.88 407 LEU A CA 1
ATOM 3177 C C . LEU A 1 407 ? 25.077 -0.047 -7.443 1.00 97.88 407 LEU A C 1
ATOM 3179 O O . LEU A 1 407 ? 25.646 -0.142 -6.360 1.00 97.88 407 LEU A O 1
ATOM 3183 N N . GLU A 1 408 ? 23.840 -0.507 -7.645 1.00 97.00 408 GLU A N 1
ATOM 3184 C CA . GLU A 1 408 ? 23.061 -1.200 -6.609 1.00 97.00 408 GLU A CA 1
ATOM 3185 C C . GLU A 1 408 ? 23.767 -2.467 -6.111 1.00 97.00 408 GLU A C 1
ATOM 3187 O O . GLU A 1 408 ? 23.783 -2.751 -4.915 1.00 97.00 408 GLU A O 1
ATOM 3192 N N . ALA A 1 409 ? 24.408 -3.208 -7.016 1.00 96.19 409 ALA A N 1
ATOM 3193 C CA . ALA A 1 409 ? 25.160 -4.409 -6.675 1.00 96.19 409 ALA A CA 1
ATOM 3194 C C . ALA A 1 409 ? 26.563 -4.135 -6.091 1.00 96.19 409 ALA A C 1
ATOM 3196 O O . ALA A 1 409 ? 27.317 -5.090 -5.888 1.00 96.19 409 ALA A O 1
ATOM 3197 N N . GLY A 1 410 ? 26.945 -2.870 -5.870 1.00 95.81 410 GLY A N 1
ATOM 3198 C CA . GLY A 1 410 ? 28.253 -2.490 -5.324 1.00 95.81 410 GLY A CA 1
ATOM 3199 C C . GLY A 1 410 ? 29.435 -2.765 -6.264 1.00 95.81 410 GLY A C 1
ATOM 3200 O O . GLY A 1 410 ? 30.552 -3.001 -5.810 1.00 95.81 410 GLY A O 1
ATOM 3201 N N . ARG A 1 411 ? 29.209 -2.782 -7.584 1.00 96.94 411 ARG A N 1
ATOM 3202 C CA . ARG A 1 411 ? 30.215 -3.109 -8.618 1.00 96.94 411 ARG A CA 1
ATOM 3203 C C . ARG A 1 411 ? 30.777 -1.881 -9.338 1.00 96.94 411 ARG A C 1
ATOM 3205 O O . ARG A 1 411 ? 31.441 -2.016 -10.368 1.00 96.94 411 ARG A O 1
ATOM 3212 N N . VAL A 1 412 ? 30.499 -0.682 -8.833 1.00 96.38 412 VAL A N 1
ATOM 3213 C CA . VAL A 1 412 ? 30.986 0.580 -9.398 1.00 96.38 412 VAL A CA 1
ATOM 3214 C C . VAL A 1 412 ? 32.093 1.140 -8.514 1.00 96.38 412 VAL A C 1
ATOM 3216 O O . VAL A 1 412 ? 31.855 1.590 -7.403 1.00 96.38 412 VAL A O 1
ATOM 3219 N N . GLU A 1 413 ? 33.325 1.138 -9.018 1.00 93.38 413 GLU A N 1
ATOM 3220 C CA . GLU A 1 413 ? 34.452 1.732 -8.299 1.00 93.38 413 GLU A CA 1
ATOM 3221 C C . GLU A 1 413 ? 34.248 3.248 -8.117 1.00 93.38 413 GLU A C 1
ATOM 3223 O O . GLU A 1 413 ? 33.961 3.966 -9.077 1.00 93.38 413 GLU A O 1
ATOM 3228 N N . GLY A 1 414 ? 34.396 3.734 -6.880 1.00 93.06 414 GLY A N 1
ATOM 3229 C CA . GLY A 1 414 ? 34.304 5.159 -6.541 1.00 93.06 414 GLY A CA 1
ATOM 3230 C C . GLY A 1 414 ? 32.888 5.714 -6.323 1.00 93.06 414 GLY A C 1
ATOM 3231 O O . GLY A 1 414 ? 32.765 6.912 -6.055 1.00 93.06 414 GLY A O 1
ATOM 3232 N N . ALA A 1 415 ? 31.844 4.881 -6.403 1.00 96.38 415 ALA A N 1
ATOM 3233 C CA . ALA A 1 415 ? 30.470 5.250 -6.057 1.00 96.38 415 ALA A CA 1
ATOM 3234 C C . ALA A 1 415 ? 29.769 4.105 -5.313 1.00 96.38 415 ALA A C 1
ATOM 3236 O O . ALA A 1 415 ? 29.800 2.963 -5.764 1.00 96.38 415 ALA A O 1
ATOM 3237 N N . GLU A 1 416 ? 29.115 4.410 -4.196 1.00 96.44 416 GLU A N 1
ATOM 3238 C CA . GLU A 1 416 ? 28.472 3.401 -3.347 1.00 96.44 416 GLU A CA 1
ATOM 3239 C C . GLU A 1 416 ? 27.171 3.948 -2.767 1.00 96.44 416 GLU A C 1
ATOM 3241 O O . GLU A 1 416 ? 27.154 5.037 -2.197 1.00 96.44 416 GLU A O 1
ATOM 3246 N N . LEU A 1 417 ? 26.072 3.202 -2.903 1.00 97.25 417 LEU A N 1
ATOM 3247 C CA . LEU A 1 417 ? 24.809 3.605 -2.291 1.00 97.25 417 LEU A CA 1
ATOM 3248 C C . LEU A 1 417 ? 24.879 3.442 -0.766 1.00 97.25 417 LEU A C 1
ATOM 3250 O O . LEU A 1 417 ? 25.393 2.435 -0.279 1.00 97.25 417 LEU A O 1
ATOM 3254 N N . PRO A 1 418 ? 24.316 4.386 0.005 1.00 96.31 418 PRO A N 1
ATOM 3255 C CA . PRO A 1 418 ? 24.307 4.285 1.455 1.00 96.31 418 PRO A CA 1
ATOM 3256 C C . PRO A 1 418 ? 23.501 3.066 1.923 1.00 96.31 418 PRO A C 1
ATOM 3258 O O . PRO A 1 418 ? 22.481 2.699 1.334 1.00 96.31 418 PRO A O 1
ATOM 3261 N N . TRP A 1 419 ? 23.930 2.469 3.027 1.00 95.94 419 TRP A N 1
ATOM 3262 C CA . TRP A 1 419 ? 23.268 1.345 3.684 1.00 95.94 419 TRP A CA 1
ATOM 3263 C C . TRP A 1 419 ? 23.232 1.588 5.198 1.00 95.94 419 TRP A C 1
ATOM 3265 O O . TRP A 1 419 ? 23.879 2.510 5.702 1.00 95.94 419 TRP A O 1
ATOM 3275 N N . SER A 1 420 ? 22.468 0.787 5.933 1.00 96.31 420 SER A N 1
ATOM 3276 C CA . SER A 1 420 ? 22.526 0.772 7.397 1.00 96.31 420 SER A CA 1
ATOM 3277 C C . SER A 1 420 ? 22.291 -0.626 7.948 1.00 96.31 420 SER A C 1
ATOM 3279 O O . SER A 1 420 ? 21.667 -1.463 7.303 1.00 96.31 420 SER A O 1
ATOM 3281 N N . GLU A 1 421 ? 22.746 -0.878 9.172 1.00 95.25 421 GLU A N 1
ATOM 3282 C CA . GLU A 1 421 ? 22.515 -2.159 9.847 1.00 95.25 421 GLU A CA 1
ATOM 3283 C C . GLU A 1 421 ? 21.018 -2.435 10.064 1.00 95.25 421 GLU A C 1
ATOM 3285 O O . GLU A 1 421 ? 20.560 -3.557 9.872 1.00 95.25 421 GLU A O 1
ATOM 3290 N N . LYS A 1 422 ? 20.238 -1.393 10.381 1.00 95.06 422 LYS A N 1
ATOM 3291 C CA . LYS A 1 422 ? 18.801 -1.502 10.671 1.00 95.06 422 LYS A CA 1
ATOM 3292 C C . LYS A 1 422 ? 17.943 -1.734 9.423 1.00 95.06 422 LYS A C 1
ATOM 3294 O O . LYS A 1 422 ? 16.986 -2.504 9.474 1.00 95.06 422 LYS A O 1
ATOM 3299 N N . TYR A 1 423 ? 18.264 -1.069 8.311 1.00 95.06 423 TYR A N 1
ATOM 3300 C CA . TYR A 1 423 ? 17.447 -1.098 7.090 1.00 95.06 423 TYR A CA 1
ATOM 3301 C C . TYR A 1 423 ? 18.087 -1.900 5.945 1.00 95.06 423 TYR A C 1
ATOM 3303 O O . TYR A 1 423 ? 17.470 -2.098 4.897 1.00 95.06 423 TYR A O 1
ATOM 3311 N N . GLY A 1 424 ? 19.317 -2.381 6.111 1.00 94.88 424 GLY A N 1
ATOM 3312 C CA . GLY A 1 424 ? 20.065 -3.092 5.078 1.00 94.88 424 GLY A CA 1
ATOM 3313 C C . GLY A 1 424 ? 20.495 -2.171 3.935 1.00 94.88 424 GLY A C 1
ATOM 3314 O O . GLY A 1 424 ? 20.960 -1.054 4.160 1.00 94.88 424 GLY A O 1
ATOM 3315 N N . ASN A 1 425 ? 20.337 -2.643 2.696 1.00 95.75 425 ASN A N 1
ATOM 3316 C CA . ASN A 1 425 ? 20.821 -1.945 1.501 1.00 95.75 425 ASN A CA 1
ATOM 3317 C C . ASN A 1 425 ? 19.786 -0.981 0.913 1.00 95.75 425 ASN A C 1
ATOM 3319 O O . ASN A 1 425 ? 18.583 -1.271 0.894 1.00 95.75 425 ASN A O 1
ATOM 3323 N N . THR A 1 426 ? 20.266 0.138 0.364 1.00 96.75 426 THR A N 1
ATOM 3324 C CA . THR A 1 426 ? 19.475 0.957 -0.562 1.00 96.75 426 THR A CA 1
ATOM 3325 C C . THR A 1 426 ? 19.242 0.170 -1.848 1.00 96.75 426 THR A C 1
ATOM 3327 O O . THR A 1 426 ? 20.160 -0.468 -2.354 1.00 96.75 426 THR A O 1
ATOM 3330 N N . THR A 1 427 ? 18.017 0.217 -2.367 1.00 96.38 427 THR A N 1
ATOM 3331 C CA . THR A 1 427 ? 17.618 -0.542 -3.569 1.00 96.38 427 THR A CA 1
ATOM 3332 C C . THR A 1 427 ? 17.105 0.382 -4.662 1.00 96.38 427 THR A C 1
ATOM 3334 O O . THR A 1 427 ? 16.485 1.407 -4.354 1.00 96.38 427 THR A O 1
ATOM 3337 N N . LEU A 1 428 ? 17.345 0.012 -5.919 1.00 96.00 428 LEU A N 1
ATOM 3338 C CA . LEU A 1 428 ? 16.917 0.724 -7.120 1.00 96.00 428 LEU A CA 1
ATOM 3339 C C . LEU A 1 428 ? 15.922 -0.136 -7.904 1.00 96.00 428 LEU A C 1
ATOM 3341 O O . LEU A 1 428 ? 16.199 -1.268 -8.274 1.00 96.00 428 LEU A O 1
ATOM 3345 N N . ASN A 1 429 ? 14.765 0.429 -8.229 1.00 94.44 429 ASN A N 1
ATOM 3346 C CA . ASN A 1 429 ? 13.769 -0.208 -9.078 1.00 94.44 429 ASN A CA 1
ATOM 3347 C C . ASN A 1 429 ? 13.625 0.564 -10.392 1.00 94.44 429 ASN A C 1
ATOM 3349 O O . ASN A 1 429 ? 13.116 1.688 -10.405 1.00 94.44 429 ASN A O 1
ATOM 3353 N N . ILE A 1 430 ? 14.029 -0.047 -11.507 1.00 96.38 430 ILE A N 1
ATOM 3354 C CA . ILE A 1 430 ? 13.790 0.480 -12.857 1.00 96.38 430 ILE A CA 1
ATOM 3355 C C . ILE A 1 430 ? 12.329 0.193 -13.219 1.00 96.38 430 ILE A C 1
ATOM 3357 O O . ILE A 1 430 ? 12.001 -0.843 -13.792 1.00 96.38 430 ILE A O 1
ATOM 3361 N N . GLY A 1 431 ? 11.436 1.114 -12.860 1.00 89.50 431 GLY A N 1
ATOM 3362 C CA . GLY A 1 431 ? 9.993 0.895 -12.956 1.00 89.50 431 GLY A CA 1
ATOM 3363 C C . GLY A 1 431 ? 9.424 1.031 -14.369 1.00 89.50 431 GLY A C 1
ATOM 3364 O O . GLY A 1 431 ? 8.380 0.461 -14.665 1.00 89.50 431 GLY A O 1
ATOM 3365 N N . THR A 1 432 ? 10.076 1.788 -15.257 1.00 94.12 432 THR A N 1
ATOM 3366 C CA . THR A 1 432 ? 9.606 1.971 -16.646 1.00 94.12 432 THR A CA 1
ATOM 3367 C C . THR A 1 432 ? 10.765 2.105 -17.623 1.00 94.12 432 THR A C 1
ATOM 3369 O O . THR A 1 432 ? 11.806 2.640 -17.254 1.00 94.12 432 THR A O 1
ATOM 3372 N N . VAL A 1 433 ? 10.588 1.677 -18.876 1.00 97.69 433 VAL A N 1
ATOM 3373 C CA . VAL A 1 433 ? 11.563 1.883 -19.958 1.00 97.69 433 VAL A CA 1
ATOM 3374 C C . VAL A 1 433 ? 10.801 2.141 -21.255 1.00 97.69 433 VAL A C 1
ATOM 3376 O O . VAL A 1 433 ? 10.037 1.291 -21.707 1.00 97.69 433 VAL A O 1
ATOM 3379 N N . PHE A 1 434 ? 11.023 3.299 -21.871 1.00 97.50 434 PHE A N 1
ATOM 3380 C CA . PHE A 1 434 ? 10.412 3.677 -23.145 1.00 97.50 434 PHE A CA 1
ATOM 3381 C C . PHE A 1 434 ? 11.476 4.196 -24.106 1.00 97.50 434 PHE A C 1
ATOM 3383 O O . PHE A 1 434 ? 12.390 4.906 -23.690 1.00 97.50 434 PHE A O 1
ATOM 3390 N N . GLY A 1 435 ? 11.349 3.912 -25.404 1.00 96.44 435 GLY A N 1
ATOM 3391 C CA . GLY A 1 435 ? 12.229 4.533 -26.391 1.00 96.44 435 GLY A CA 1
ATOM 3392 C C . GLY A 1 435 ? 12.133 3.979 -27.807 1.00 96.44 435 GLY A C 1
ATOM 3393 O O . GLY A 1 435 ? 11.769 2.825 -28.031 1.00 96.44 435 GLY A O 1
ATOM 3394 N N . GLY A 1 436 ? 12.521 4.817 -28.768 1.00 93.19 436 GLY A N 1
ATOM 3395 C CA . GLY A 1 436 ? 12.423 4.530 -30.199 1.00 93.19 436 GLY A CA 1
ATOM 3396 C C . GLY A 1 436 ? 11.033 4.792 -30.789 1.00 93.19 436 GLY A C 1
ATOM 3397 O O . GLY A 1 436 ? 10.040 4.899 -30.078 1.00 93.19 436 GLY A O 1
ATOM 3398 N N . ALA A 1 437 ? 10.989 4.932 -32.116 1.00 92.38 437 ALA A N 1
ATOM 3399 C CA . ALA A 1 437 ? 9.755 5.185 -32.869 1.00 92.38 437 ALA A CA 1
ATOM 3400 C C . ALA A 1 437 ? 9.406 4.042 -33.838 1.00 92.38 437 ALA A C 1
ATOM 3402 O O . ALA A 1 437 ? 8.235 3.756 -34.060 1.00 92.38 437 ALA A O 1
ATOM 3403 N N . ALA A 1 438 ? 10.419 3.387 -34.416 1.00 93.88 438 ALA A N 1
ATOM 3404 C CA . ALA A 1 438 ? 10.266 2.263 -35.336 1.00 93.88 438 ALA A CA 1
ATOM 3405 C C . ALA A 1 438 ? 11.551 1.420 -35.369 1.00 93.88 438 ALA A C 1
ATOM 3407 O O . ALA A 1 438 ? 12.642 1.944 -35.151 1.00 93.88 438 ALA A O 1
ATOM 3408 N N . GLY A 1 439 ? 11.443 0.127 -35.696 1.00 94.06 439 GLY A N 1
ATOM 3409 C CA . GLY A 1 439 ? 12.593 -0.794 -35.710 1.00 94.06 439 GLY A CA 1
ATOM 3410 C C . GLY A 1 439 ? 13.669 -0.473 -36.760 1.00 94.06 439 GLY A C 1
ATOM 3411 O O . GLY A 1 439 ? 14.812 -0.900 -36.627 1.00 94.06 439 GLY A O 1
ATOM 3412 N N . ASN A 1 440 ? 13.331 0.301 -37.792 1.00 95.00 440 ASN A N 1
ATOM 3413 C CA . ASN A 1 440 ? 14.248 0.742 -38.847 1.00 95.00 440 ASN A CA 1
ATOM 3414 C C . ASN A 1 440 ? 14.753 2.189 -38.669 1.00 95.00 440 ASN A C 1
ATOM 3416 O O . ASN A 1 440 ? 15.362 2.749 -39.584 1.00 95.00 440 ASN A O 1
ATOM 3420 N N . VAL A 1 441 ? 14.525 2.797 -37.503 1.00 96.56 441 VAL A N 1
ATOM 3421 C CA . VAL A 1 441 ? 14.952 4.164 -37.182 1.00 96.56 441 VAL A CA 1
ATOM 3422 C C . VAL A 1 441 ? 15.821 4.132 -35.929 1.00 96.56 441 VAL A C 1
ATOM 3424 O O . VAL A 1 441 ? 15.427 3.591 -34.899 1.00 96.56 441 VAL A O 1
ATOM 3427 N N . VAL A 1 442 ? 17.012 4.729 -36.002 1.00 97.12 442 VAL A N 1
ATOM 3428 C CA . VAL A 1 442 ? 17.853 4.965 -34.822 1.00 97.12 442 VAL A CA 1
ATOM 3429 C C . VAL A 1 442 ? 17.065 5.825 -33.835 1.00 97.12 442 VAL A C 1
ATOM 3431 O O . VAL A 1 442 ? 16.584 6.897 -34.196 1.00 97.12 442 VAL A O 1
ATOM 3434 N N . ALA A 1 443 ? 16.905 5.347 -32.602 1.00 97.50 443 ALA A N 1
A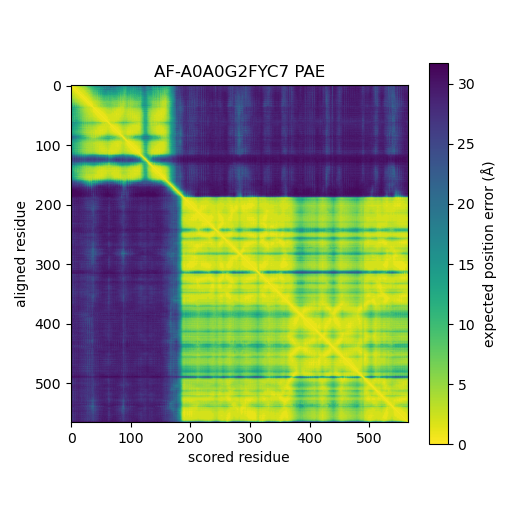TOM 3435 C CA . ALA A 1 443 ? 16.058 5.995 -31.610 1.00 97.50 443 ALA A CA 1
ATOM 3436 C C . ALA A 1 443 ? 16.573 7.398 -31.254 1.00 97.50 443 ALA A C 1
ATOM 3438 O O . ALA A 1 443 ? 17.688 7.542 -30.761 1.00 97.50 443 ALA A O 1
ATOM 3439 N N . GLU A 1 444 ? 15.747 8.424 -31.458 1.00 97.38 444 GLU A N 1
ATOM 3440 C CA . GLU A 1 444 ? 16.062 9.800 -31.054 1.00 97.38 444 GLU A CA 1
ATOM 3441 C C . GLU A 1 444 ? 15.775 10.048 -29.573 1.00 97.38 444 GLU A C 1
ATOM 3443 O O . GLU A 1 444 ? 16.457 10.845 -28.944 1.00 97.38 444 GLU A O 1
ATOM 3448 N N . LYS A 1 445 ? 14.772 9.380 -28.998 1.00 98.19 445 LYS A N 1
ATOM 3449 C CA . LYS A 1 445 ? 14.351 9.602 -27.613 1.00 98.19 445 LYS A CA 1
ATOM 3450 C C . LYS A 1 445 ? 14.173 8.285 -26.883 1.00 98.19 445 LYS A C 1
ATOM 3452 O O . LYS A 1 445 ? 13.632 7.332 -27.449 1.00 98.19 445 LYS A O 1
ATOM 3457 N N . ALA A 1 446 ? 14.599 8.273 -25.628 1.00 98.25 446 ALA A N 1
ATOM 3458 C CA . ALA A 1 446 ? 14.352 7.201 -24.679 1.00 98.25 446 ALA A CA 1
ATOM 3459 C C . ALA A 1 446 ? 14.230 7.787 -23.266 1.00 98.25 446 ALA A C 1
ATOM 3461 O O . ALA A 1 446 ? 14.834 8.819 -22.974 1.00 98.25 446 ALA A O 1
ATOM 3462 N N . ASN A 1 447 ? 13.445 7.162 -22.394 1.00 97.94 447 ASN A N 1
ATOM 3463 C CA . ASN A 1 447 ? 13.340 7.559 -20.995 1.00 97.94 447 ASN A CA 1
ATOM 3464 C C . ASN A 1 447 ? 13.061 6.369 -20.068 1.00 97.94 447 ASN A C 1
ATOM 3466 O O . ASN A 1 447 ? 12.596 5.313 -20.503 1.00 97.94 447 ASN A O 1
ATOM 3470 N N . SER A 1 448 ? 13.355 6.556 -18.785 1.00 97.62 448 SER A N 1
ATOM 3471 C CA . SER A 1 448 ? 13.065 5.592 -17.725 1.00 97.62 448 SER A CA 1
ATOM 3472 C C . SER A 1 448 ? 12.775 6.314 -16.413 1.00 97.62 448 SER A C 1
ATOM 3474 O O . SER A 1 448 ? 13.389 7.339 -16.124 1.00 97.62 448 SER A O 1
ATOM 3476 N N . THR A 1 449 ? 11.839 5.786 -15.623 1.00 95.44 449 THR A N 1
ATOM 3477 C CA . THR A 1 449 ? 11.616 6.179 -14.222 1.00 95.44 449 THR A CA 1
ATOM 3478 C C . THR A 1 449 ? 12.262 5.148 -13.309 1.00 95.44 449 THR A C 1
ATOM 3480 O O . THR A 1 449 ? 11.962 3.958 -13.434 1.00 95.44 449 THR A O 1
ATOM 3483 N N . VAL A 1 450 ? 13.086 5.613 -12.372 1.00 95.00 450 VAL A N 1
ATOM 3484 C CA . VAL A 1 450 ? 13.729 4.799 -11.338 1.00 95.00 450 VAL A CA 1
ATOM 3485 C C . VAL A 1 450 ? 13.203 5.227 -9.970 1.00 95.00 450 VAL A C 1
ATOM 3487 O O . VAL A 1 450 ? 13.227 6.413 -9.636 1.00 95.00 450 VAL A O 1
ATOM 3490 N N . ALA A 1 451 ? 12.722 4.267 -9.185 1.00 93.31 451 ALA A N 1
ATOM 3491 C CA . ALA A 1 451 ? 12.357 4.460 -7.785 1.00 93.31 451 ALA A CA 1
ATOM 3492 C C . ALA A 1 451 ? 13.475 3.933 -6.882 1.00 93.31 451 ALA A C 1
ATOM 3494 O O . ALA A 1 451 ? 14.111 2.931 -7.201 1.00 93.31 451 ALA A O 1
ATOM 3495 N N . VAL A 1 452 ? 13.707 4.590 -5.753 1.00 94.31 452 VAL A N 1
ATOM 3496 C CA . VAL A 1 452 ? 14.783 4.254 -4.822 1.00 94.31 452 VAL A CA 1
ATOM 3497 C C . VAL A 1 452 ? 14.211 4.116 -3.420 1.00 94.31 452 VAL A C 1
ATOM 3499 O O . VAL A 1 452 ? 13.539 5.027 -2.933 1.00 94.31 452 VAL A O 1
ATOM 3502 N N . ARG A 1 453 ? 14.524 3.005 -2.749 1.00 95.50 453 ARG A N 1
ATOM 3503 C CA . ARG A 1 453 ? 14.264 2.837 -1.311 1.00 95.50 453 ARG A CA 1
ATOM 3504 C C . ARG A 1 453 ? 15.568 3.023 -0.552 1.00 95.50 453 ARG A C 1
ATOM 3506 O O . ARG A 1 453 ? 16.447 2.168 -0.655 1.00 95.50 453 ARG A O 1
ATOM 3513 N N . LEU A 1 454 ? 15.697 4.142 0.161 1.00 95.38 454 LEU A N 1
ATOM 3514 C CA . LEU A 1 454 ? 16.918 4.517 0.874 1.00 95.38 454 LEU A CA 1
ATOM 3515 C C . LEU A 1 454 ? 17.000 3.771 2.199 1.00 95.38 454 LEU A C 1
ATOM 3517 O O . LEU A 1 454 ? 16.099 3.877 3.025 1.00 95.38 454 LEU A O 1
ATOM 3521 N N . ALA A 1 455 ? 18.096 3.064 2.432 1.00 95.31 455 ALA A N 1
ATOM 3522 C CA . ALA A 1 455 ? 18.366 2.410 3.711 1.00 95.31 455 ALA A CA 1
ATOM 3523 C C . ALA A 1 455 ? 19.342 3.198 4.598 1.00 95.31 455 ALA A C 1
ATOM 3525 O O . ALA A 1 455 ? 19.534 2.852 5.759 1.00 95.31 455 ALA A O 1
ATOM 3526 N N . GLY A 1 456 ? 19.938 4.268 4.075 1.00 94.88 456 GLY A N 1
ATOM 3527 C CA . GLY A 1 456 ? 20.828 5.164 4.801 1.00 94.88 456 GLY A CA 1
ATOM 3528 C C . GLY A 1 456 ? 20.992 6.488 4.063 1.00 94.88 456 GLY A C 1
ATOM 3529 O O . GLY A 1 456 ? 20.592 6.611 2.904 1.00 94.88 456 GLY A O 1
ATOM 3530 N N . GLY A 1 457 ? 21.610 7.457 4.735 1.00 93.31 457 GLY A N 1
ATOM 3531 C CA . GLY A 1 457 ? 21.931 8.760 4.158 1.00 93.31 457 GLY A CA 1
ATOM 3532 C C . GLY A 1 457 ? 20.714 9.586 3.736 1.00 93.31 457 GLY A C 1
ATOM 3533 O O . GLY A 1 457 ? 19.564 9.308 4.087 1.00 93.31 457 GLY A O 1
ATOM 3534 N N . SER A 1 458 ? 20.995 10.639 2.979 1.00 94.25 458 SER A N 1
ATOM 3535 C CA . SER A 1 458 ? 20.007 11.559 2.421 1.00 94.25 458 SER A CA 1
ATOM 3536 C C . SER A 1 458 ? 19.778 11.325 0.920 1.00 94.25 458 SER A C 1
ATOM 3538 O O . SER A 1 458 ? 20.667 10.828 0.222 1.00 94.25 458 SER A O 1
ATOM 3540 N N . PRO A 1 459 ? 18.631 11.763 0.371 1.00 94.00 459 PRO A N 1
ATOM 3541 C CA . PRO A 1 459 ? 18.399 11.763 -1.075 1.00 94.00 459 PRO A CA 1
ATOM 3542 C C . PRO A 1 459 ? 19.481 12.493 -1.879 1.00 94.00 459 PRO A C 1
ATOM 3544 O O . PRO A 1 459 ? 19.831 12.064 -2.974 1.00 94.00 459 PRO A O 1
ATOM 3547 N N . PHE A 1 460 ? 20.063 13.555 -1.314 1.00 93.62 460 PHE A N 1
ATOM 3548 C CA . PHE A 1 460 ? 21.173 14.278 -1.934 1.00 93.62 460 PHE A CA 1
ATOM 3549 C C . PHE A 1 460 ? 22.438 13.417 -2.046 1.00 93.62 460 PHE A C 1
ATOM 3551 O O . PHE A 1 460 ? 23.133 13.455 -3.060 1.00 93.62 460 PHE A O 1
ATOM 3558 N N . GLU A 1 461 ? 22.740 12.618 -1.022 1.00 94.81 461 GLU A N 1
ATOM 3559 C CA . GLU A 1 461 ? 23.871 11.693 -1.078 1.00 94.81 461 GLU A CA 1
ATOM 3560 C C . GLU A 1 461 ? 23.639 10.620 -2.132 1.00 94.81 461 GLU A C 1
ATOM 3562 O O . GLU A 1 461 ? 24.512 10.412 -2.965 1.00 94.81 461 GLU A O 1
ATOM 3567 N N . VAL A 1 462 ? 22.455 10.010 -2.180 1.00 94.94 462 VAL A N 1
ATOM 3568 C CA . VAL A 1 462 ? 22.127 9.029 -3.224 1.00 94.94 462 VAL A CA 1
ATOM 3569 C C . VAL A 1 462 ? 22.231 9.636 -4.623 1.00 94.94 462 VAL A C 1
ATOM 3571 O O . VAL A 1 462 ? 22.844 9.028 -5.500 1.00 94.94 462 VAL A O 1
ATOM 3574 N N . GLN A 1 463 ? 21.691 10.839 -4.831 1.00 95.19 463 GLN A N 1
ATOM 3575 C CA . GLN A 1 463 ? 21.831 11.570 -6.091 1.00 95.19 463 GLN A CA 1
ATOM 3576 C C . GLN A 1 463 ? 23.307 11.734 -6.474 1.00 95.19 463 GLN A C 1
ATOM 3578 O O . GLN A 1 463 ? 23.688 11.428 -7.603 1.00 95.19 463 GLN A O 1
ATOM 3583 N N . ARG A 1 464 ? 24.155 12.155 -5.531 1.00 95.25 464 ARG A N 1
ATOM 3584 C CA . ARG A 1 464 ? 25.596 12.309 -5.762 1.00 95.25 464 ARG A CA 1
ATOM 3585 C C . ARG A 1 464 ? 26.256 10.990 -6.170 1.00 95.25 464 ARG A C 1
ATOM 3587 O O . ARG A 1 464 ? 27.105 10.989 -7.057 1.00 95.25 464 ARG A O 1
ATOM 3594 N N . GLU A 1 465 ? 25.902 9.876 -5.536 1.00 96.62 465 GLU A N 1
ATOM 3595 C CA . GLU A 1 465 ? 26.482 8.565 -5.864 1.00 96.62 465 GLU A CA 1
ATOM 3596 C C . GLU A 1 465 ? 25.995 8.049 -7.229 1.00 96.62 465 GLU A C 1
ATOM 3598 O O . GLU A 1 465 ? 26.792 7.515 -8.002 1.00 96.62 465 GLU A O 1
ATOM 3603 N N . VAL A 1 466 ? 24.736 8.310 -7.594 1.00 96.06 466 VAL A N 1
ATOM 3604 C CA . VAL A 1 466 ? 24.214 8.065 -8.951 1.00 96.06 466 VAL A CA 1
ATOM 3605 C C . VAL A 1 466 ? 24.972 8.894 -9.992 1.00 96.06 466 VAL A C 1
ATOM 3607 O O . VAL A 1 466 ? 25.423 8.354 -11.004 1.00 96.06 466 VAL A O 1
ATOM 3610 N N . GLU A 1 467 ? 25.164 10.189 -9.747 1.00 95.12 467 GLU A N 1
ATOM 3611 C CA . GLU A 1 467 ? 25.892 11.084 -10.653 1.00 95.12 467 GLU A CA 1
ATOM 3612 C C . GLU A 1 467 ? 27.352 10.650 -10.833 1.00 95.12 467 GLU A C 1
ATOM 3614 O O . GLU A 1 467 ? 27.829 10.560 -11.967 1.00 95.12 467 GLU A O 1
ATOM 3619 N N . LYS A 1 468 ? 28.051 10.287 -9.748 1.00 96.44 468 LYS A N 1
ATOM 3620 C CA . LYS A 1 468 ? 29.411 9.723 -9.818 1.00 96.44 468 LYS A CA 1
ATOM 3621 C C . LYS A 1 468 ? 29.458 8.441 -10.646 1.00 96.44 468 LYS A C 1
ATOM 3623 O O . LYS A 1 468 ? 30.331 8.296 -11.501 1.00 96.44 468 LYS A O 1
ATOM 3628 N N . ALA A 1 469 ? 28.526 7.516 -10.411 1.00 96.88 469 ALA A N 1
ATOM 3629 C CA . ALA A 1 469 ? 28.493 6.233 -11.106 1.00 96.88 469 ALA A CA 1
ATOM 3630 C C . ALA A 1 469 ? 28.279 6.386 -12.619 1.00 96.88 469 ALA A C 1
ATOM 3632 O O . ALA A 1 469 ? 28.814 5.590 -13.404 1.00 96.88 469 ALA A O 1
ATOM 3633 N N . LEU A 1 470 ? 27.503 7.399 -13.014 1.00 96.44 470 LEU A N 1
ATOM 3634 C CA . LEU A 1 470 ? 27.115 7.668 -14.396 1.00 96.44 470 LEU A CA 1
ATOM 3635 C C . LEU A 1 470 ? 28.032 8.656 -15.123 1.00 96.44 470 LEU A C 1
ATOM 3637 O O . LEU A 1 470 ? 27.993 8.677 -16.353 1.00 96.44 470 LEU A O 1
ATOM 3641 N N . ALA A 1 471 ? 28.881 9.415 -14.424 1.00 94.88 471 ALA A N 1
ATOM 3642 C CA . ALA A 1 471 ? 29.755 10.423 -15.031 1.00 94.88 471 ALA A CA 1
ATOM 3643 C C . ALA A 1 471 ? 30.561 9.913 -16.250 1.00 94.88 471 ALA A C 1
ATOM 3645 O O . ALA A 1 471 ? 30.502 10.570 -17.291 1.00 94.88 471 ALA A O 1
ATOM 3646 N N . PRO A 1 472 ? 31.209 8.725 -16.221 1.00 92.25 472 PRO A N 1
ATOM 3647 C CA . PRO A 1 472 ? 31.928 8.211 -17.393 1.00 92.25 472 PRO A CA 1
ATOM 3648 C C . PRO A 1 472 ? 31.002 7.901 -18.579 1.00 92.25 472 PRO A C 1
ATOM 3650 O O . PRO A 1 472 ? 31.356 8.119 -19.734 1.00 92.25 472 PRO A O 1
ATOM 3653 N N . VAL A 1 473 ? 29.792 7.404 -18.296 1.00 92.19 473 VAL A N 1
ATOM 3654 C CA . VAL A 1 473 ? 28.797 7.077 -19.328 1.00 92.19 473 VAL A CA 1
ATOM 3655 C C . VAL A 1 473 ? 28.276 8.355 -19.978 1.00 92.19 473 VAL A C 1
ATOM 3657 O O . VAL A 1 473 ? 28.131 8.399 -21.196 1.00 92.19 473 VAL A O 1
ATOM 3660 N N . ILE A 1 474 ? 28.008 9.392 -19.183 1.00 93.56 474 ILE A N 1
ATOM 3661 C CA . ILE A 1 474 ? 27.515 10.686 -19.669 1.00 93.56 474 ILE A CA 1
ATOM 3662 C C . ILE A 1 474 ? 28.571 11.364 -20.548 1.00 93.56 474 ILE A C 1
ATOM 3664 O O . ILE A 1 474 ? 28.238 11.821 -21.639 1.00 93.56 474 ILE A O 1
ATOM 3668 N N . GLU A 1 475 ? 29.843 11.350 -20.142 1.00 93.62 475 GLU A N 1
ATOM 3669 C CA . GLU A 1 475 ? 30.936 11.931 -20.932 1.00 93.62 475 GLU A CA 1
ATOM 3670 C C . GLU A 1 475 ? 31.055 11.276 -22.325 1.00 93.62 475 GLU A C 1
ATOM 3672 O O . GLU A 1 475 ? 31.191 11.960 -23.343 1.00 93.62 475 GLU A O 1
ATOM 3677 N N . ASP A 1 476 ? 30.948 9.946 -22.399 1.00 91.31 476 ASP A N 1
ATOM 3678 C CA . ASP A 1 476 ? 30.959 9.210 -23.670 1.00 91.31 476 ASP A CA 1
ATOM 3679 C C . ASP A 1 476 ? 29.738 9.527 -24.548 1.00 91.31 476 ASP A C 1
ATOM 3681 O O . ASP A 1 476 ? 29.836 9.568 -25.780 1.00 91.31 476 ASP A O 1
ATOM 3685 N N . VAL A 1 477 ? 28.578 9.758 -23.929 1.00 90.56 477 VAL A N 1
ATOM 3686 C CA . VAL A 1 477 ? 27.340 10.130 -24.625 1.00 90.56 477 VAL A CA 1
ATOM 3687 C C . VAL A 1 477 ? 27.450 11.517 -25.246 1.00 90.56 477 VAL A C 1
ATOM 3689 O O . VAL A 1 477 ? 27.096 11.688 -26.416 1.00 90.56 477 VAL A O 1
ATOM 3692 N N . GLU A 1 478 ? 27.960 12.489 -24.495 1.00 91.25 478 GLU A N 1
ATOM 3693 C CA . GLU A 1 478 ? 28.142 13.860 -24.974 1.00 91.25 478 GLU A CA 1
ATOM 3694 C C . GLU A 1 478 ? 29.135 13.910 -26.140 1.00 91.25 478 GLU A C 1
ATOM 3696 O O . GLU A 1 478 ? 28.858 14.545 -27.161 1.00 91.25 478 GLU A O 1
ATOM 3701 N N . LYS A 1 479 ? 30.240 13.153 -26.064 1.00 91.75 479 LYS A N 1
ATOM 3702 C CA . LYS A 1 479 ? 31.198 12.997 -27.177 1.00 91.75 479 LYS A CA 1
ATOM 3703 C C . LYS A 1 479 ? 30.556 12.408 -28.432 1.00 91.75 479 LYS A C 1
ATOM 3705 O O . LYS A 1 479 ? 30.939 12.767 -29.545 1.00 91.75 479 LYS A O 1
ATOM 3710 N N . ALA A 1 480 ? 29.585 11.511 -28.268 1.00 88.12 480 ALA A N 1
ATOM 3711 C CA . ALA A 1 480 ? 28.831 10.936 -29.377 1.00 88.12 480 ALA A CA 1
ATOM 3712 C C . ALA A 1 480 ? 27.751 11.884 -29.934 1.00 88.12 480 ALA A C 1
ATOM 3714 O O . ALA A 1 480 ? 27.163 11.571 -30.966 1.00 88.12 480 ALA A O 1
ATOM 3715 N N . GLY A 1 481 ? 27.491 13.031 -29.296 1.00 90.38 481 GLY A N 1
ATOM 3716 C CA . GLY A 1 481 ? 26.458 13.991 -29.694 1.00 90.38 481 GLY A CA 1
ATOM 3717 C C . GLY A 1 481 ? 25.059 13.675 -29.154 1.00 90.38 481 GLY A C 1
ATOM 3718 O O . GLY A 1 481 ? 24.073 14.151 -29.717 1.00 90.38 481 GLY A O 1
ATOM 3719 N N . GLY A 1 482 ? 24.958 12.852 -28.106 1.00 92.88 482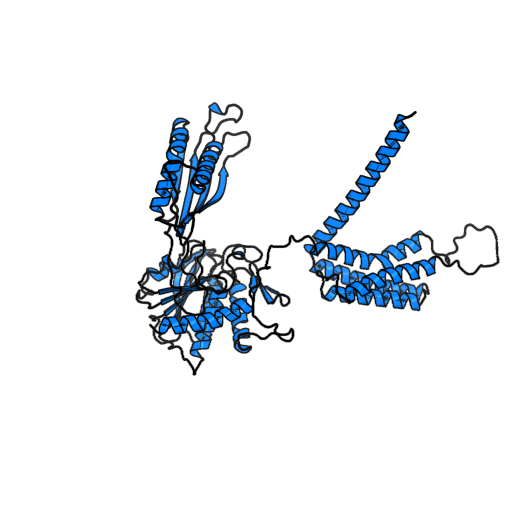 GLY A N 1
ATOM 3720 C CA . GLY A 1 482 ? 23.729 12.657 -27.336 1.00 92.88 482 GLY A CA 1
ATOM 3721 C C . GLY A 1 482 ? 23.650 13.588 -26.123 1.00 92.88 482 GLY A C 1
ATOM 3722 O O . GLY A 1 482 ? 24.619 14.254 -25.768 1.00 92.88 482 GLY A O 1
ATOM 3723 N N . LYS A 1 483 ? 22.490 13.614 -25.467 1.00 95.75 483 LYS A N 1
ATOM 3724 C CA . LYS A 1 483 ? 22.220 14.377 -24.243 1.00 95.75 483 LYS A CA 1
ATOM 3725 C C . LYS A 1 483 ? 21.479 13.500 -23.237 1.00 95.75 483 LYS A C 1
ATOM 3727 O O . LYS A 1 483 ? 20.549 12.787 -23.618 1.00 95.75 483 LYS A O 1
ATOM 3732 N N . VAL A 1 484 ? 21.867 13.581 -21.967 1.00 96.62 484 VAL A N 1
ATOM 3733 C CA . VAL A 1 484 ? 21.196 12.914 -20.843 1.00 96.62 484 VAL A CA 1
ATOM 3734 C C . VAL A 1 484 ? 20.744 13.978 -19.851 1.00 96.62 484 VAL A C 1
ATOM 3736 O O . VAL A 1 484 ? 21.518 14.864 -19.502 1.00 96.62 484 VAL A O 1
ATOM 3739 N N . GLU A 1 485 ? 19.497 13.902 -19.405 1.00 95.38 485 GLU A N 1
ATOM 3740 C CA . GLU A 1 485 ? 18.925 14.799 -18.403 1.00 95.38 485 GLU A CA 1
ATOM 3741 C C . GLU A 1 485 ? 18.281 13.976 -17.290 1.00 95.38 485 GLU A C 1
ATOM 3743 O O . GLU A 1 485 ? 17.574 13.002 -17.556 1.00 95.38 485 GLU A O 1
ATOM 3748 N N . PHE A 1 486 ? 18.512 14.382 -16.042 1.00 93.94 486 PHE A N 1
ATOM 3749 C CA . PHE A 1 486 ? 17.897 13.774 -14.868 1.00 93.94 486 PHE A CA 1
ATOM 3750 C C . PHE A 1 486 ? 16.840 14.713 -14.298 1.00 93.94 486 PHE A C 1
ATOM 3752 O O . PHE A 1 486 ? 17.092 15.894 -14.070 1.00 93.94 486 PHE A O 1
ATOM 3759 N N . GLU A 1 487 ? 15.654 14.176 -14.052 1.00 93.38 487 GLU A N 1
ATOM 3760 C CA . GLU A 1 487 ? 14.546 14.863 -13.397 1.00 93.38 487 GLU A CA 1
ATOM 3761 C C . GLU A 1 487 ? 14.286 14.161 -12.062 1.00 93.38 487 GLU A C 1
ATOM 3763 O O . GLU A 1 487 ? 13.604 13.136 -12.011 1.00 93.38 487 GLU A O 1
ATOM 3768 N N . TYR A 1 488 ? 14.847 14.695 -10.979 1.00 86.88 488 TYR A N 1
ATOM 3769 C CA . TYR A 1 488 ? 14.564 14.231 -9.622 1.00 86.88 488 TYR A CA 1
ATOM 3770 C C . TYR A 1 488 ? 13.201 14.780 -9.188 1.00 86.88 488 TYR A C 1
ATOM 3772 O O . TYR A 1 488 ? 13.009 15.994 -9.099 1.00 86.88 488 TYR A O 1
ATOM 3780 N N . ARG A 1 489 ? 12.225 13.889 -8.984 1.00 67.81 489 ARG A N 1
ATOM 3781 C CA . ARG A 1 489 ? 10.860 14.266 -8.597 1.00 67.81 489 ARG A CA 1
ATOM 3782 C C . ARG A 1 489 ? 10.737 14.223 -7.086 1.00 67.81 489 ARG A C 1
ATOM 3784 O O . ARG A 1 489 ? 10.857 13.147 -6.509 1.00 67.81 489 ARG A O 1
ATOM 3791 N N . ASN A 1 490 ? 10.428 15.375 -6.489 1.00 62.59 490 ASN A N 1
ATOM 3792 C CA . ASN A 1 490 ? 10.439 15.616 -5.044 1.00 62.59 490 ASN A CA 1
ATOM 3793 C C . ASN A 1 490 ? 11.830 15.383 -4.425 1.00 62.59 490 ASN A C 1
ATOM 3795 O O . ASN A 1 490 ? 12.618 14.567 -4.890 1.00 62.59 490 ASN A O 1
ATOM 3799 N N . ALA A 1 491 ? 12.152 16.101 -3.349 1.00 68.50 491 ALA A N 1
ATOM 3800 C CA . ALA A 1 491 ? 13.445 15.928 -2.681 1.00 68.50 491 ALA A CA 1
ATOM 3801 C C . ALA A 1 491 ? 13.615 14.528 -2.057 1.00 68.50 491 ALA A C 1
ATOM 3803 O O . ALA A 1 491 ? 14.725 14.174 -1.687 1.00 68.50 491 ALA A O 1
ATOM 3804 N N . GLY A 1 492 ? 12.538 13.737 -1.951 1.00 85.88 492 GLY A N 1
ATOM 3805 C CA . GLY A 1 492 ? 12.532 12.476 -1.218 1.00 85.88 492 GLY A CA 1
ATOM 3806 C C . GLY A 1 492 ? 12.777 12.679 0.278 1.00 85.88 492 GLY A C 1
ATOM 3807 O O . GLY A 1 492 ? 12.727 13.800 0.786 1.00 85.88 492 GLY A O 1
ATOM 3808 N N . TYR A 1 493 ? 13.042 11.588 0.987 1.00 92.31 493 TYR A N 1
ATOM 3809 C CA . TYR A 1 493 ? 13.453 11.599 2.392 1.00 92.31 493 TYR A CA 1
ATOM 3810 C C . TYR A 1 493 ? 14.310 10.363 2.709 1.00 92.31 493 TYR A C 1
ATOM 3812 O O . TYR A 1 493 ? 14.250 9.361 1.993 1.00 92.31 493 TYR A O 1
ATOM 3820 N N . GLY A 1 494 ? 15.152 10.460 3.743 1.00 94.62 494 GLY A N 1
ATOM 3821 C CA . GLY A 1 494 ? 15.982 9.348 4.232 1.00 94.62 494 GLY A CA 1
ATOM 3822 C C . GLY A 1 494 ? 15.185 8.346 5.080 1.00 94.62 494 GLY A C 1
ATOM 3823 O O . GLY A 1 494 ? 13.980 8.510 5.228 1.00 94.62 494 GLY A O 1
ATOM 3824 N N . PRO A 1 495 ? 15.814 7.299 5.635 1.00 95.75 495 PRO A N 1
ATOM 3825 C CA . PRO A 1 495 ? 15.134 6.379 6.549 1.00 95.75 495 PRO A CA 1
ATOM 3826 C C . PRO A 1 495 ? 14.480 7.098 7.734 1.00 95.75 495 PRO A C 1
ATOM 3828 O O . PRO A 1 495 ? 15.000 8.106 8.217 1.00 95.75 495 PRO A O 1
ATOM 3831 N N . VAL A 1 496 ? 13.353 6.566 8.203 1.00 96.12 496 VAL A N 1
ATOM 3832 C CA . VAL A 1 496 ? 12.552 7.148 9.286 1.00 96.12 496 VAL A CA 1
ATOM 3833 C C . VAL A 1 496 ? 12.496 6.161 10.440 1.00 96.12 496 VAL A C 1
ATOM 3835 O O . VAL A 1 496 ? 11.930 5.080 10.296 1.00 96.12 496 VAL A O 1
ATOM 3838 N N . ASP A 1 497 ? 13.074 6.541 11.579 1.00 95.94 497 ASP A N 1
ATOM 3839 C CA . ASP A 1 497 ? 12.965 5.788 12.827 1.00 95.94 497 ASP A CA 1
ATOM 3840 C C . ASP A 1 497 ? 11.627 6.061 13.527 1.00 95.94 497 ASP A C 1
ATOM 3842 O O . ASP A 1 497 ? 11.086 7.170 13.470 1.00 95.94 497 ASP A O 1
ATOM 3846 N N . MET A 1 498 ? 11.109 5.028 14.189 1.00 96.38 498 MET A N 1
ATOM 3847 C CA . MET A 1 498 ? 9.816 5.022 14.870 1.00 96.38 498 MET A CA 1
ATOM 3848 C C . MET A 1 498 ? 9.914 4.345 16.233 1.00 96.38 498 MET A C 1
ATOM 3850 O O . MET A 1 498 ? 10.839 3.571 16.508 1.00 96.38 498 MET A O 1
ATOM 3854 N N . ASP A 1 499 ? 8.930 4.635 17.072 1.00 97.19 499 ASP A N 1
ATOM 3855 C CA . ASP A 1 499 ? 8.804 4.096 18.413 1.00 97.19 499 ASP A CA 1
ATOM 3856 C C . ASP A 1 499 ? 8.144 2.715 18.369 1.00 97.19 499 ASP A C 1
ATOM 3858 O O . ASP A 1 499 ? 7.151 2.470 17.685 1.00 97.19 499 ASP A O 1
ATOM 3862 N N . CYS A 1 500 ? 8.725 1.781 19.114 1.00 95.75 500 CYS A N 1
ATOM 3863 C CA . CYS A 1 500 ? 8.252 0.401 19.214 1.00 95.75 500 CYS A CA 1
ATOM 3864 C C . CYS A 1 500 ? 8.448 -0.141 20.642 1.00 95.75 500 CYS A C 1
ATOM 3866 O O . CYS A 1 500 ? 8.772 -1.304 20.868 1.00 95.75 500 CYS A O 1
ATOM 3868 N N . ASP A 1 501 ? 8.306 0.749 21.623 1.00 95.50 501 ASP A N 1
ATOM 3869 C CA . ASP A 1 501 ? 8.579 0.536 23.046 1.00 95.50 501 ASP A CA 1
ATOM 3870 C C . ASP A 1 501 ? 7.381 -0.023 23.838 1.00 95.50 501 ASP A C 1
ATOM 3872 O O . ASP A 1 501 ? 7.509 -0.354 25.022 1.00 95.50 501 ASP A O 1
ATOM 3876 N N . VAL A 1 502 ? 6.222 -0.195 23.193 1.00 95.38 502 VAL A N 1
ATOM 3877 C CA . VAL A 1 502 ? 5.026 -0.764 23.824 1.00 95.38 502 VAL A CA 1
ATOM 3878 C C . VAL A 1 502 ? 5.171 -2.278 23.992 1.00 95.38 502 VAL A C 1
ATOM 3880 O O . VAL A 1 502 ? 5.320 -3.036 23.036 1.00 95.38 502 VAL A O 1
ATOM 3883 N N . LYS A 1 503 ? 5.086 -2.751 25.239 1.00 94.50 503 LYS A N 1
ATOM 3884 C CA . LYS A 1 503 ? 5.289 -4.167 25.582 1.00 94.50 503 LYS A CA 1
ATOM 3885 C C . LYS A 1 503 ? 4.242 -5.086 24.954 1.00 94.50 503 LYS A C 1
ATOM 3887 O O . LYS A 1 503 ? 3.046 -4.800 24.983 1.00 94.50 503 LYS A O 1
ATOM 3892 N N . GLY A 1 504 ? 4.678 -6.275 24.540 1.00 93.69 504 GLY A N 1
ATOM 3893 C CA . GLY A 1 504 ? 3.804 -7.329 24.012 1.00 93.69 504 GLY A CA 1
ATOM 3894 C C . GLY A 1 504 ? 3.460 -7.169 22.534 1.00 93.69 504 GLY A C 1
ATOM 3895 O O . GLY A 1 504 ? 2.483 -7.760 22.097 1.00 93.69 504 GLY A O 1
ATOM 3896 N N . PHE A 1 505 ? 4.241 -6.369 21.811 1.00 96.25 505 PHE A N 1
ATOM 3897 C CA . PHE A 1 505 ? 4.236 -6.286 20.359 1.00 96.25 505 PHE A CA 1
ATOM 3898 C C . PHE A 1 505 ? 5.595 -6.729 19.831 1.00 96.25 505 PHE A C 1
ATOM 3900 O O . PHE A 1 505 ? 6.626 -6.394 20.419 1.00 96.25 505 PHE A O 1
ATOM 3907 N N . ASP A 1 506 ? 5.587 -7.454 18.718 1.00 96.38 506 ASP A N 1
ATOM 3908 C CA . ASP A 1 506 ? 6.799 -7.658 17.937 1.00 96.38 506 ASP A CA 1
ATOM 3909 C C . ASP A 1 506 ? 7.153 -6.369 17.197 1.00 96.38 506 ASP A C 1
ATOM 3911 O O . ASP A 1 506 ? 6.270 -5.621 16.765 1.00 96.38 506 ASP A O 1
ATOM 3915 N N . CYS A 1 507 ? 8.453 -6.138 17.023 1.00 96.12 507 CYS A N 1
ATOM 3916 C CA . CYS A 1 507 ? 8.975 -4.953 16.359 1.00 96.12 507 CYS A CA 1
ATOM 3917 C C . CYS A 1 507 ? 9.689 -5.349 15.068 1.00 96.12 507 CYS A C 1
ATOM 3919 O O . CYS A 1 507 ? 10.622 -6.154 15.088 1.00 96.12 507 CYS A O 1
ATOM 3921 N N . ILE A 1 508 ? 9.275 -4.761 13.950 1.00 96.50 508 ILE A N 1
ATOM 3922 C CA . ILE A 1 508 ? 9.856 -5.011 12.626 1.00 96.50 508 ILE A CA 1
ATOM 3923 C C . ILE A 1 508 ? 10.371 -3.716 11.993 1.00 96.50 508 ILE A C 1
ATOM 3925 O O . ILE A 1 508 ? 10.097 -2.613 12.467 1.00 96.50 508 ILE A O 1
ATOM 3929 N N . THR A 1 509 ? 11.143 -3.835 10.920 1.00 96.50 509 THR A N 1
ATOM 3930 C CA . THR A 1 509 ? 11.392 -2.737 9.979 1.00 96.50 509 THR A CA 1
ATOM 3931 C C . THR A 1 509 ? 10.669 -3.036 8.676 1.00 96.50 509 THR A C 1
ATOM 3933 O O . THR A 1 509 ? 10.455 -4.201 8.331 1.00 96.50 509 THR A O 1
ATOM 3936 N N . VAL A 1 510 ? 10.290 -1.993 7.939 1.00 95.25 510 VAL A N 1
ATOM 3937 C CA . VAL A 1 510 ? 9.628 -2.154 6.638 1.00 95.25 510 VAL A CA 1
ATOM 3938 C C . VAL A 1 510 ? 10.360 -1.406 5.525 1.00 95.25 510 VAL A C 1
ATOM 3940 O O . VAL A 1 510 ? 11.129 -0.472 5.753 1.00 95.25 510 VAL A O 1
ATOM 3943 N N . ASN A 1 511 ? 10.156 -1.858 4.288 1.00 92.94 511 ASN A N 1
ATOM 3944 C CA . ASN A 1 511 ? 10.904 -1.379 3.120 1.00 92.94 511 ASN A CA 1
ATOM 3945 C C . ASN A 1 511 ? 10.156 -0.332 2.279 1.00 92.94 511 ASN A C 1
ATOM 3947 O O . ASN A 1 511 ? 10.738 0.221 1.342 1.00 92.94 511 ASN A O 1
ATOM 3951 N N . TYR A 1 512 ? 8.880 -0.089 2.573 1.00 90.62 512 TYR A N 1
ATOM 3952 C CA . TYR A 1 512 ? 8.058 0.923 1.914 1.00 90.62 512 TYR A CA 1
ATOM 3953 C C . TYR A 1 512 ? 8.127 2.260 2.663 1.00 90.62 512 TYR A C 1
ATOM 3955 O O . TYR A 1 512 ? 8.722 2.351 3.731 1.00 90.62 512 TYR A O 1
ATOM 3963 N N . GLY A 1 513 ? 7.603 3.313 2.039 1.00 87.94 513 GLY A N 1
ATOM 3964 C CA . GLY A 1 513 ? 7.493 4.633 2.657 1.00 87.94 513 GLY A CA 1
ATOM 3965 C C . GLY A 1 513 ? 6.069 4.850 3.148 1.00 87.94 513 GLY A C 1
ATOM 3966 O O . GLY A 1 513 ? 5.186 4.144 2.682 1.00 87.94 513 GLY A O 1
ATOM 3967 N N . THR A 1 514 ? 5.881 5.804 4.053 1.00 92.81 514 THR A N 1
ATOM 3968 C CA . THR A 1 514 ? 4.567 6.177 4.600 1.00 92.81 514 THR A CA 1
ATOM 3969 C C . THR A 1 514 ? 4.439 7.700 4.675 1.00 92.81 514 THR A C 1
ATOM 3971 O O . THR A 1 514 ? 5.397 8.427 4.360 1.00 92.81 514 THR A O 1
ATOM 3974 N N . ASP A 1 515 ? 3.302 8.184 5.175 1.00 91.75 515 ASP A N 1
ATOM 3975 C CA . ASP A 1 515 ? 3.062 9.598 5.479 1.00 91.75 515 ASP A CA 1
ATOM 3976 C C . ASP A 1 515 ? 3.744 10.115 6.762 1.00 91.75 515 ASP A C 1
ATOM 3978 O O . ASP A 1 515 ? 3.834 11.330 6.970 1.00 91.75 515 ASP A O 1
ATOM 3982 N N . VAL A 1 516 ? 4.284 9.227 7.604 1.00 95.50 516 VAL A N 1
ATOM 3983 C CA . VAL A 1 516 ? 4.926 9.568 8.888 1.00 95.50 516 VAL A CA 1
ATOM 3984 C C . VAL A 1 516 ? 5.931 10.736 8.814 1.00 95.50 516 VAL A C 1
ATOM 3986 O O . VAL A 1 516 ? 5.822 11.654 9.631 1.00 95.50 516 VAL A O 1
ATOM 3989 N N . PRO A 1 517 ? 6.900 10.784 7.873 1.00 94.19 517 PRO A N 1
ATOM 3990 C CA . PRO A 1 517 ? 7.870 11.884 7.804 1.00 94.19 517 PRO A CA 1
ATOM 3991 C C . PRO A 1 517 ? 7.265 13.250 7.454 1.00 94.19 517 PRO A C 1
ATOM 3993 O O . PRO A 1 517 ? 7.956 14.264 7.582 1.00 94.19 517 PRO A O 1
ATOM 3996 N N . TRP A 1 518 ? 6.020 13.310 6.976 1.00 94.56 518 TRP A N 1
ATOM 3997 C CA . TRP A 1 518 ? 5.392 14.569 6.573 1.00 94.56 518 TRP A CA 1
ATOM 3998 C C . TRP A 1 518 ? 4.715 15.303 7.722 1.00 94.56 518 TRP A C 1
ATOM 4000 O O . TRP A 1 518 ? 4.507 16.511 7.602 1.00 94.56 518 TRP A O 1
ATOM 4010 N N . LEU A 1 519 ? 4.420 14.620 8.831 1.00 96.81 519 LEU A N 1
ATOM 4011 C CA . LEU A 1 519 ? 3.843 15.256 10.007 1.00 96.81 519 LEU A CA 1
ATOM 4012 C C . LEU A 1 519 ? 4.926 15.935 10.856 1.00 96.81 519 LEU A C 1
ATOM 4014 O O . LEU A 1 519 ? 5.790 15.296 11.457 1.00 96.81 519 LEU A O 1
ATOM 4018 N N . LYS A 1 520 ? 4.856 17.262 10.937 1.00 95.75 520 LYS A N 1
ATOM 4019 C CA . LYS A 1 520 ? 5.724 18.088 11.782 1.00 95.75 520 LYS A CA 1
ATOM 4020 C C . LYS A 1 520 ? 5.314 18.005 13.248 1.00 95.75 520 LYS A C 1
ATOM 4022 O O . LYS A 1 520 ? 4.134 17.905 13.574 1.00 95.75 520 LYS A O 1
ATOM 4027 N N . GLY A 1 521 ? 6.307 18.173 14.112 1.00 94.12 521 GLY A N 1
ATOM 4028 C CA . GLY A 1 521 ? 6.167 18.156 15.563 1.00 94.12 521 GLY A CA 1
ATOM 4029 C C . GLY A 1 521 ? 7.160 17.181 16.183 1.00 94.12 521 GLY A C 1
ATOM 4030 O O . GLY A 1 521 ? 7.694 16.308 15.495 1.00 94.12 521 GLY A O 1
ATOM 4031 N N . ASP A 1 522 ? 7.400 17.351 17.475 1.00 94.06 522 ASP A N 1
ATOM 4032 C CA . ASP A 1 522 ? 8.148 16.389 18.278 1.00 94.06 522 ASP A CA 1
ATOM 4033 C C . ASP A 1 522 ? 7.134 15.522 19.022 1.00 94.06 522 ASP A C 1
ATOM 4035 O O . ASP A 1 522 ? 6.434 16.008 19.905 1.00 94.06 522 ASP A O 1
ATOM 4039 N N . HIS A 1 523 ? 6.971 14.289 18.557 1.00 95.69 523 HIS A N 1
ATOM 4040 C CA . HIS A 1 523 ? 5.972 13.341 19.034 1.00 95.69 523 HIS A CA 1
ATOM 4041 C C . HIS A 1 523 ? 6.498 11.925 18.834 1.00 95.69 523 HIS A C 1
ATOM 4043 O O . HIS A 1 523 ? 7.243 11.670 17.878 1.00 95.69 523 HIS A O 1
ATOM 4049 N N . LYS A 1 524 ? 6.061 10.996 19.687 1.00 97.00 524 LYS A N 1
ATOM 4050 C CA . LYS A 1 524 ? 6.282 9.573 19.429 1.00 97.00 524 LYS A CA 1
ATOM 4051 C C . LYS A 1 524 ? 5.536 9.132 18.177 1.00 97.00 524 LYS A C 1
ATOM 4053 O O . LYS A 1 524 ? 4.396 9.543 17.944 1.00 97.00 524 LYS A O 1
ATOM 4058 N N . ARG A 1 525 ? 6.173 8.291 17.371 1.00 97.31 525 ARG A N 1
ATOM 4059 C CA . ARG A 1 525 ? 5.660 7.807 16.086 1.00 97.31 525 ARG A CA 1
ATOM 4060 C C . ARG A 1 525 ? 5.462 6.310 16.174 1.00 97.31 525 ARG A C 1
ATOM 4062 O O . ARG A 1 525 ? 6.430 5.563 16.090 1.00 97.31 525 ARG A O 1
ATOM 4069 N N . TYR A 1 526 ? 4.218 5.881 16.294 1.00 98.31 526 TYR A N 1
ATOM 4070 C CA . TYR A 1 526 ? 3.875 4.469 16.224 1.00 98.31 526 TYR A CA 1
ATOM 4071 C C . TYR A 1 526 ? 3.269 4.167 14.864 1.00 98.31 526 TYR A C 1
ATOM 4073 O O . TYR A 1 526 ? 2.396 4.895 14.401 1.00 98.31 526 TYR A O 1
ATOM 4081 N N . LEU A 1 527 ? 3.700 3.077 14.245 1.00 98.50 527 LEU A N 1
ATOM 4082 C CA . LEU A 1 527 ? 3.144 2.591 12.991 1.00 98.50 527 LEU A CA 1
ATOM 4083 C C . LEU A 1 527 ? 2.740 1.131 13.174 1.00 98.50 527 LEU A C 1
ATOM 4085 O O . LEU A 1 527 ? 3.564 0.291 13.549 1.00 98.50 527 LEU A O 1
ATOM 4089 N N . TYR A 1 528 ? 1.458 0.861 12.966 1.00 98.50 528 TYR A N 1
ATOM 4090 C CA . TYR A 1 528 ? 0.834 -0.430 13.231 1.00 98.50 528 TYR A CA 1
ATOM 4091 C C . TYR A 1 528 ? -0.420 -0.583 12.377 1.00 98.50 528 TYR A C 1
ATOM 4093 O O . TYR A 1 528 ? -1.184 0.372 12.259 1.00 98.50 528 TYR A O 1
ATOM 4101 N N . GLY A 1 529 ? -0.706 -1.787 11.898 1.00 98.06 529 GLY A N 1
ATOM 4102 C CA . GLY A 1 529 ? -2.013 -2.139 11.361 1.00 98.06 529 GLY A CA 1
ATOM 4103 C C . GLY A 1 529 ? -2.100 -3.598 10.915 1.00 98.06 529 GLY A C 1
ATOM 4104 O O . GLY A 1 529 ? -1.097 -4.322 10.891 1.00 98.06 529 GLY A O 1
ATOM 4105 N N . PRO A 1 530 ? -3.318 -4.070 10.611 1.00 98.00 530 PRO A N 1
ATOM 4106 C CA . PRO A 1 530 ? -3.555 -5.455 10.248 1.00 98.00 530 PRO A CA 1
ATOM 4107 C C . PRO A 1 530 ? -3.187 -5.732 8.788 1.00 98.00 530 PRO A C 1
ATOM 4109 O O . PRO A 1 530 ? -3.208 -4.848 7.933 1.00 98.00 530 PRO A O 1
ATOM 4112 N N . GLY A 1 531 ? -2.933 -7.004 8.486 1.00 95.62 531 GLY A N 1
ATOM 4113 C CA . GLY A 1 531 ? -2.660 -7.457 7.123 1.00 95.62 531 GLY A CA 1
ATOM 4114 C C . GLY A 1 531 ? -1.231 -7.178 6.658 1.00 95.62 531 GLY A C 1
ATOM 4115 O O . GLY A 1 531 ? -0.464 -6.461 7.293 1.00 95.62 531 GLY A O 1
ATOM 4116 N N . SER A 1 532 ? -0.851 -7.811 5.549 1.00 95.94 532 SER A N 1
ATOM 4117 C CA . SER A 1 532 ? 0.523 -7.794 5.042 1.00 95.94 532 SER A CA 1
ATOM 4118 C C . SER A 1 532 ? 0.650 -6.887 3.825 1.00 95.94 532 SER A C 1
ATOM 4120 O O . SER A 1 532 ? -0.115 -7.021 2.867 1.00 95.94 532 SER A O 1
ATOM 4122 N N . ILE A 1 533 ? 1.682 -6.042 3.796 1.00 93.44 533 ILE A N 1
ATOM 4123 C CA . ILE A 1 533 ? 2.014 -5.241 2.608 1.00 93.44 533 ILE A CA 1
ATOM 4124 C C . ILE A 1 533 ? 2.261 -6.113 1.362 1.00 93.44 533 ILE A C 1
ATOM 4126 O O . ILE A 1 533 ? 2.127 -5.651 0.234 1.00 93.44 533 ILE A O 1
ATOM 4130 N N . PHE A 1 534 ? 2.593 -7.401 1.521 1.00 93.12 534 PHE A N 1
ATOM 4131 C CA . PHE A 1 534 ? 2.875 -8.292 0.389 1.00 93.12 534 PHE A CA 1
ATOM 4132 C C . PHE A 1 534 ? 1.665 -8.576 -0.504 1.00 93.12 534 PHE A C 1
ATOM 4134 O O . PHE A 1 534 ? 1.848 -8.974 -1.655 1.00 93.12 534 PHE A O 1
ATOM 4141 N N . VAL A 1 535 ? 0.445 -8.379 0.001 1.00 93.56 535 VAL A N 1
ATOM 4142 C CA . VAL A 1 535 ? -0.780 -8.492 -0.804 1.00 93.56 535 VAL A CA 1
ATOM 4143 C C . VAL A 1 535 ? -1.311 -7.133 -1.268 1.00 93.56 535 VAL A C 1
ATOM 4145 O O . VAL A 1 535 ? -2.180 -7.098 -2.148 1.00 93.56 535 VAL A O 1
ATOM 4148 N N . ALA A 1 536 ? -0.778 -6.027 -0.738 1.00 88.44 536 ALA A N 1
ATOM 4149 C CA . ALA A 1 536 ? -1.111 -4.676 -1.174 1.00 88.44 536 ALA A CA 1
ATOM 4150 C C . ALA A 1 536 ? -0.697 -4.453 -2.638 1.00 88.44 536 ALA A C 1
ATOM 4152 O O . ALA A 1 536 ? 0.181 -5.128 -3.181 1.00 88.44 536 ALA A O 1
ATOM 4153 N N . HIS A 1 537 ? -1.403 -3.550 -3.319 1.00 88.38 537 HIS A N 1
ATOM 4154 C CA . HIS A 1 537 ? -1.206 -3.200 -4.738 1.00 88.38 537 HIS A CA 1
ATOM 4155 C C . HIS A 1 537 ? -1.332 -4.375 -5.727 1.00 88.38 537 HIS A C 1
ATOM 4157 O O . HIS A 1 537 ? -1.068 -4.231 -6.922 1.00 88.38 537 HIS A O 1
ATOM 4163 N N . SER A 1 538 ? -1.787 -5.538 -5.260 1.00 90.62 538 SER A N 1
ATOM 4164 C CA . SER A 1 538 ? -2.004 -6.729 -6.077 1.00 90.62 538 SER A CA 1
ATOM 4165 C C . SER A 1 538 ? -3.480 -6.886 -6.462 1.00 90.62 538 SER A C 1
ATOM 4167 O O . SER A 1 538 ? -4.347 -6.157 -5.972 1.00 90.62 538 SER A O 1
ATOM 4169 N N . ALA A 1 539 ? -3.777 -7.840 -7.350 1.00 89.75 539 ALA A N 1
ATOM 4170 C CA . ALA A 1 539 ? -5.147 -8.241 -7.689 1.00 89.75 539 ALA A CA 1
ATOM 4171 C C . ALA A 1 539 ? -5.804 -9.131 -6.613 1.00 89.75 539 ALA A C 1
ATOM 4173 O O . ALA A 1 539 ? -6.996 -9.422 -6.701 1.00 89.75 539 ALA A O 1
ATOM 4174 N N . HIS A 1 540 ? -5.032 -9.570 -5.617 1.00 91.69 540 HIS A N 1
ATOM 4175 C CA . HIS A 1 540 ? -5.440 -10.518 -4.580 1.00 91.69 540 HIS A CA 1
ATOM 4176 C C . HIS A 1 540 ? -5.345 -9.901 -3.182 1.00 91.69 540 HIS A C 1
ATOM 4178 O O . HIS A 1 540 ? -5.122 -10.617 -2.209 1.00 91.69 540 HIS A O 1
ATOM 4184 N N . GLU A 1 541 ? -5.483 -8.576 -3.087 1.00 96.44 541 GLU A N 1
ATOM 4185 C CA . GLU A 1 541 ? -5.501 -7.882 -1.804 1.00 96.44 541 GLU A CA 1
ATOM 4186 C C . GLU A 1 541 ? -6.618 -8.454 -0.923 1.00 96.44 541 GLU A C 1
ATOM 4188 O O . GLU A 1 541 ? -7.798 -8.424 -1.297 1.00 96.44 541 GLU A O 1
ATOM 4193 N N . ALA A 1 542 ? -6.209 -9.026 0.210 1.00 96.81 542 ALA A N 1
ATOM 4194 C CA . ALA A 1 542 ? -7.088 -9.737 1.117 1.00 96.81 542 ALA A CA 1
ATOM 4195 C C . ALA A 1 542 ? -6.545 -9.740 2.544 1.00 96.81 542 ALA A C 1
ATOM 4197 O O . ALA A 1 542 ? -5.335 -9.815 2.757 1.00 96.81 542 ALA A O 1
ATOM 4198 N N . ILE A 1 543 ? -7.449 -9.749 3.516 1.00 97.38 543 ILE A N 1
ATOM 4199 C CA . ILE A 1 543 ? -7.124 -9.730 4.940 1.00 97.38 543 ILE A CA 1
ATOM 4200 C C . ILE A 1 543 ? -7.983 -10.731 5.703 1.00 97.38 543 ILE A C 1
ATOM 4202 O O . ILE A 1 543 ? -9.165 -10.891 5.395 1.00 97.38 543 ILE A O 1
ATOM 4206 N N . ALA A 1 544 ? -7.401 -11.421 6.683 1.00 96.88 544 ALA A N 1
ATOM 4207 C CA . ALA A 1 544 ? -8.167 -12.308 7.550 1.00 96.88 544 ALA A CA 1
ATOM 4208 C C . ALA A 1 544 ? -8.999 -11.488 8.544 1.00 96.88 544 ALA A C 1
ATOM 4210 O O . ALA A 1 544 ? -8.522 -10.496 9.099 1.00 96.88 544 ALA A O 1
ATOM 4211 N N . VAL A 1 545 ? -10.231 -11.925 8.816 1.00 96.19 545 VAL A N 1
ATOM 4212 C CA . VAL A 1 545 ? -11.093 -11.289 9.827 1.00 96.19 545 VAL A CA 1
ATOM 4213 C C . VAL A 1 545 ? -10.417 -11.305 11.197 1.00 96.19 545 VAL A C 1
ATOM 4215 O O . VAL A 1 545 ? -10.449 -10.309 11.911 1.00 96.19 545 VAL A O 1
ATOM 4218 N N . ARG A 1 546 ? -9.702 -12.382 11.529 1.00 95.69 546 ARG A N 1
ATOM 4219 C CA . ARG A 1 546 ? -8.957 -12.481 12.788 1.00 95.69 546 ARG A CA 1
ATOM 4220 C C . ARG A 1 546 ? -7.870 -11.410 12.949 1.00 95.69 546 ARG A C 1
ATOM 4222 O O . ARG A 1 546 ? -7.712 -10.885 14.047 1.00 95.69 546 ARG A O 1
ATOM 4229 N N . ASP A 1 547 ? -7.160 -11.059 11.876 1.00 96.94 547 ASP A N 1
ATOM 4230 C CA . ASP A 1 547 ? -6.122 -10.015 11.902 1.00 96.94 547 ASP A CA 1
ATOM 4231 C C . ASP A 1 547 ? -6.749 -8.634 12.143 1.00 96.94 547 ASP A C 1
ATOM 4233 O O . ASP A 1 547 ? -6.236 -7.820 12.914 1.00 96.94 547 ASP A O 1
ATOM 4237 N N . LEU A 1 548 ? -7.907 -8.393 11.520 1.00 98.00 548 LEU A N 1
ATOM 4238 C CA . LEU A 1 548 ? -8.723 -7.199 11.725 1.00 98.00 548 LEU A CA 1
ATOM 4239 C C . LEU A 1 548 ? -9.230 -7.097 13.175 1.00 98.00 548 LEU A C 1
ATOM 4241 O O . LEU A 1 548 ? -9.136 -6.034 13.787 1.00 98.00 548 LEU A O 1
ATOM 4245 N N . GLU A 1 549 ? -9.744 -8.192 13.742 1.00 98.06 549 GLU A N 1
ATOM 4246 C CA . GLU A 1 549 ? -10.195 -8.243 15.138 1.00 98.06 549 GLU A CA 1
ATOM 4247 C C . GLU A 1 549 ? -9.054 -7.965 16.122 1.00 98.06 549 GLU A C 1
ATOM 4249 O O . GLU A 1 549 ? -9.207 -7.156 17.041 1.00 98.06 549 GLU A O 1
ATOM 4254 N N . GLN A 1 550 ? -7.894 -8.593 15.901 1.00 98.06 550 GLN A N 1
ATOM 4255 C CA . GLN A 1 550 ? -6.703 -8.371 16.717 1.00 98.06 550 GLN A CA 1
ATOM 4256 C C . GLN A 1 550 ? -6.249 -6.908 16.649 1.00 98.06 550 GLN A C 1
ATOM 4258 O O . GLN A 1 550 ? -5.916 -6.330 17.681 1.00 98.06 550 GLN A O 1
ATOM 4263 N N . ALA A 1 551 ? -6.313 -6.273 15.473 1.00 98.44 551 ALA A N 1
ATOM 4264 C CA . ALA A 1 551 ? -5.962 -4.862 15.336 1.00 98.44 551 ALA A CA 1
ATOM 4265 C C . ALA A 1 551 ? -6.844 -3.933 16.169 1.00 98.44 551 ALA A C 1
ATOM 4267 O O . ALA A 1 551 ? -6.333 -2.952 16.703 1.00 98.44 551 ALA A O 1
ATOM 4268 N N . VAL A 1 552 ? -8.138 -4.225 16.335 1.00 98.44 552 VAL A N 1
ATOM 4269 C CA . VAL A 1 552 ? -8.995 -3.423 17.224 1.00 98.44 552 VAL A CA 1
ATOM 4270 C C . VAL A 1 552 ? -8.471 -3.486 18.659 1.00 98.44 552 VAL A C 1
ATOM 4272 O O . VAL A 1 552 ? -8.279 -2.442 19.280 1.00 98.44 552 VAL A O 1
ATOM 4275 N N . LEU A 1 553 ? -8.200 -4.686 19.178 1.00 97.62 553 LEU A N 1
ATOM 4276 C CA . LEU A 1 553 ? -7.681 -4.873 20.540 1.00 97.62 553 LEU A CA 1
ATOM 4277 C C . LEU A 1 553 ? -6.305 -4.222 20.727 1.00 97.62 553 LEU A C 1
ATOM 4279 O O . LEU A 1 553 ? -6.029 -3.587 21.748 1.00 97.62 553 LEU A O 1
ATOM 4283 N N . ASP A 1 554 ? -5.454 -4.339 19.719 1.00 98.19 554 ASP A N 1
ATOM 4284 C CA . ASP A 1 554 ? -4.111 -3.783 19.742 1.00 98.19 554 ASP A CA 1
ATOM 4285 C C . ASP A 1 554 ? -4.128 -2.256 19.685 1.00 98.19 554 ASP A C 1
ATOM 4287 O O . ASP A 1 554 ? -3.434 -1.621 20.478 1.00 98.19 554 ASP A O 1
ATOM 4291 N N . TYR A 1 555 ? -4.970 -1.643 18.846 1.00 98.44 555 TYR A N 1
ATOM 4292 C CA . TYR A 1 555 ? -5.155 -0.191 18.858 1.00 98.44 555 TYR A CA 1
ATOM 4293 C C . TYR A 1 555 ? -5.702 0.299 20.196 1.00 98.44 555 TYR A C 1
ATOM 4295 O O . TYR A 1 555 ? -5.229 1.323 20.682 1.00 98.44 555 TYR A O 1
ATOM 4303 N N . GLN A 1 556 ? -6.630 -0.424 20.837 1.00 96.88 556 GLN A N 1
ATOM 4304 C CA . GLN A 1 556 ? -7.099 -0.055 22.179 1.00 96.88 556 GLN A CA 1
ATOM 4305 C C . GLN A 1 556 ? -5.929 0.013 23.169 1.00 96.88 556 GLN A C 1
ATOM 4307 O O . GLN A 1 556 ? -5.781 0.987 23.908 1.00 96.88 556 GLN A O 1
ATOM 4312 N N . LYS A 1 557 ? -5.059 -0.999 23.152 1.00 96.12 557 LYS A N 1
ATOM 4313 C CA . LYS A 1 557 ? -3.866 -1.042 23.998 1.00 96.12 557 LYS A CA 1
ATOM 4314 C C . LYS A 1 557 ? -2.876 0.074 23.655 1.00 96.12 557 LYS A C 1
ATOM 4316 O O . LYS A 1 557 ? -2.412 0.753 24.565 1.00 96.12 557 LYS A O 1
ATOM 4321 N N . LEU A 1 558 ? -2.574 0.286 22.375 1.00 97.38 558 LEU A N 1
ATOM 4322 C CA . LEU A 1 558 ? -1.651 1.330 21.918 1.00 97.38 558 LEU A CA 1
ATOM 4323 C C . LEU A 1 558 ? -2.141 2.728 22.304 1.00 97.38 558 LEU A C 1
ATOM 4325 O O . LEU A 1 558 ? -1.351 3.519 22.808 1.00 97.38 558 LEU A O 1
ATOM 4329 N N . ILE A 1 559 ? -3.436 3.012 22.138 1.00 97.25 559 ILE A N 1
ATOM 4330 C CA . ILE A 1 559 ? -4.056 4.284 22.540 1.00 97.25 559 ILE A CA 1
ATOM 4331 C C . ILE A 1 559 ? -3.869 4.521 24.040 1.00 97.25 559 ILE A C 1
ATOM 4333 O O . ILE A 1 559 ? -3.428 5.594 24.446 1.00 97.25 559 ILE A O 1
ATOM 4337 N N . LEU A 1 560 ? -4.179 3.519 24.868 1.00 95.19 560 LEU A N 1
ATOM 4338 C CA . LEU A 1 560 ? -4.066 3.649 26.320 1.00 95.19 560 LEU A CA 1
ATOM 4339 C C . LEU A 1 560 ? -2.612 3.782 26.789 1.00 95.19 560 LEU A C 1
ATOM 4341 O O . LEU A 1 560 ? -2.359 4.520 27.734 1.00 95.19 560 LEU A O 1
ATOM 4345 N N . GLU A 1 561 ? -1.658 3.081 26.173 1.00 94.81 561 GLU A N 1
ATOM 4346 C CA . GLU A 1 561 ? -0.234 3.208 26.519 1.00 94.81 561 GLU A CA 1
ATOM 4347 C C . GLU A 1 561 ? 0.345 4.556 26.069 1.00 94.81 561 GLU A C 1
ATOM 4349 O O . GLU A 1 561 ? 1.049 5.198 26.844 1.00 94.81 561 GLU A O 1
ATOM 4354 N N . ALA A 1 562 ? -0.018 5.033 24.877 1.00 94.25 562 ALA A N 1
ATOM 4355 C CA . ALA A 1 562 ? 0.430 6.320 24.344 1.00 94.25 562 ALA A CA 1
ATOM 4356 C C . ALA A 1 562 ? -0.029 7.533 25.179 1.00 94.25 562 ALA A C 1
ATOM 4358 O O . ALA A 1 562 ? 0.564 8.603 25.074 1.00 94.25 562 ALA A O 1
ATOM 4359 N N . LEU A 1 563 ? -1.073 7.375 26.001 1.00 93.06 563 LEU A N 1
ATOM 4360 C CA . LEU A 1 563 ? -1.625 8.420 26.873 1.00 93.06 563 LEU A CA 1
ATOM 4361 C C . LEU A 1 563 ? -1.139 8.352 28.332 1.00 93.06 563 LEU A C 1
ATOM 4363 O O . LEU A 1 563 ? -1.515 9.207 29.134 1.00 93.06 563 LEU A O 1
ATOM 4367 N N . LYS A 1 564 ? -0.343 7.342 28.710 1.00 86.94 564 LYS A N 1
ATOM 4368 C CA . LYS A 1 564 ? 0.217 7.227 30.073 1.00 86.94 564 LYS A CA 1
ATOM 4369 C C . LYS A 1 564 ? 1.423 8.134 30.319 1.00 86.94 564 LYS A C 1
ATOM 4371 O O . LYS A 1 564 ? 1.823 8.285 31.475 1.00 86.94 564 LYS A O 1
ATOM 4376 N N . GLU A 1 565 ? 2.001 8.683 29.258 1.00 60.00 565 GLU A N 1
ATOM 4377 C CA . GLU A 1 565 ? 3.134 9.614 29.278 1.00 60.00 565 GLU A CA 1
ATOM 4378 C C . GLU A 1 565 ? 2.661 11.063 29.154 1.00 60.00 565 GLU A C 1
ATOM 4380 O O . GLU A 1 565 ? 3.221 11.908 29.893 1.00 60.00 565 GLU A O 1
#

pLDDT: mean 88.73, std 14.93, range [29.36, 98.81]

Sequence (565 aa):
MWVLPLVGYLGLILGFGFLTLAIASGLYYLSELVEEHTVLAKKLLTRMIYAVMVLQLLLWLVDSFPLSLSILSMASHLVYAQNLRRFPIVKLTDPLFILSCILVLINHYLWFRHFSTPPPRSNYYPYNTSRDYSIPTFTEIASYFGLCVWLVPFALFVSLSAGENVLPSMGSDTPTPDAEPISADGNDHLLPLPTLHEFLTLHREIVKIESISGNEYKVGWWLVSYLKENGFNVETQNVGVGENGNTRFNVLAWPGDSKFTKLLVSSHIDTVPPYLPYSFDTKDDKIYGRGSVDAKGSLAAQVTAVISLLANDSAPLDPNDVSLLFVVGEETSGDGMRTFSDSSLNPLNYSAVLFGEPTENKLVSGHKGSMGFRVHVTGKAAHSGYPWLGVSANNILVKILSRLIDLEAGRVEGAELPWSEKYGNTTLNIGTVFGGAAGNVVAEKANSTVAVRLAGGSPFEVQREVEKALAPVIEDVEKAGGKVEFEYRNAGYGPVDMDCDVKGFDCITVNYGTDVPWLKGDHKRYLYGPGSIFVAHSAHEAIAVRDLEQAVLDYQKLILEALKE

InterPro domains:
  IPR001261 ArgE/DapE/ACY1/CPG2/YscS, conserved site [PS00758] (263-272)
  IPR002933 Peptidase M20 [PF01546] (264-560)
  IPR007277 Svp26/Tex261 [PF04148] (1-180)
  IPR011650 Peptidase M20, dimerisation domain [PF07687] (366-471)
  IPR036264 Bacterial exopeptidase dimerisation domain [SSF55031] (368-489)
  IPR050072 Peptidase M20A family, bacterial cell wall biosynthesis [PTHR43808] (197-561)